Protein AF-A0A3C1LU86-F1 (afdb_monomer_lite)

Secondary structure (DSSP, 8-state):
-----GGG-HHHHHHHHHHHHHHHHHHHTT--SS--HHHHHHHHHTT-HHHH--TT-EEEEEEEETTTTEEEEEEEEEEEEEEEE-TTS-EEEEEEEEEESSBPSS---SSPPPPSEEETT-B-SEEEEEEE-S-BTTTB-TT-EEEEEESSPBPTTEEEEE-TTGGGS-GGG--EEEE-TTSS-EEEEE--BSS--SEEEEEEPSSS-BTTBPPHHHHHH----GGG-HHHHHHT----TTTS---SSTT----GGGGT---GGGGS-HHHHHHPPPEEEEEEPPTTTSTTPEEEEEESSB---TTTTTB--SSS-S-PPPHHHHHHHT-SSPBPTT-B-GGG-EEETTEEEEEE-EEEEEEPTT-TTEEEEE-TTSBEEEEETTS--EE--EEE-

Foldseek 3Di:
DDPDPPCPPPVNVLVVLLVVLVVVLVVPVPDDDADQLLNCLSCQVSLCNVVNDDQFDWHWDWFAQPLVRDIFIWTWGFFAFAWFAAPVRDIRHRWTKTWGQFWEQWFWFQAAQWFQFFAQQWAAFAKEKEFEQAQAADARHHRWMKMWGGRHIAHHLKGKAWCAQVNNDHLQPIKMFTGHNFLEHTPDITRIDGDDDTHYPYYAYQQEADVRGDHPQSRHFNFLANQQTPVQLLAADLAQQLPSDTHPDRTGHHIPCSNRGGRRNVGHDPSNVVSFFFTWFWEFAACRYRNRDIDIDTGQKFFAACQCLQADAPDDDRDHHTVNNVVLQVDPHGHYAQDADQSSWHHHSVGRVHTFWAFHSYADRVHRQWGWTQGSRRHTYIDGSNDRGIHMMMTID

Structure (mmCIF, N/CA/C/O backbone):
data_AF-A0A3C1LU86-F1
#
_entry.id   AF-A0A3C1LU86-F1
#
loop_
_atom_site.group_PDB
_atom_site.id
_atom_site.type_symbol
_atom_site.label_atom_id
_atom_site.label_alt_id
_atom_site.label_comp_id
_atom_site.label_asym_id
_atom_site.label_entity_id
_atom_site.label_seq_id
_atom_site.pdbx_PDB_ins_code
_atom_site.Cartn_x
_atom_site.Cartn_y
_atom_site.Cartn_z
_atom_site.occupancy
_atom_site.B_iso_or_equiv
_atom_site.auth_seq_id
_atom_site.auth_comp_id
_atom_site.auth_asym_id
_atom_site.auth_atom_id
_atom_site.pdbx_PDB_model_num
ATOM 1 N N . MET A 1 1 ? -6.889 -19.265 -52.050 1.00 44.34 1 MET A N 1
ATOM 2 C CA . MET A 1 1 ? -6.082 -18.481 -51.091 1.00 44.34 1 MET A CA 1
ATOM 3 C C . MET A 1 1 ? -5.283 -17.456 -51.872 1.00 44.34 1 MET A C 1
ATOM 5 O O . MET A 1 1 ? -4.316 -17.811 -52.533 1.00 44.34 1 MET A O 1
ATOM 9 N N . THR A 1 2 ? -5.743 -16.212 -51.889 1.00 46.19 2 THR A N 1
ATOM 10 C CA . THR A 1 2 ? -5.057 -15.093 -52.541 1.00 46.19 2 THR A CA 1
ATOM 11 C C . THR A 1 2 ? -3.869 -14.702 -51.660 1.00 46.19 2 THR A C 1
ATOM 13 O O . THR A 1 2 ? -4.065 -14.171 -50.572 1.00 46.19 2 THR A O 1
ATOM 16 N N . LYS A 1 3 ? -2.638 -15.022 -52.083 1.00 51.16 3 LYS A N 1
ATOM 17 C CA . LYS A 1 3 ? -1.424 -14.512 -51.427 1.00 51.16 3 LYS A CA 1
ATOM 18 C C . LYS A 1 3 ? -1.412 -12.992 -51.597 1.00 51.16 3 LYS A C 1
ATOM 20 O O . LYS A 1 3 ? -1.344 -12.522 -52.733 1.00 51.16 3 LYS A O 1
ATOM 25 N N . LYS A 1 4 ? -1.508 -12.237 -50.496 1.00 47.72 4 LYS A N 1
ATOM 26 C CA . LYS A 1 4 ? -1.234 -10.793 -50.516 1.00 47.72 4 LYS A CA 1
ATOM 27 C C . LYS A 1 4 ? 0.197 -10.591 -51.068 1.00 47.72 4 LYS A C 1
ATOM 29 O O . LYS A 1 4 ? 1.064 -11.425 -50.794 1.00 47.72 4 LYS A O 1
ATOM 34 N N . PRO A 1 5 ? 0.456 -9.556 -51.887 1.00 55.28 5 PRO A N 1
ATOM 35 C CA . PRO A 1 5 ? 1.809 -9.204 -52.323 1.00 55.28 5 PRO A CA 1
ATOM 36 C C . PRO A 1 5 ? 2.755 -9.091 -51.119 1.00 55.28 5 PRO A C 1
ATOM 38 O O . PRO A 1 5 ? 2.322 -8.606 -50.083 1.00 55.28 5 PRO A O 1
ATOM 41 N N . ILE A 1 6 ? 4.031 -9.484 -51.249 1.00 55.94 6 ILE A N 1
ATOM 42 C CA . ILE A 1 6 ? 5.035 -9.460 -50.153 1.00 55.94 6 ILE A CA 1
ATOM 43 C C . ILE A 1 6 ? 5.113 -8.093 -49.443 1.00 55.94 6 ILE A C 1
ATOM 45 O O . ILE A 1 6 ? 5.366 -8.038 -48.248 1.00 55.94 6 ILE A O 1
ATOM 49 N N . LEU A 1 7 ? 4.849 -7.000 -50.167 1.00 52.84 7 LEU A N 1
ATOM 50 C CA . LEU A 1 7 ? 4.832 -5.623 -49.652 1.00 52.84 7 LEU A CA 1
ATOM 51 C C . LEU A 1 7 ? 3.583 -5.271 -48.813 1.00 52.84 7 LEU A C 1
ATOM 53 O O . LEU A 1 7 ? 3.554 -4.224 -48.181 1.00 52.84 7 LEU A O 1
ATOM 57 N N . LEU A 1 8 ? 2.548 -6.114 -48.841 1.00 53.53 8 LEU A N 1
ATOM 58 C CA . LEU A 1 8 ? 1.268 -5.966 -48.132 1.00 53.53 8 LEU A CA 1
ATOM 59 C C . LEU A 1 8 ? 1.030 -7.121 -47.140 1.00 53.53 8 LEU A C 1
ATOM 61 O O . LEU A 1 8 ? -0.093 -7.319 -46.671 1.00 53.53 8 LEU A O 1
ATOM 65 N N . ASP A 1 9 ? 2.064 -7.922 -46.881 1.00 66.81 9 ASP A N 1
ATOM 66 C CA . ASP A 1 9 ? 2.080 -8.892 -45.791 1.00 66.81 9 ASP A CA 1
ATOM 67 C C . ASP A 1 9 ? 2.234 -8.124 -44.470 1.00 66.81 9 ASP A C 1
ATOM 69 O O . ASP A 1 9 ? 3.097 -7.251 -44.357 1.00 66.81 9 ASP A O 1
ATOM 73 N N . GLU A 1 10 ? 1.400 -8.439 -43.482 1.00 60.84 10 GLU A N 1
ATOM 74 C CA . GLU A 1 10 ? 1.412 -7.814 -42.150 1.00 60.84 10 GLU A CA 1
ATOM 75 C C . GLU A 1 10 ? 2.813 -7.913 -41.527 1.00 60.84 10 GLU A C 1
ATOM 77 O O . GLU A 1 10 ? 3.345 -6.929 -41.023 1.00 60.84 10 GLU A O 1
ATOM 82 N N . THR A 1 11 ? 3.511 -9.030 -41.763 1.00 69.25 11 THR A N 1
ATOM 83 C CA . THR A 1 11 ? 4.894 -9.227 -41.297 1.00 69.25 11 THR A CA 1
ATOM 84 C C . THR A 1 11 ? 5.897 -8.253 -41.936 1.00 69.25 11 THR A C 1
ATOM 86 O O . THR A 1 11 ? 6.905 -7.898 -41.322 1.00 69.25 11 THR A O 1
ATOM 89 N N . PHE A 1 12 ? 5.684 -7.844 -43.191 1.00 68.62 12 PHE A N 1
ATOM 90 C CA . PHE A 1 12 ? 6.558 -6.882 -43.869 1.00 68.62 12 PHE A CA 1
ATOM 91 C C . PHE A 1 12 ? 6.266 -5.450 -43.413 1.00 68.62 12 PHE A C 1
ATOM 93 O O . PHE A 1 12 ? 7.204 -4.684 -43.190 1.00 68.62 12 PHE A O 1
ATOM 100 N N . SER A 1 13 ? 4.984 -5.112 -43.235 1.00 66.06 13 SER A N 1
ATOM 101 C CA . SER A 1 13 ? 4.557 -3.818 -42.695 1.00 66.06 13 SER A CA 1
ATOM 102 C C . SER A 1 13 ? 5.132 -3.585 -41.296 1.00 66.06 13 SER A C 1
ATOM 104 O O . SER A 1 13 ? 5.756 -2.549 -41.073 1.00 66.06 13 SER A O 1
ATOM 106 N N . ASP A 1 14 ? 5.039 -4.579 -40.408 1.00 69.25 14 ASP A N 1
ATOM 107 C CA . ASP A 1 14 ? 5.590 -4.511 -39.047 1.00 69.25 14 ASP A CA 1
ATOM 108 C C . ASP A 1 14 ? 7.112 -4.325 -39.064 1.00 69.25 14 ASP A C 1
ATOM 110 O O . ASP A 1 14 ? 7.668 -3.480 -38.364 1.00 69.25 14 ASP A O 1
ATOM 114 N N . LYS A 1 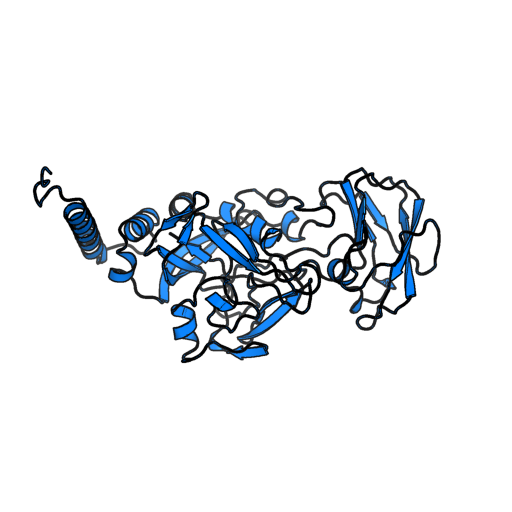15 ? 7.821 -5.067 -39.925 1.00 72.88 15 LYS A N 1
ATOM 115 C CA . LYS A 1 15 ? 9.279 -4.919 -40.073 1.00 72.88 15 LYS A CA 1
ATOM 116 C C . LYS A 1 15 ? 9.680 -3.545 -40.605 1.00 72.88 15 LYS A C 1
ATOM 118 O O . LYS A 1 15 ? 10.697 -3.006 -40.163 1.00 72.88 15 LYS A O 1
ATOM 123 N N . MET A 1 16 ? 8.921 -2.975 -41.542 1.00 73.00 16 MET A N 1
ATOM 124 C CA . MET A 1 16 ? 9.171 -1.611 -42.013 1.00 73.00 16 MET A CA 1
ATOM 125 C C . MET A 1 16 ? 8.868 -0.568 -40.935 1.00 73.00 16 MET A C 1
ATOM 127 O O . MET A 1 16 ? 9.649 0.372 -40.805 1.00 73.00 16 MET A O 1
ATOM 131 N N . GLY A 1 17 ? 7.798 -0.744 -40.151 1.00 72.38 17 GLY A N 1
ATOM 132 C CA . GLY A 1 17 ? 7.472 0.103 -38.996 1.00 72.38 17 GLY A CA 1
ATOM 133 C C . GLY A 1 17 ? 8.636 0.176 -38.010 1.00 72.38 17 GLY A C 1
ATOM 134 O O . GLY A 1 17 ? 9.205 1.252 -37.803 1.00 72.38 17 GLY A O 1
ATOM 135 N N . LYS A 1 18 ? 9.109 -0.990 -37.550 1.00 72.94 18 LYS A N 1
ATOM 136 C CA . LYS A 1 18 ? 10.292 -1.111 -36.680 1.00 72.94 18 LYS A CA 1
ATOM 137 C C . LYS A 1 18 ? 11.546 -0.469 -37.278 1.00 72.94 18 LYS A C 1
ATOM 139 O O . LYS A 1 18 ? 12.252 0.268 -36.596 1.00 72.94 18 LYS A O 1
ATOM 144 N N . THR A 1 19 ? 11.819 -0.716 -38.562 1.00 72.69 19 THR A N 1
ATOM 145 C CA . THR A 1 19 ? 13.003 -0.161 -39.245 1.00 72.69 19 THR A CA 1
ATOM 146 C C . THR A 1 19 ? 12.942 1.367 -39.333 1.00 72.69 19 THR A C 1
ATOM 148 O O . THR A 1 19 ? 13.943 2.038 -39.090 1.00 72.69 19 THR A O 1
ATOM 151 N N . ASN A 1 20 ? 11.774 1.936 -39.643 1.00 71.88 20 ASN A N 1
ATOM 152 C CA . ASN A 1 20 ? 11.582 3.385 -39.723 1.00 71.88 20 ASN A CA 1
ATOM 153 C C . ASN A 1 20 ? 11.708 4.055 -38.350 1.00 71.88 20 ASN A C 1
ATOM 155 O O . ASN A 1 20 ? 12.329 5.113 -38.247 1.00 71.88 20 ASN A O 1
ATOM 159 N N . ALA A 1 21 ? 11.168 3.434 -37.301 1.00 70.00 21 ALA A N 1
ATOM 160 C CA . ALA A 1 21 ? 11.292 3.930 -35.936 1.00 70.00 21 ALA A CA 1
ATOM 161 C C . ALA A 1 21 ? 12.751 3.887 -35.438 1.00 70.00 21 ALA A C 1
ATOM 163 O O . ALA A 1 21 ? 13.229 4.862 -34.860 1.00 70.00 21 ALA A O 1
ATOM 164 N N . LEU A 1 22 ? 13.502 2.826 -35.759 1.00 69.75 22 LEU A N 1
ATOM 165 C CA . LEU A 1 22 ? 14.938 2.736 -35.469 1.00 69.75 22 LEU A CA 1
ATOM 166 C C . LEU A 1 22 ? 15.747 3.823 -36.199 1.00 69.75 22 LEU A C 1
ATOM 168 O O . LEU A 1 22 ? 16.614 4.463 -35.607 1.00 69.75 22 LEU A O 1
ATOM 172 N N . LEU A 1 23 ? 15.443 4.073 -37.477 1.00 66.19 23 LEU A N 1
ATOM 173 C CA . LEU A 1 23 ? 16.070 5.153 -38.248 1.00 66.19 23 LEU A CA 1
ATOM 174 C C . LEU A 1 23 ? 15.770 6.532 -37.645 1.00 66.19 23 LEU A C 1
ATOM 176 O O . LEU A 1 23 ? 16.673 7.360 -37.543 1.00 66.19 23 LEU A O 1
ATOM 180 N N . ALA A 1 24 ? 14.529 6.777 -37.215 1.00 63.66 24 ALA A N 1
ATOM 181 C CA . ALA A 1 24 ? 14.150 8.023 -36.553 1.00 63.66 24 ALA A CA 1
ATOM 182 C C . ALA A 1 24 ? 14.890 8.217 -35.217 1.00 63.66 24 ALA A C 1
ATOM 184 O O . ALA A 1 24 ? 15.351 9.325 -34.932 1.00 63.66 24 ALA A O 1
ATOM 185 N N . ALA A 1 25 ? 15.065 7.145 -34.438 1.00 65.12 25 ALA A N 1
ATOM 186 C CA . ALA A 1 25 ? 15.817 7.172 -33.187 1.00 65.12 25 ALA A CA 1
ATOM 187 C C . ALA A 1 25 ? 17.302 7.518 -33.406 1.00 65.12 25 ALA A C 1
ATOM 189 O O . ALA A 1 25 ? 17.830 8.401 -32.734 1.00 65.12 25 ALA A O 1
ATOM 190 N N . LEU A 1 26 ? 17.951 6.895 -34.398 1.00 62.31 26 LEU A N 1
ATOM 191 C CA . LEU A 1 26 ? 19.360 7.141 -34.744 1.00 62.31 26 LEU A CA 1
ATOM 192 C C . LEU A 1 26 ? 19.629 8.589 -35.188 1.00 62.31 26 LEU A C 1
ATOM 194 O O . LEU A 1 26 ? 20.697 9.133 -34.929 1.00 62.31 26 LEU A O 1
ATOM 198 N N . VAL A 1 27 ? 18.661 9.244 -35.836 1.00 59.00 27 VAL A N 1
ATOM 199 C CA . VAL A 1 27 ? 18.776 10.661 -36.230 1.00 59.00 27 VAL A CA 1
ATOM 200 C C . VAL A 1 27 ? 18.682 11.599 -35.011 1.00 59.00 27 VAL A C 1
ATOM 202 O O . VAL A 1 27 ? 19.283 12.678 -35.011 1.00 59.00 27 VAL A O 1
ATOM 205 N N . ARG A 1 28 ? 17.975 11.189 -33.949 1.00 55.66 28 ARG A N 1
ATOM 206 C CA . ARG A 1 28 ? 17.703 11.990 -32.740 1.00 55.66 28 ARG A CA 1
ATOM 207 C C . ARG A 1 28 ? 18.829 11.993 -31.703 1.00 55.66 28 ARG A C 1
ATOM 209 O O . ARG A 1 28 ? 18.786 12.825 -30.801 1.00 55.66 28 ARG A O 1
ATOM 216 N N . GLU A 1 29 ? 19.883 11.188 -31.875 1.00 52.53 29 GLU A N 1
ATOM 217 C CA . GLU A 1 29 ? 21.108 11.219 -31.042 1.00 52.53 29 GLU A CA 1
ATOM 218 C C . GLU A 1 29 ? 21.805 12.610 -31.036 1.00 52.53 29 GLU A C 1
ATOM 220 O O . GLU A 1 29 ? 22.775 12.837 -30.319 1.00 52.53 29 GLU A O 1
ATOM 225 N N . SER A 1 30 ? 21.278 13.573 -31.807 1.00 38.03 30 SER A N 1
ATOM 226 C CA . SER A 1 30 ? 21.737 14.957 -31.921 1.00 38.03 30 SER A CA 1
ATOM 227 C C . SER A 1 30 ? 20.950 16.034 -31.125 1.00 38.03 30 SER A C 1
ATOM 229 O O . SER A 1 30 ? 21.390 17.181 -31.170 1.00 38.03 30 SER A O 1
ATOM 231 N N . ALA A 1 31 ? 19.865 15.717 -30.378 1.00 40.22 31 ALA A N 1
ATOM 232 C CA . ALA A 1 31 ? 19.221 16.514 -29.281 1.00 40.22 31 ALA A CA 1
ATOM 233 C C . ALA A 1 31 ? 17.834 15.915 -28.890 1.00 40.22 31 ALA A C 1
ATOM 235 O O . ALA A 1 31 ? 17.155 15.483 -29.826 1.00 40.22 31 ALA A O 1
ATOM 236 N N . PRO A 1 32 ? 17.310 15.949 -27.625 1.00 46.22 32 PRO A N 1
ATOM 237 C CA . PRO A 1 32 ? 17.609 16.822 -26.466 1.00 46.22 32 PRO A CA 1
ATOM 238 C C . PRO A 1 32 ? 17.754 16.100 -25.086 1.00 46.22 32 PRO A C 1
ATOM 240 O O . PRO A 1 32 ? 17.780 14.878 -25.001 1.00 46.22 32 PRO A O 1
ATOM 243 N N . SER A 1 33 ? 17.861 16.890 -24.004 1.00 50.00 33 SER A N 1
ATOM 244 C CA . SER A 1 33 ? 18.040 16.513 -22.585 1.00 50.00 33 SER A CA 1
ATOM 245 C C . SER A 1 33 ? 16.766 16.133 -21.807 1.00 50.00 33 SER A C 1
ATOM 247 O O . SER A 1 33 ? 16.884 15.743 -20.647 1.00 50.00 33 SER A O 1
ATOM 249 N N . ASP A 1 34 ? 15.584 16.245 -22.419 1.00 59.28 34 ASP A N 1
ATOM 250 C CA . ASP A 1 34 ? 14.281 16.007 -21.778 1.00 59.28 34 ASP A CA 1
ATOM 251 C C . ASP A 1 34 ? 13.602 14.759 -22.361 1.00 59.28 34 ASP A C 1
ATOM 253 O O . ASP A 1 34 ? 13.743 14.455 -23.550 1.00 59.28 34 ASP A O 1
ATOM 257 N N . ILE A 1 35 ? 12.864 14.031 -21.522 1.00 77.69 35 ILE A N 1
ATOM 258 C CA . ILE A 1 35 ? 12.138 12.825 -21.924 1.00 77.69 35 ILE A CA 1
ATOM 259 C C . ILE A 1 35 ? 10.940 13.153 -22.829 1.00 77.69 35 ILE A C 1
ATOM 261 O O . ILE A 1 35 ? 10.179 14.082 -22.574 1.00 77.69 35 ILE A O 1
ATOM 265 N N . ASP A 1 36 ? 10.742 12.348 -23.872 1.00 88.00 36 ASP A N 1
ATOM 266 C CA . ASP A 1 36 ? 9.568 12.396 -24.748 1.00 88.00 36 ASP A CA 1
ATOM 267 C C . ASP A 1 36 ? 8.753 11.111 -24.541 1.00 88.00 36 ASP A C 1
ATOM 269 O O . ASP A 1 36 ? 9.051 10.060 -25.116 1.00 88.00 36 ASP A O 1
ATOM 273 N N . TRP A 1 37 ? 7.750 11.178 -23.662 1.00 92.75 37 TRP A N 1
ATOM 274 C CA . TRP A 1 37 ? 6.922 10.023 -23.299 1.00 92.75 37 TRP A CA 1
ATOM 275 C C . TRP A 1 37 ? 6.130 9.457 -24.476 1.00 92.75 37 TRP A C 1
ATOM 277 O O . TRP A 1 37 ? 5.956 8.241 -24.557 1.00 92.75 37 TRP A O 1
ATOM 287 N N . ASN A 1 38 ? 5.704 10.307 -25.414 1.00 91.12 38 ASN A N 1
ATOM 288 C CA . ASN A 1 38 ? 5.010 9.860 -26.618 1.00 91.12 38 ASN A CA 1
ATOM 289 C C . ASN A 1 38 ? 5.950 9.026 -27.492 1.00 91.12 38 ASN A C 1
ATOM 291 O O . ASN A 1 38 ? 5.583 7.939 -27.926 1.00 91.12 38 ASN A O 1
ATOM 295 N N . MET A 1 39 ? 7.199 9.462 -27.664 1.00 89.19 39 MET A N 1
ATOM 296 C CA . MET A 1 39 ? 8.208 8.669 -28.368 1.00 89.19 39 MET A CA 1
ATOM 297 C C . MET A 1 39 ? 8.489 7.328 -27.667 1.00 89.19 39 MET A C 1
ATOM 299 O O . MET A 1 39 ? 8.515 6.290 -28.326 1.00 89.19 39 MET A O 1
ATOM 303 N N . LEU A 1 40 ? 8.688 7.324 -26.343 1.00 92.38 40 LEU A N 1
ATOM 304 C CA . LEU A 1 40 ? 8.951 6.081 -25.602 1.00 92.38 40 LEU A CA 1
ATOM 305 C C . LEU A 1 40 ? 7.782 5.093 -25.693 1.00 92.38 40 LEU A C 1
ATOM 307 O O . LEU A 1 40 ? 8.006 3.890 -25.842 1.00 92.38 40 LEU A O 1
ATOM 311 N N . LYS A 1 41 ? 6.549 5.603 -25.650 1.00 93.62 41 LYS A N 1
ATOM 312 C CA . LYS A 1 41 ? 5.329 4.828 -25.880 1.00 93.62 41 LYS A CA 1
ATOM 313 C C . LYS A 1 41 ? 5.318 4.195 -27.271 1.00 93.62 41 LYS A C 1
ATOM 315 O O . LYS A 1 41 ? 5.026 3.007 -27.375 1.00 93.62 41 LYS A O 1
ATOM 320 N N . GLU A 1 42 ? 5.654 4.945 -28.321 1.00 91.25 42 GLU A N 1
ATOM 321 C CA . GLU A 1 42 ? 5.724 4.390 -29.681 1.00 91.25 42 GLU A CA 1
ATOM 322 C C . GLU A 1 42 ? 6.815 3.316 -29.793 1.00 91.25 42 GLU A C 1
ATOM 324 O O . GLU A 1 42 ? 6.583 2.245 -30.344 1.00 91.25 42 GLU A O 1
ATOM 329 N N . TYR A 1 43 ? 7.985 3.516 -29.183 1.00 91.69 43 TYR A N 1
ATOM 330 C CA . TYR A 1 43 ? 9.039 2.493 -29.170 1.00 91.69 43 TYR A CA 1
ATOM 331 C C . TYR A 1 43 ? 8.640 1.216 -28.424 1.00 91.69 43 TYR A C 1
ATOM 333 O O . TYR A 1 43 ? 9.025 0.115 -28.833 1.00 91.69 43 TYR A O 1
ATOM 341 N N . ALA A 1 44 ? 7.868 1.350 -27.343 1.00 93.94 44 ALA A N 1
ATOM 342 C CA . ALA A 1 44 ? 7.273 0.218 -26.642 1.00 93.94 44 ALA A CA 1
ATOM 343 C C . ALA A 1 44 ? 6.192 -0.467 -27.494 1.00 93.94 44 ALA A C 1
ATOM 345 O O . ALA A 1 44 ? 6.142 -1.693 -27.546 1.00 93.94 44 ALA A O 1
ATOM 346 N N . HIS A 1 45 ? 5.355 0.306 -28.192 1.00 92.31 45 HIS A N 1
ATOM 347 C CA . HIS A 1 45 ? 4.329 -0.210 -29.100 1.00 92.31 45 HIS A CA 1
ATOM 348 C C . HIS A 1 45 ? 4.924 -1.023 -30.253 1.00 92.31 45 HIS A C 1
ATOM 350 O O . HIS A 1 45 ? 4.484 -2.143 -30.498 1.00 92.31 45 HIS A O 1
ATOM 356 N N . GLU A 1 46 ? 5.971 -0.504 -30.892 1.00 89.38 46 GLU A N 1
ATOM 357 C CA . GLU A 1 46 ? 6.680 -1.176 -31.985 1.00 89.38 46 GLU A CA 1
ATOM 358 C C . GLU A 1 46 ? 7.565 -2.343 -31.501 1.00 89.38 46 GLU A C 1
ATOM 360 O O . GLU A 1 46 ? 8.125 -3.094 -32.306 1.00 89.38 46 GLU A O 1
ATOM 365 N N . GLY A 1 47 ? 7.725 -2.520 -30.184 1.00 90.38 47 GLY A N 1
ATOM 366 C CA . GLY A 1 47 ? 8.564 -3.564 -29.598 1.00 90.38 47 GLY A CA 1
ATOM 367 C C . GLY A 1 47 ? 10.024 -3.453 -30.042 1.00 90.38 47 GLY A C 1
ATOM 368 O O . GLY A 1 47 ? 10.617 -4.460 -30.429 1.00 90.38 47 GLY A O 1
ATOM 369 N N . ILE A 1 48 ? 10.565 -2.229 -30.068 1.00 88.50 48 ILE A N 1
ATOM 370 C CA . ILE A 1 48 ? 11.978 -1.928 -30.387 1.00 88.50 48 ILE A CA 1
ATOM 371 C C . ILE A 1 48 ? 12.727 -1.327 -29.193 1.00 88.50 48 ILE A C 1
ATOM 373 O O . ILE A 1 48 ? 13.888 -0.942 -29.303 1.00 88.50 48 ILE A O 1
ATOM 377 N N . PHE A 1 49 ? 12.078 -1.230 -28.028 1.00 89.50 49 PHE A N 1
ATOM 378 C CA . PHE A 1 49 ? 12.659 -0.595 -26.843 1.00 89.50 49 PHE A CA 1
ATOM 379 C C . PHE A 1 49 ? 13.996 -1.233 -26.435 1.00 89.50 49 PHE A C 1
ATOM 381 O O . PHE A 1 49 ? 14.932 -0.520 -26.092 1.00 89.50 49 PHE A O 1
ATOM 388 N N . GLY A 1 50 ? 14.108 -2.565 -26.520 1.00 88.50 50 GLY A N 1
ATOM 389 C CA . GLY A 1 50 ? 15.338 -3.303 -26.201 1.00 88.50 50 GLY A CA 1
ATOM 390 C C . GLY A 1 50 ? 16.446 -3.198 -27.254 1.00 88.50 50 GLY A C 1
ATOM 391 O O . GLY A 1 50 ? 17.594 -3.506 -26.945 1.00 88.50 50 GLY A O 1
ATOM 392 N N . ASP A 1 51 ? 16.120 -2.747 -28.469 1.00 87.50 51 ASP A N 1
ATOM 393 C CA . ASP A 1 51 ? 17.109 -2.437 -29.508 1.00 87.50 51 ASP A CA 1
ATOM 394 C C . ASP A 1 51 ? 17.710 -1.037 -29.302 1.00 87.50 51 ASP A C 1
ATOM 396 O O . ASP A 1 51 ? 18.842 -0.775 -29.708 1.00 87.50 51 ASP A O 1
ATOM 400 N N . LEU A 1 52 ? 16.946 -0.140 -28.668 1.00 85.50 52 LEU A N 1
ATOM 401 C CA . LEU A 1 52 ? 17.312 1.257 -28.429 1.00 85.50 52 LEU A CA 1
ATOM 402 C C . LEU A 1 52 ? 17.938 1.491 -27.051 1.00 85.50 52 LEU A C 1
ATOM 404 O O . LEU A 1 52 ? 18.817 2.339 -26.918 1.00 85.50 52 LEU A O 1
ATOM 408 N N . PHE A 1 53 ? 17.485 0.757 -26.034 1.00 88.81 53 PHE A N 1
ATOM 409 C CA . PHE A 1 53 ? 17.853 0.981 -24.639 1.00 88.81 53 PHE A CA 1
ATOM 410 C C . PHE A 1 53 ? 18.302 -0.305 -23.957 1.00 88.81 53 PHE A C 1
ATOM 412 O O . PHE A 1 53 ? 17.772 -1.398 -24.168 1.00 88.81 53 PHE A O 1
ATOM 419 N N . SER A 1 54 ? 19.271 -0.157 -23.064 1.00 90.00 54 SER A N 1
ATOM 420 C CA . SER A 1 54 ? 19.785 -1.226 -22.222 1.00 90.00 54 SER A CA 1
ATOM 421 C C . SER A 1 54 ? 19.091 -1.249 -20.864 1.00 90.00 54 SER A C 1
ATOM 423 O O . SER A 1 54 ? 18.797 -0.221 -20.260 1.00 90.00 54 SER A O 1
ATOM 425 N N . ILE A 1 55 ? 18.886 -2.451 -20.314 1.00 94.81 55 ILE A N 1
ATOM 426 C CA . ILE A 1 55 ? 18.447 -2.608 -18.918 1.00 94.81 55 ILE A CA 1
ATOM 427 C C . ILE A 1 55 ? 19.390 -1.823 -17.991 1.00 94.81 55 ILE A C 1
ATOM 429 O O . ILE A 1 55 ? 20.588 -2.121 -17.923 1.00 94.81 55 ILE A O 1
ATOM 433 N N . GLY A 1 56 ? 18.825 -0.891 -17.223 1.00 90.06 56 GLY A N 1
ATOM 434 C CA . GLY A 1 56 ? 19.542 0.033 -16.348 1.00 90.06 56 GLY A CA 1
ATOM 435 C C . GLY A 1 56 ? 19.598 1.478 -16.840 1.00 90.06 56 GLY A C 1
ATOM 436 O O . GLY A 1 56 ? 19.878 2.342 -16.002 1.00 90.06 56 GLY A O 1
ATOM 437 N N . ASP A 1 57 ? 19.289 1.735 -18.115 1.00 92.69 57 ASP A N 1
ATOM 438 C CA . ASP A 1 57 ? 19.161 3.087 -18.664 1.00 92.69 57 ASP A CA 1
ATOM 439 C C . ASP A 1 57 ? 18.101 3.882 -17.898 1.00 92.69 57 ASP A C 1
ATOM 441 O O . ASP A 1 57 ? 17.138 3.319 -17.364 1.00 92.69 57 ASP A O 1
ATOM 445 N N . MET A 1 58 ? 18.324 5.192 -17.797 1.00 90.88 58 MET A N 1
ATOM 446 C CA . MET A 1 58 ? 17.507 6.101 -17.002 1.00 90.88 58 MET A CA 1
ATOM 447 C C . MET A 1 58 ? 16.894 7.184 -17.877 1.00 90.88 58 MET A C 1
ATOM 449 O O . MET A 1 58 ? 17.586 7.811 -18.675 1.00 90.88 58 MET A O 1
ATOM 453 N N . PHE A 1 59 ? 15.620 7.456 -17.634 1.00 90.94 59 PHE A N 1
ATOM 454 C CA . PHE A 1 59 ? 14.873 8.535 -18.253 1.00 90.94 59 PHE A CA 1
ATOM 455 C C . PHE A 1 59 ? 14.444 9.520 -17.169 1.00 90.94 59 PHE A C 1
ATOM 457 O O . PHE A 1 59 ? 13.878 9.117 -16.151 1.00 90.94 59 PHE A O 1
ATOM 464 N N . VAL A 1 60 ? 14.768 10.798 -17.351 1.00 90.69 60 VAL A N 1
ATOM 465 C CA . VAL A 1 60 ? 14.517 11.831 -16.342 1.00 90.69 60 VAL A CA 1
ATOM 466 C C . VAL A 1 60 ? 13.226 12.561 -16.680 1.00 90.69 60 VAL A C 1
ATOM 468 O O . VAL A 1 60 ? 13.093 13.116 -17.764 1.00 90.69 60 VAL A O 1
ATOM 471 N N . ASP A 1 61 ? 12.297 12.560 -15.732 1.00 92.06 61 ASP A N 1
ATOM 472 C CA . ASP A 1 61 ? 11.042 13.308 -15.773 1.00 92.06 61 ASP A CA 1
ATOM 473 C C . ASP A 1 61 ? 10.904 14.165 -14.506 1.00 92.06 61 ASP A C 1
ATOM 475 O O . ASP A 1 61 ? 11.686 14.038 -13.559 1.00 92.06 61 ASP A O 1
ATOM 479 N N . THR A 1 62 ? 9.895 15.027 -14.462 1.00 93.94 62 THR A N 1
ATOM 480 C CA . THR A 1 62 ? 9.531 15.795 -13.271 1.00 93.94 62 THR A CA 1
ATOM 481 C C . THR A 1 62 ? 8.238 15.258 -12.673 1.00 93.94 62 THR A C 1
ATOM 483 O O . THR A 1 62 ? 7.214 15.188 -13.346 1.00 93.94 62 THR A O 1
ATOM 486 N N . TRP A 1 63 ? 8.261 14.944 -11.378 1.00 97.00 63 TRP A N 1
ATOM 487 C CA . TRP A 1 63 ? 7.041 14.745 -10.600 1.00 97.00 63 TRP A CA 1
ATOM 488 C C . TRP A 1 63 ? 6.828 15.920 -9.653 1.00 97.00 63 TRP A C 1
ATOM 490 O O . TRP A 1 63 ? 7.734 16.308 -8.909 1.00 97.00 63 TRP A O 1
ATOM 500 N N . ARG A 1 64 ? 5.612 16.457 -9.643 1.00 97.62 64 ARG A N 1
ATOM 501 C CA . ARG A 1 64 ? 5.220 17.589 -8.809 1.00 97.62 64 ARG A CA 1
ATOM 502 C C . ARG A 1 64 ? 4.402 17.126 -7.607 1.00 97.62 64 ARG A C 1
ATOM 504 O O . ARG A 1 64 ? 3.287 16.638 -7.767 1.00 97.62 64 ARG A O 1
ATOM 511 N N . ASP A 1 65 ? 4.892 17.365 -6.390 1.00 97.69 65 ASP A N 1
ATOM 512 C CA . ASP A 1 65 ? 4.036 17.333 -5.198 1.00 97.69 65 ASP A CA 1
ATOM 513 C C . ASP A 1 65 ? 3.076 18.521 -5.298 1.00 97.69 65 ASP A C 1
ATOM 515 O O . ASP A 1 65 ? 3.433 19.658 -4.983 1.00 97.69 65 ASP A O 1
ATOM 519 N N . THR A 1 66 ? 1.858 18.274 -5.776 1.00 97.12 66 THR A N 1
ATOM 520 C CA . THR A 1 66 ? 0.844 19.317 -5.973 1.00 97.12 66 THR A CA 1
ATOM 521 C C . THR A 1 66 ? 0.338 19.905 -4.660 1.00 97.12 66 THR A C 1
ATOM 523 O O . THR A 1 66 ? -0.079 21.063 -4.643 1.00 97.12 66 THR A O 1
ATOM 526 N N . ALA A 1 67 ? 0.437 19.166 -3.549 1.00 95.69 67 ALA A N 1
ATOM 527 C CA . ALA A 1 67 ? 0.067 19.665 -2.229 1.00 95.69 67 ALA A CA 1
ATOM 528 C C . ALA A 1 67 ? 1.103 20.667 -1.691 1.00 95.69 67 ALA A C 1
ATOM 530 O O . ALA A 1 67 ? 0.729 21.656 -1.062 1.00 95.69 67 ALA A O 1
ATOM 531 N N . LEU A 1 68 ? 2.394 20.446 -1.969 1.00 95.31 68 LEU A N 1
ATOM 532 C CA . LEU A 1 68 ? 3.489 21.348 -1.574 1.00 95.31 68 LEU A CA 1
ATOM 533 C C . LEU A 1 68 ? 3.954 22.296 -2.686 1.00 95.31 68 LEU A C 1
ATOM 535 O O . LEU A 1 68 ? 4.826 23.130 -2.452 1.00 95.31 68 LEU A O 1
ATOM 539 N N . SER A 1 69 ? 3.405 22.174 -3.895 1.00 95.00 69 SER A N 1
ATOM 540 C CA . SER A 1 69 ? 3.857 22.918 -5.075 1.00 95.00 69 SER A CA 1
ATOM 541 C C . SER A 1 69 ? 5.364 22.781 -5.353 1.00 95.00 69 SER A C 1
ATOM 543 O O . SER A 1 69 ? 6.003 23.737 -5.795 1.00 95.00 69 SER A O 1
ATOM 545 N N . THR A 1 70 ? 5.925 21.595 -5.096 1.00 97.06 70 THR A N 1
ATOM 546 C CA . THR A 1 70 ? 7.366 21.304 -5.196 1.00 97.06 70 THR A CA 1
ATOM 547 C C . THR A 1 70 ? 7.638 20.255 -6.268 1.00 97.06 70 THR A C 1
ATOM 549 O O . THR A 1 70 ? 6.975 19.222 -6.292 1.00 97.06 70 THR A O 1
ATOM 552 N N . ASP A 1 71 ? 8.638 20.503 -7.110 1.00 96.69 71 ASP A N 1
ATOM 553 C CA . ASP A 1 71 ? 9.044 19.597 -8.185 1.00 96.69 71 ASP A CA 1
ATOM 554 C C . ASP A 1 71 ? 10.229 18.725 -7.753 1.00 96.69 71 ASP A C 1
ATOM 556 O O . ASP A 1 71 ? 11.140 19.180 -7.057 1.00 96.69 71 ASP A O 1
ATOM 560 N N . TYR A 1 72 ? 10.215 17.464 -8.180 1.00 95.81 72 TYR A N 1
ATOM 561 C CA . TYR A 1 72 ? 11.254 16.476 -7.917 1.00 95.81 72 TYR A CA 1
ATOM 562 C C . TYR A 1 72 ? 11.675 15.799 -9.220 1.00 95.81 72 TYR A C 1
ATOM 564 O O . TYR A 1 72 ? 10.828 15.371 -10.005 1.00 95.81 72 TYR A O 1
ATOM 572 N N . ASN A 1 73 ? 12.983 15.625 -9.408 1.00 92.12 73 ASN A N 1
ATOM 573 C CA . ASN A 1 73 ? 13.519 14.886 -10.549 1.00 92.12 73 ASN A CA 1
ATOM 574 C C . ASN A 1 73 ? 13.296 13.387 -10.349 1.00 92.12 73 ASN A C 1
ATOM 576 O O . ASN A 1 73 ? 13.812 12.778 -9.408 1.00 92.12 73 ASN A O 1
ATOM 580 N N . TYR A 1 74 ? 12.518 12.785 -11.238 1.00 93.44 74 TYR A N 1
ATOM 581 C CA . TYR A 1 74 ? 12.182 11.372 -11.221 1.00 93.44 74 TYR A CA 1
ATOM 582 C C . TYR A 1 74 ? 12.990 10.645 -12.280 1.00 93.44 74 TYR A C 1
ATOM 584 O O . TYR A 1 74 ? 12.818 10.849 -13.475 1.00 93.44 74 TYR A O 1
ATOM 592 N N . HIS A 1 75 ? 13.896 9.789 -11.818 1.00 93.62 75 HIS A N 1
ATOM 593 C CA . HIS A 1 75 ? 14.734 8.975 -12.685 1.00 93.62 75 HIS A CA 1
ATOM 594 C C . HIS A 1 75 ? 14.064 7.613 -12.863 1.00 93.62 75 HIS A C 1
ATOM 596 O O . HIS A 1 75 ? 14.158 6.753 -11.985 1.00 93.62 75 HIS A O 1
ATOM 602 N N . TRP A 1 76 ? 13.372 7.419 -13.979 1.00 96.31 76 TRP A N 1
ATOM 603 C CA . TRP A 1 76 ? 12.758 6.151 -14.352 1.00 96.31 76 TRP A CA 1
ATOM 604 C C . TRP A 1 76 ? 13.810 5.227 -14.951 1.00 96.31 76 TRP A C 1
ATOM 606 O O . TRP A 1 76 ? 14.377 5.521 -15.996 1.00 96.31 76 TRP A O 1
ATOM 616 N N . GLN A 1 77 ? 14.094 4.117 -14.281 1.00 96.31 77 GLN A N 1
ATOM 617 C CA . GLN A 1 77 ? 15.085 3.141 -14.714 1.00 96.31 77 GLN A CA 1
ATOM 618 C C . GLN A 1 77 ? 14.415 1.954 -15.403 1.00 96.31 77 GLN A C 1
ATOM 620 O O . GLN A 1 77 ? 13.469 1.382 -14.858 1.00 96.31 77 GLN A O 1
ATOM 625 N N . LEU A 1 78 ? 14.940 1.547 -16.561 1.00 97.75 78 LEU A N 1
ATOM 626 C CA . LEU A 1 78 ? 14.499 0.332 -17.242 1.00 97.75 78 LEU A CA 1
ATOM 627 C C . LEU A 1 78 ? 14.916 -0.913 -16.449 1.00 97.75 78 LEU A C 1
ATOM 629 O O . LEU A 1 78 ? 16.106 -1.229 -16.355 1.00 97.75 78 LEU A O 1
ATOM 633 N N . GLN A 1 79 ? 13.932 -1.636 -15.911 1.00 98.38 79 GLN A N 1
ATOM 634 C CA . GLN A 1 79 ? 14.165 -2.807 -15.064 1.00 98.38 79 GLN A CA 1
ATOM 635 C C . GLN A 1 79 ? 14.124 -4.126 -15.817 1.00 98.38 79 GLN A C 1
ATOM 637 O O . GLN A 1 79 ? 14.909 -5.027 -15.503 1.00 98.38 79 GLN A O 1
ATOM 642 N N . HIS A 1 80 ? 13.183 -4.230 -16.751 1.00 98.25 80 HIS A N 1
ATOM 643 C CA . HIS A 1 80 ? 12.827 -5.455 -17.454 1.00 98.25 80 HIS A CA 1
ATOM 644 C C . HIS A 1 80 ? 12.069 -5.117 -18.740 1.00 98.25 80 HIS A C 1
ATOM 646 O O . HIS A 1 80 ? 11.443 -4.060 -18.825 1.00 98.25 80 HIS A O 1
ATOM 652 N N . ILE A 1 81 ? 12.118 -6.010 -19.725 1.00 97.69 81 ILE A N 1
ATOM 653 C CA . ILE A 1 81 ? 11.245 -5.988 -20.902 1.00 97.69 81 ILE A CA 1
ATOM 654 C C . ILE A 1 81 ? 10.568 -7.352 -20.960 1.00 97.69 81 ILE A C 1
ATOM 656 O O . ILE A 1 81 ? 11.258 -8.370 -20.992 1.00 97.69 81 ILE A O 1
ATOM 660 N N . GLY A 1 82 ? 9.239 -7.373 -20.963 1.00 96.62 82 GLY A N 1
ATOM 661 C CA . GLY A 1 82 ? 8.488 -8.619 -20.859 1.00 96.62 82 GLY A CA 1
ATOM 662 C C . GLY A 1 82 ? 7.045 -8.501 -21.315 1.00 96.62 82 GLY A C 1
ATOM 663 O O . GLY A 1 82 ? 6.625 -7.485 -21.864 1.00 96.62 82 GLY A O 1
ATOM 664 N N . SER A 1 83 ? 6.285 -9.572 -21.100 1.00 96.69 83 SER A N 1
ATOM 665 C CA . SER A 1 83 ? 4.862 -9.602 -21.445 1.00 96.69 83 SER A CA 1
ATOM 666 C C . SER A 1 83 ? 3.990 -9.166 -20.275 1.00 96.69 83 SER A C 1
ATOM 668 O O . SER A 1 83 ? 4.310 -9.422 -19.112 1.00 96.69 83 SER A O 1
ATOM 670 N N . VAL A 1 84 ? 2.859 -8.543 -20.586 1.00 96.44 84 VAL A N 1
ATOM 671 C CA . VAL A 1 84 ? 1.878 -8.107 -19.597 1.00 96.44 84 VAL A CA 1
ATOM 672 C C . VAL A 1 84 ? 0.457 -8.334 -20.093 1.00 96.44 84 VAL A C 1
ATOM 674 O O . VAL A 1 84 ? 0.192 -8.237 -21.285 1.00 96.44 84 VAL A O 1
ATOM 677 N N . GLU A 1 85 ? -0.455 -8.645 -19.177 1.00 97.94 85 GLU A N 1
ATOM 678 C CA . GLU A 1 85 ? -1.875 -8.842 -19.477 1.00 97.94 85 GLU A CA 1
ATOM 679 C C . GLU A 1 85 ? -2.682 -7.603 -19.070 1.00 97.94 85 GLU A C 1
ATOM 681 O O . GLU A 1 85 ? -2.428 -7.019 -18.010 1.00 97.94 85 GLU A O 1
ATOM 686 N N . LEU A 1 86 ? -3.645 -7.213 -19.901 1.00 97.88 86 LEU A N 1
ATOM 687 C CA . LEU A 1 86 ? -4.603 -6.136 -19.659 1.00 97.88 86 LEU A CA 1
ATOM 688 C C . LEU A 1 86 ? -5.925 -6.686 -19.095 1.00 97.88 86 LEU A C 1
ATOM 690 O O . LEU A 1 86 ? -6.121 -7.897 -18.984 1.00 97.88 86 LEU A O 1
ATOM 694 N N . GLU A 1 87 ? -6.834 -5.799 -18.688 1.00 97.25 87 GLU A N 1
ATOM 695 C CA . GLU A 1 87 ? -8.105 -6.191 -18.053 1.00 97.25 87 GLU A CA 1
ATOM 696 C C . GLU A 1 87 ? -9.048 -6.961 -18.981 1.00 97.25 87 GLU A C 1
ATOM 698 O O . GLU A 1 87 ? -9.765 -7.858 -18.540 1.00 97.25 87 GLU A O 1
ATOM 703 N N . ASP A 1 88 ? -9.000 -6.676 -20.277 1.00 97.00 88 ASP A N 1
ATOM 704 C CA . ASP A 1 88 ? -9.765 -7.388 -21.302 1.00 97.00 88 ASP A CA 1
ATOM 705 C C . ASP A 1 88 ? -9.156 -8.749 -21.697 1.00 97.00 88 ASP A C 1
ATOM 707 O O . ASP A 1 88 ? -9.724 -9.467 -22.523 1.00 97.00 88 ASP A O 1
ATOM 711 N N . GLY A 1 89 ? -8.028 -9.128 -21.086 1.00 96.25 89 GLY A N 1
ATOM 712 C CA . GLY A 1 89 ? -7.290 -10.355 -21.376 1.00 96.25 89 GLY A CA 1
ATOM 713 C C . GLY A 1 89 ? -6.295 -10.237 -22.533 1.00 96.25 89 GLY A C 1
ATOM 714 O O . GLY A 1 89 ? -5.631 -11.229 -22.848 1.00 96.25 89 GLY A O 1
ATOM 715 N N . GLU A 1 90 ? -6.149 -9.062 -23.159 1.00 97.12 90 GLU A N 1
ATOM 716 C CA . GLU A 1 90 ? -5.089 -8.819 -24.139 1.00 97.12 90 GLU A CA 1
ATOM 717 C C . GLU A 1 90 ? -3.714 -9.007 -23.482 1.00 97.12 90 GLU A C 1
ATOM 719 O O . GLU A 1 90 ? -3.458 -8.524 -22.380 1.00 97.12 90 GLU A O 1
ATOM 724 N N . THR A 1 91 ? -2.809 -9.714 -24.162 1.00 97.44 91 THR A N 1
ATOM 725 C CA . THR A 1 91 ? -1.408 -9.823 -23.743 1.00 97.44 91 THR A CA 1
ATOM 726 C C . THR A 1 91 ? -0.537 -8.987 -24.663 1.00 97.44 91 THR A C 1
ATOM 728 O O . THR A 1 91 ? -0.406 -9.285 -25.848 1.00 97.44 91 THR A O 1
ATOM 731 N N . LEU A 1 92 ? 0.103 -7.974 -24.093 1.00 96.00 92 LEU A N 1
ATOM 732 C CA . LEU A 1 92 ? 1.100 -7.161 -24.764 1.00 96.00 92 LEU A CA 1
ATOM 733 C C . LEU A 1 92 ? 2.491 -7.756 -24.512 1.00 96.00 92 LEU A C 1
ATOM 735 O O . LEU A 1 92 ? 2.904 -7.862 -23.357 1.00 96.00 92 LEU A O 1
ATOM 739 N N . SER A 1 93 ? 3.222 -8.129 -25.563 1.00 95.19 93 SER A N 1
ATOM 740 C CA . SER A 1 93 ? 4.625 -8.557 -25.459 1.00 95.19 93 SER A CA 1
ATOM 741 C C . SER A 1 93 ? 5.594 -7.376 -25.561 1.00 95.19 93 SER A C 1
ATOM 743 O O . SER A 1 93 ? 5.204 -6.275 -25.955 1.00 95.19 93 SER A O 1
ATOM 745 N N . ASP A 1 94 ? 6.857 -7.622 -25.203 1.00 94.94 94 ASP A N 1
ATOM 746 C CA . ASP A 1 94 ? 7.985 -6.697 -25.388 1.00 94.94 94 ASP A CA 1
ATOM 747 C C . ASP A 1 94 ? 7.794 -5.316 -24.734 1.00 94.94 94 ASP A C 1
ATOM 749 O O . ASP A 1 94 ? 8.267 -4.294 -25.233 1.00 94.94 94 ASP A O 1
ATOM 753 N N . ARG A 1 95 ? 7.110 -5.281 -23.582 1.00 97.31 95 ARG A N 1
ATOM 754 C CA . ARG A 1 95 ? 6.804 -4.048 -22.854 1.00 97.31 95 ARG A CA 1
ATOM 755 C C . ARG A 1 95 ? 7.870 -3.700 -21.825 1.00 97.31 95 ARG A C 1
ATOM 757 O O . ARG A 1 95 ? 8.244 -4.566 -21.028 1.00 97.31 95 ARG A O 1
ATOM 764 N N . PRO A 1 96 ? 8.365 -2.449 -21.811 1.00 97.94 96 PRO A N 1
ATOM 765 C CA . PRO A 1 96 ? 9.350 -2.009 -20.841 1.00 97.94 96 PRO A CA 1
ATOM 766 C C . PRO A 1 96 ? 8.692 -1.744 -19.484 1.00 97.94 96 PRO A C 1
ATOM 768 O O . PRO A 1 96 ? 7.707 -1.017 -19.365 1.00 97.94 96 PRO A O 1
ATOM 771 N N . PHE A 1 97 ? 9.292 -2.310 -18.444 1.00 98.62 97 PHE A N 1
ATOM 772 C CA . PHE A 1 97 ? 8.964 -2.063 -17.048 1.00 98.62 97 PHE A CA 1
ATOM 773 C C . PHE A 1 97 ? 9.939 -1.021 -16.514 1.00 98.62 97 PHE A C 1
ATOM 775 O O . PHE A 1 97 ? 11.141 -1.286 -16.389 1.00 98.62 97 PHE A O 1
ATOM 782 N N . LEU A 1 98 ? 9.424 0.159 -16.187 1.00 98.56 98 LEU A N 1
ATOM 783 C CA . LEU A 1 98 ? 10.206 1.241 -15.603 1.00 98.56 98 LEU A CA 1
ATOM 784 C C . LEU A 1 98 ? 9.952 1.305 -14.098 1.00 98.56 98 LEU A C 1
ATOM 786 O O . LEU A 1 98 ? 8.814 1.197 -13.654 1.00 98.56 98 LEU A O 1
ATOM 790 N N . GLN A 1 99 ? 11.000 1.518 -13.306 1.00 98.56 99 GLN A N 1
ATOM 791 C CA . GLN A 1 99 ? 10.900 1.746 -11.863 1.00 98.56 99 GLN A CA 1
ATOM 792 C C . GLN A 1 99 ? 11.664 3.011 -11.487 1.00 98.56 99 GLN A C 1
ATOM 794 O O . GLN A 1 99 ? 12.768 3.243 -11.974 1.00 98.56 99 GLN A O 1
ATOM 799 N N . MET A 1 100 ? 11.120 3.808 -10.573 1.00 97.44 100 MET A N 1
ATOM 800 C CA . MET A 1 100 ? 11.822 4.967 -10.039 1.00 97.44 100 MET A CA 1
ATOM 801 C C . MET A 1 100 ? 13.114 4.540 -9.327 1.00 97.44 100 MET A C 1
ATOM 803 O O . MET A 1 100 ? 13.086 3.776 -8.363 1.00 97.44 100 MET A O 1
ATOM 807 N N . HIS A 1 101 ? 14.257 5.043 -9.781 1.00 96.38 101 HIS A N 1
ATOM 808 C CA . HIS A 1 101 ? 15.563 4.670 -9.240 1.00 96.38 101 HIS A CA 1
ATOM 809 C C . HIS A 1 101 ? 15.733 5.087 -7.768 1.00 96.38 101 HIS A C 1
ATOM 811 O O . HIS A 1 101 ? 16.336 4.369 -6.970 1.00 96.38 101 HIS A O 1
ATOM 817 N N . TYR A 1 102 ? 15.174 6.241 -7.408 1.00 97.94 102 TYR A N 1
ATOM 818 C CA . TYR A 1 102 ? 15.127 6.743 -6.038 1.00 97.94 102 TYR A CA 1
ATOM 819 C C . TYR A 1 102 ? 13.802 6.378 -5.354 1.00 97.94 102 TYR A C 1
ATOM 821 O O . TYR A 1 102 ? 12.867 5.902 -5.986 1.00 97.94 102 TYR A O 1
ATOM 829 N N . ALA A 1 103 ? 13.721 6.561 -4.039 1.00 98.38 103 ALA A N 1
ATOM 830 C CA . ALA A 1 103 ? 12.525 6.364 -3.232 1.00 98.38 103 ALA A CA 1
ATOM 831 C C . ALA A 1 103 ? 11.709 7.658 -3.172 1.00 98.38 103 ALA A C 1
ATOM 833 O O . ALA A 1 103 ? 12.275 8.750 -3.107 1.00 98.38 103 ALA A O 1
ATOM 834 N N . HIS A 1 104 ? 10.383 7.524 -3.155 1.00 98.25 104 HIS A N 1
ATOM 835 C CA . HIS A 1 104 ? 9.434 8.635 -3.188 1.00 98.25 104 HIS A CA 1
ATOM 836 C C . HIS A 1 104 ? 9.736 9.646 -2.066 1.00 98.25 104 HIS A C 1
ATOM 838 O O . HIS A 1 104 ? 10.188 9.218 -0.995 1.00 98.25 104 HIS A O 1
ATOM 844 N N . PRO A 1 105 ? 9.523 10.966 -2.260 1.00 97.50 105 PRO A N 1
ATOM 845 C CA . PRO A 1 105 ? 9.962 11.986 -1.300 1.00 97.50 105 PRO A CA 1
ATOM 846 C C . PRO A 1 105 ? 9.396 11.849 0.118 1.00 97.50 105 PRO A C 1
ATOM 848 O O . PRO A 1 105 ? 9.939 12.392 1.077 1.00 97.50 105 PRO A O 1
ATOM 851 N N . PHE A 1 106 ? 8.314 11.096 0.281 1.00 97.69 106 PHE A N 1
ATOM 852 C CA . PHE A 1 106 ? 7.719 10.776 1.571 1.00 97.69 106 PHE A CA 1
ATOM 853 C C . PHE A 1 106 ? 7.141 9.361 1.565 1.00 97.69 106 PHE A C 1
ATOM 855 O O . PHE A 1 106 ? 7.000 8.720 0.524 1.00 97.69 106 PHE A O 1
ATOM 862 N N . GLY A 1 107 ? 6.841 8.850 2.756 1.00 98.00 107 GLY A N 1
ATOM 863 C CA . GLY A 1 107 ? 6.151 7.578 2.912 1.00 98.00 107 GLY A CA 1
ATOM 864 C C . GLY A 1 107 ? 4.639 7.745 2.959 1.00 98.00 107 GLY A C 1
ATOM 865 O O . GLY A 1 107 ? 4.135 8.786 3.376 1.00 98.00 107 GLY A O 1
ATOM 866 N N . VAL A 1 108 ? 3.929 6.693 2.565 1.00 98.56 108 VAL A N 1
ATOM 867 C CA . VAL A 1 108 ? 2.473 6.570 2.697 1.00 98.56 108 VAL A CA 1
ATOM 868 C C . VAL A 1 108 ? 2.194 5.240 3.384 1.00 98.56 108 VAL A C 1
ATOM 870 O O . VAL A 1 108 ? 2.852 4.236 3.094 1.00 98.56 108 VAL A O 1
ATOM 873 N N . GLN A 1 109 ? 1.266 5.234 4.339 1.00 98.38 109 GLN A N 1
ATOM 874 C CA . GLN A 1 109 ? 0.851 4.002 5.003 1.00 98.38 109 GLN A CA 1
ATOM 875 C C . GLN A 1 109 ? 0.314 3.004 3.977 1.00 98.38 109 GLN A C 1
ATOM 877 O O . GLN A 1 109 ? -0.458 3.353 3.083 1.00 98.38 109 GLN A O 1
ATOM 882 N N . PHE A 1 110 ? 0.708 1.741 4.119 1.00 98.19 110 PHE A N 1
ATOM 883 C CA . PHE A 1 110 ? 0.154 0.680 3.286 1.00 98.19 110 PHE A CA 1
ATOM 884 C C . PHE A 1 110 ? -1.320 0.455 3.642 1.00 98.19 110 PHE A C 1
ATOM 886 O O . PHE A 1 110 ? -2.177 0.341 2.773 1.00 98.19 110 PHE A O 1
ATOM 893 N N . SER A 1 111 ? -1.614 0.467 4.936 1.00 97.75 111 SER A N 1
ATOM 894 C CA . SER A 1 111 ? -2.949 0.463 5.526 1.00 97.75 111 SER A CA 1
ATOM 895 C C . SER A 1 111 ? -2.809 1.120 6.894 1.00 97.75 111 SER A C 1
ATOM 897 O O . SER A 1 111 ? -1.835 0.834 7.588 1.00 97.75 111 SER A O 1
ATOM 899 N N . HIS A 1 112 ? -3.726 2.005 7.281 1.00 97.88 112 HIS A N 1
ATOM 900 C CA . HIS A 1 112 ? -3.764 2.491 8.660 1.00 97.88 112 HIS A CA 1
ATOM 901 C C . HIS A 1 112 ? -4.067 1.314 9.610 1.00 97.88 112 HIS A C 1
ATOM 903 O O . HIS A 1 112 ? -4.563 0.268 9.186 1.00 97.88 112 HIS A O 1
ATOM 909 N N . GLN A 1 113 ? -3.799 1.462 10.907 1.00 97.94 113 GLN A N 1
ATOM 910 C CA . GLN A 1 113 ? -4.433 0.601 11.906 1.00 97.94 113 GLN A CA 1
ATOM 911 C C . GLN A 1 113 ? -5.945 0.531 11.676 1.00 97.94 113 GLN A C 1
ATOM 913 O O . GLN A 1 113 ? -6.592 1.557 11.454 1.00 97.94 113 GLN A O 1
ATOM 918 N N . ARG A 1 114 ? -6.506 -0.674 11.716 1.00 97.56 114 ARG A N 1
ATOM 919 C CA . ARG A 1 114 ? -7.899 -0.901 11.325 1.00 97.56 114 ARG A CA 1
ATOM 920 C C . ARG A 1 114 ? -8.834 -0.831 12.521 1.00 97.56 114 ARG A C 1
ATOM 922 O O . ARG A 1 114 ? -8.418 -0.965 13.671 1.00 97.56 114 ARG A O 1
ATOM 929 N N . ALA A 1 115 ? -10.115 -0.622 12.250 1.00 98.62 115 ALA A N 1
ATOM 930 C CA . ALA A 1 115 ? -11.142 -0.711 13.270 1.00 98.62 115 ALA A CA 1
ATOM 931 C C . ALA A 1 115 ? -11.137 -2.100 13.916 1.00 98.62 115 ALA A C 1
ATOM 933 O O . ALA A 1 115 ? -10.997 -3.112 13.225 1.00 98.62 115 ALA A O 1
ATOM 934 N N . PHE A 1 116 ? -11.310 -2.147 15.237 1.00 98.50 116 PHE A N 1
ATOM 935 C CA . PHE A 1 116 ? -11.499 -3.407 15.951 1.00 98.50 116 PHE A CA 1
ATOM 936 C C . PHE A 1 116 ? -12.956 -3.866 15.917 1.00 98.50 116 PHE A C 1
ATOM 938 O O . PHE A 1 116 ? -13.201 -5.052 16.098 1.00 98.50 116 PHE A O 1
ATOM 945 N N . LEU A 1 117 ? -13.910 -2.962 15.663 1.00 98.75 117 LEU A N 1
ATOM 946 C CA . LEU A 1 117 ? -15.333 -3.273 15.547 1.00 98.75 117 LEU A CA 1
ATOM 947 C C . LEU A 1 117 ? -15.932 -2.601 14.307 1.00 98.75 117 LEU A C 1
ATOM 949 O O . LEU A 1 117 ? -15.888 -1.375 14.182 1.00 98.75 117 LEU A O 1
ATOM 953 N N . ALA A 1 118 ? -16.531 -3.399 13.427 1.00 98.69 118 ALA A N 1
ATOM 954 C CA . ALA A 1 118 ? -17.416 -2.918 12.370 1.00 98.69 118 ALA A CA 1
ATOM 955 C C . ALA A 1 118 ? -18.848 -2.745 12.905 1.00 98.69 118 ALA A C 1
ATOM 957 O O . ALA A 1 118 ? -19.337 -3.580 13.668 1.00 98.69 118 ALA A O 1
ATOM 958 N N . CYS A 1 119 ? -19.546 -1.690 12.485 1.00 98.56 119 CYS A N 1
ATOM 959 C CA . CYS A 1 119 ? -20.920 -1.406 12.907 1.00 98.56 119 CYS A CA 1
ATOM 960 C C . CYS A 1 119 ? -21.861 -1.357 11.686 1.00 98.56 119 CYS A C 1
ATOM 962 O O . CYS A 1 119 ? -22.363 -0.279 11.357 1.00 98.56 119 CYS A O 1
ATOM 964 N N . PRO A 1 120 ? -22.118 -2.486 10.991 1.00 98.19 120 PRO A N 1
ATOM 965 C CA . PRO A 1 120 ? -22.964 -2.501 9.792 1.00 98.19 120 PRO A CA 1
ATOM 966 C C . PRO A 1 120 ? -24.360 -1.921 10.058 1.00 98.19 120 PRO A C 1
ATOM 968 O O . PRO A 1 120 ? -24.825 -1.091 9.284 1.00 98.19 120 PRO A O 1
ATOM 971 N N . ASP A 1 121 ? -24.951 -2.241 11.211 1.00 98.12 121 ASP A N 1
ATOM 972 C CA . ASP A 1 121 ? -26.265 -1.741 11.643 1.00 98.12 121 ASP A CA 1
ATOM 973 C C . ASP A 1 121 ? -26.181 -0.503 12.562 1.00 98.12 121 ASP A C 1
ATOM 975 O O . ASP A 1 121 ? -27.186 -0.030 13.091 1.00 98.12 121 ASP A O 1
ATOM 979 N N . GLY A 1 122 ? -24.976 0.039 12.757 1.00 98.31 122 GLY A N 1
ATOM 980 C CA . GLY A 1 122 ? -24.684 1.109 13.707 1.00 98.31 122 GLY A CA 1
ATOM 981 C C . GLY A 1 122 ? -24.430 0.603 15.130 1.00 98.31 122 GLY A C 1
ATOM 982 O O . GLY A 1 122 ? -24.477 -0.592 15.414 1.00 98.31 122 GLY A O 1
ATOM 983 N N . LEU A 1 123 ? -24.107 1.529 16.032 1.00 98.62 123 LEU A N 1
ATOM 984 C CA . LEU A 1 123 ? -23.894 1.266 17.458 1.00 98.62 123 LEU A CA 1
ATOM 985 C C . LEU A 1 123 ? -24.545 2.393 18.259 1.00 98.62 123 LEU A C 1
ATOM 987 O O . LEU A 1 123 ? -24.209 3.559 18.070 1.00 98.62 123 LEU A O 1
ATOM 991 N N . ALA A 1 124 ? -25.479 2.072 19.150 1.00 98.56 124 ALA A N 1
ATOM 992 C CA . ALA A 1 124 ? -26.118 3.087 19.983 1.00 98.56 124 ALA A CA 1
ATOM 993 C C . ALA A 1 124 ? -25.120 3.708 20.977 1.00 98.56 124 ALA A C 1
ATOM 995 O O . ALA A 1 124 ? -24.153 3.058 21.381 1.00 98.56 124 ALA A O 1
ATOM 996 N N . ALA A 1 125 ? -25.389 4.937 21.427 1.00 98.50 125 ALA A N 1
ATOM 997 C CA . ALA A 1 125 ? -24.678 5.506 22.569 1.00 98.50 125 ALA A CA 1
ATOM 998 C C . ALA A 1 125 ? -24.802 4.570 23.786 1.00 98.50 125 ALA A C 1
ATOM 1000 O O . ALA A 1 125 ? -25.884 4.050 24.070 1.00 98.50 125 ALA A O 1
ATOM 1001 N N . GLY A 1 126 ? -23.700 4.330 24.491 1.00 98.50 126 GLY A N 1
ATOM 1002 C CA . GLY A 1 126 ? -23.653 3.360 25.579 1.00 98.50 126 GLY A CA 1
ATOM 1003 C C . GLY A 1 126 ? -22.240 2.921 25.938 1.00 98.50 126 GLY A C 1
ATOM 1004 O O . GLY A 1 126 ? -21.257 3.355 25.336 1.00 98.50 126 GLY A O 1
ATOM 1005 N N . THR A 1 127 ? -22.152 2.053 26.943 1.00 98.75 127 THR A N 1
ATOM 1006 C CA . THR A 1 127 ? -20.899 1.436 27.387 1.00 98.75 127 THR A CA 1
ATOM 1007 C C . THR A 1 127 ? -20.798 0.018 26.841 1.00 98.75 127 THR A C 1
ATOM 1009 O O . THR A 1 127 ? -21.748 -0.762 26.946 1.00 98.75 127 THR A O 1
ATOM 1012 N N . TYR A 1 128 ? -19.636 -0.310 26.290 1.00 98.75 128 TYR A N 1
ATOM 1013 C CA . TYR A 1 128 ? -19.326 -1.586 25.659 1.00 98.75 128 TYR A CA 1
ATOM 1014 C C . TYR A 1 128 ? -17.952 -2.070 26.105 1.00 98.75 128 TYR A C 1
ATOM 1016 O O . TYR A 1 128 ? -17.110 -1.262 26.504 1.00 98.75 128 TYR A O 1
ATOM 1024 N N . TYR A 1 129 ? -17.701 -3.369 25.986 1.00 98.69 129 TYR A N 1
ATOM 1025 C CA . TYR A 1 129 ? -16.381 -3.933 26.225 1.00 98.69 129 TYR A CA 1
ATOM 1026 C C . TYR A 1 129 ? -16.094 -5.136 25.336 1.00 98.69 129 TYR A C 1
ATOM 1028 O O . TYR A 1 129 ? -17.010 -5.793 24.853 1.00 98.69 129 TYR A O 1
ATOM 1036 N N . PHE A 1 130 ? -14.814 -5.429 25.139 1.00 98.50 130 PHE A N 1
ATOM 1037 C CA . PHE A 1 130 ? -14.347 -6.681 24.548 1.00 98.50 130 PHE A CA 1
ATOM 1038 C C . PHE A 1 130 ? -13.186 -7.249 25.367 1.00 98.50 130 PHE A C 1
ATOM 1040 O O . PHE A 1 130 ? -12.507 -6.523 26.102 1.00 98.50 130 PHE A O 1
ATOM 1047 N N . THR A 1 131 ? -12.961 -8.554 25.231 1.00 98.50 131 THR A N 1
ATOM 1048 C CA . THR A 1 131 ? -11.850 -9.263 25.885 1.00 98.50 131 THR A CA 1
ATOM 1049 C C . THR A 1 131 ? -10.790 -9.642 24.857 1.00 98.50 131 THR A C 1
ATOM 1051 O O . THR A 1 131 ? -11.129 -10.135 23.787 1.00 98.50 131 THR A O 1
ATOM 1054 N N . ILE A 1 132 ? -9.508 -9.455 25.158 1.00 98.06 132 ILE A N 1
ATOM 1055 C CA . ILE A 1 132 ? -8.405 -9.873 24.286 1.00 98.06 132 ILE A CA 1
ATOM 1056 C C . ILE A 1 132 ? -8.055 -11.337 24.569 1.00 98.06 132 ILE A C 1
ATOM 1058 O O . ILE A 1 132 ? -7.806 -11.724 25.710 1.00 98.06 132 ILE A O 1
ATOM 1062 N N . GLU A 1 133 ? -8.014 -12.159 23.522 1.00 97.75 133 GLU A N 1
ATOM 1063 C CA . GLU A 1 133 ? -7.805 -13.607 23.635 1.00 97.75 133 GLU A CA 1
ATOM 1064 C C . GLU A 1 133 ? -6.411 -13.989 24.152 1.00 97.75 133 GLU A C 1
ATOM 1066 O O . GLU A 1 133 ? -6.283 -14.847 25.023 1.00 97.75 133 GLU A O 1
ATOM 1071 N N . SER A 1 134 ? -5.358 -13.387 23.595 1.00 96.50 134 SER A N 1
ATOM 1072 C CA . SER A 1 134 ? -3.974 -13.841 23.776 1.00 96.50 134 SER A CA 1
ATOM 1073 C C . SER A 1 134 ? -3.039 -12.696 24.148 1.00 96.50 134 SER A C 1
ATOM 1075 O O . SER A 1 134 ? -3.213 -11.570 23.688 1.00 96.50 134 SER A O 1
ATOM 1077 N N . SER A 1 135 ? -2.001 -13.004 24.929 1.00 97.19 135 SER A N 1
ATOM 1078 C CA . SER A 1 135 ? -0.922 -12.056 25.212 1.00 97.19 135 SER A CA 1
ATOM 1079 C C . SER A 1 135 ? -0.131 -11.730 23.945 1.00 97.19 135 SER A C 1
ATOM 1081 O O . SER A 1 135 ? 0.130 -12.616 23.126 1.00 97.19 135 SER A O 1
ATOM 1083 N N . TRP A 1 136 ? 0.306 -10.479 23.806 1.00 95.50 136 TRP A N 1
ATOM 1084 C CA . TRP A 1 136 ? 1.132 -10.042 22.683 1.00 95.50 136 TRP A CA 1
ATOM 1085 C C . TRP A 1 136 ? 1.984 -8.818 23.039 1.00 95.50 136 TRP A C 1
ATOM 1087 O O . TRP A 1 136 ? 1.508 -7.838 23.611 1.00 95.50 136 TRP A O 1
ATOM 1097 N N . GLY A 1 137 ? 3.270 -8.867 22.687 1.00 95.06 137 GLY A N 1
ATOM 1098 C CA . GLY A 1 137 ? 4.234 -7.849 23.102 1.00 95.06 137 GLY A CA 1
ATOM 1099 C C . GLY A 1 137 ? 4.345 -7.754 24.622 1.00 95.06 137 GLY A C 1
ATOM 1100 O O . GLY A 1 137 ? 4.206 -8.752 25.328 1.00 95.06 137 GLY A O 1
ATOM 1101 N N . SER A 1 138 ? 4.600 -6.544 25.115 1.00 96.12 138 SER A N 1
ATOM 1102 C CA . SER A 1 138 ? 4.838 -6.286 26.543 1.00 96.12 138 SER A CA 1
ATOM 1103 C C . SER A 1 138 ? 3.639 -5.659 27.258 1.00 96.12 138 SER A C 1
ATOM 1105 O O . SER A 1 138 ? 3.673 -5.507 28.477 1.00 96.12 138 SER A O 1
ATOM 1107 N N . ASN A 1 139 ? 2.601 -5.259 26.516 1.00 96.69 139 ASN A N 1
ATOM 1108 C CA . ASN A 1 139 ? 1.503 -4.436 27.038 1.00 96.69 139 ASN A CA 1
ATOM 1109 C C . ASN A 1 139 ? 0.107 -5.054 26.865 1.00 96.69 139 ASN A C 1
ATOM 1111 O O . ASN A 1 139 ? -0.866 -4.485 27.365 1.00 96.69 139 ASN A O 1
ATOM 1115 N N . VAL A 1 140 ? 0.004 -6.204 26.190 1.00 96.31 140 VAL A N 1
ATOM 1116 C CA . VAL A 1 140 ? -1.246 -6.954 26.013 1.00 96.31 140 VAL A CA 1
ATOM 1117 C C . VAL A 1 140 ? -1.119 -8.311 26.695 1.00 96.31 140 VAL A C 1
ATOM 1119 O O . VAL A 1 140 ? -0.227 -9.096 26.366 1.00 96.31 140 VAL A O 1
ATOM 1122 N N . SER A 1 141 ? -2.042 -8.601 27.606 1.00 97.00 141 SER A N 1
ATOM 1123 C CA . SER A 1 141 ? -2.164 -9.874 28.314 1.00 97.00 141 SER A CA 1
ATOM 1124 C C . SER A 1 141 ? -3.431 -10.615 27.891 1.00 97.00 141 SER A C 1
ATOM 1126 O O . SER A 1 141 ? -4.474 -10.007 27.651 1.00 97.00 141 SER A O 1
ATOM 1128 N N . ALA A 1 142 ? -3.363 -11.945 27.846 1.00 97.81 142 ALA A N 1
ATOM 1129 C CA . ALA A 1 142 ? -4.539 -12.787 27.653 1.00 97.81 142 ALA A CA 1
ATOM 1130 C C . ALA A 1 142 ? -5.597 -12.505 28.734 1.00 97.81 142 ALA A C 1
ATOM 1132 O O . ALA A 1 142 ? -5.280 -12.463 29.925 1.00 97.81 142 ALA A O 1
ATOM 1133 N N . GLY A 1 143 ? -6.849 -12.324 28.314 1.00 97.62 143 GLY A N 1
ATOM 1134 C CA . GLY A 1 143 ? -7.963 -11.980 29.198 1.00 97.62 143 GLY A CA 1
ATOM 1135 C C . GLY A 1 143 ? -8.059 -10.495 29.551 1.00 97.62 143 GLY A C 1
ATOM 1136 O O . GLY A 1 143 ? -8.923 -10.126 30.345 1.00 97.62 143 GLY A O 1
ATOM 1137 N N . ASP A 1 144 ? -7.208 -9.635 28.981 1.00 97.56 144 ASP A N 1
ATOM 1138 C CA . ASP A 1 144 ? -7.354 -8.191 29.135 1.00 97.56 144 ASP A CA 1
ATOM 1139 C C . ASP A 1 144 ? -8.726 -7.727 28.652 1.00 97.56 144 ASP A C 1
ATOM 1141 O O . ASP A 1 144 ? -9.173 -8.092 27.567 1.00 97.56 144 ASP A O 1
ATOM 1145 N N . VAL A 1 145 ? -9.366 -6.868 29.441 1.00 98.12 145 VAL A N 1
ATOM 1146 C CA . VAL A 1 145 ? -10.648 -6.263 29.085 1.00 98.12 145 VAL A CA 1
ATOM 1147 C C . VAL A 1 145 ? -10.436 -4.810 28.695 1.00 98.12 145 VAL A C 1
ATOM 1149 O O . VAL A 1 145 ? -9.765 -4.064 29.411 1.00 98.12 145 VAL A O 1
ATOM 1152 N N . VAL A 1 146 ? -11.039 -4.407 27.579 1.00 98.38 146 VAL A N 1
ATOM 1153 C CA . VAL A 1 146 ? -11.058 -3.023 27.102 1.00 98.38 146 VAL A CA 1
ATOM 1154 C C . VAL A 1 146 ? -12.507 -2.569 27.007 1.00 98.38 146 VAL A C 1
ATOM 1156 O O . VAL A 1 146 ? -13.273 -3.080 26.193 1.00 98.38 146 VAL A O 1
ATOM 1159 N N . SER A 1 147 ? -12.867 -1.595 27.834 1.00 98.56 147 SER A N 1
ATOM 1160 C CA . SER A 1 147 ? -14.198 -0.996 27.884 1.00 98.56 147 SER A CA 1
ATOM 1161 C C . SER A 1 147 ? -14.161 0.441 27.394 1.00 98.56 147 SER A C 1
ATOM 1163 O O . SER A 1 147 ? -13.201 1.174 27.640 1.00 98.56 147 SER A O 1
ATOM 1165 N N . PHE A 1 148 ? -15.228 0.866 26.732 1.00 98.62 148 PHE A N 1
ATOM 1166 C CA . PHE A 1 148 ? -15.390 2.225 26.236 1.00 98.62 148 PHE A CA 1
ATOM 1167 C C . PHE A 1 148 ? -16.847 2.661 26.336 1.00 98.62 148 PHE A C 1
ATOM 1169 O O . PHE A 1 148 ? -17.765 1.859 26.183 1.00 98.62 148 PHE A O 1
ATOM 1176 N N . THR A 1 149 ? -17.052 3.950 26.588 1.00 98.56 149 THR A N 1
ATOM 1177 C CA . THR A 1 149 ? -18.378 4.568 26.588 1.00 98.56 149 THR A CA 1
ATOM 1178 C C . THR A 1 149 ? -18.427 5.575 25.462 1.00 98.56 149 THR A C 1
ATOM 1180 O O . THR A 1 149 ? -17.643 6.521 25.470 1.00 98.56 149 THR A O 1
ATOM 1183 N N . THR A 1 150 ? -19.339 5.371 24.516 1.00 98.19 150 THR A N 1
ATOM 1184 C CA . THR A 1 150 ? -19.608 6.340 23.455 1.00 98.19 150 THR A CA 1
ATOM 1185 C C . THR A 1 150 ? -20.875 7.124 23.770 1.00 98.19 150 THR A C 1
ATOM 1187 O O . THR A 1 150 ? -21.896 6.549 24.154 1.00 98.19 150 THR A O 1
ATOM 1190 N N . THR A 1 151 ? -20.797 8.450 23.666 1.00 98.19 151 THR A N 1
ATOM 1191 C CA . THR A 1 151 ? -21.927 9.354 23.947 1.00 98.19 151 THR A CA 1
ATOM 1192 C C . THR A 1 151 ? -22.770 9.647 22.709 1.00 98.19 151 THR A C 1
ATOM 1194 O O . THR A 1 151 ? -23.904 10.111 22.827 1.00 98.19 151 THR A O 1
ATOM 1197 N N . GLN A 1 152 ? -22.240 9.339 21.526 1.00 97.44 152 GLN A N 1
ATOM 1198 C CA . GLN A 1 152 ? -22.902 9.510 20.241 1.00 97.44 152 GLN A CA 1
ATOM 1199 C C . GLN A 1 152 ? -23.168 8.146 19.609 1.00 97.44 152 GLN A C 1
ATOM 1201 O O . GLN A 1 152 ? -22.386 7.212 19.760 1.00 97.44 152 GLN A O 1
ATOM 1206 N N . ALA A 1 153 ? -24.278 8.020 18.885 1.00 97.88 153 ALA A N 1
ATOM 1207 C CA . ALA A 1 153 ? -24.506 6.818 18.099 1.00 97.88 153 ALA A CA 1
ATOM 1208 C C . ALA A 1 153 ? -23.505 6.760 16.934 1.00 97.88 153 ALA A C 1
ATOM 1210 O O . ALA A 1 153 ? -23.323 7.741 16.210 1.00 97.88 153 ALA A O 1
ATOM 1211 N N . VAL A 1 154 ? -22.895 5.597 16.725 1.00 98.56 154 VAL A N 1
ATOM 1212 C CA . VAL A 1 154 ? -22.153 5.288 15.503 1.00 98.56 154 VAL A CA 1
ATOM 1213 C C . VAL A 1 154 ? -23.179 4.936 14.423 1.00 98.56 154 VAL A C 1
ATOM 1215 O O . VAL A 1 154 ? -24.009 4.052 14.653 1.00 98.56 154 VAL A O 1
ATOM 1218 N N . PRO A 1 155 ? -23.173 5.608 13.261 1.00 98.50 155 PRO A N 1
ATOM 1219 C CA . PRO A 1 155 ? -24.137 5.333 12.202 1.00 98.50 155 PRO A CA 1
ATOM 1220 C C . PRO A 1 155 ? -23.920 3.943 11.589 1.00 98.50 155 PRO A C 1
ATOM 1222 O O . PRO A 1 155 ? -22.844 3.357 11.718 1.00 98.50 155 PRO A O 1
ATOM 1225 N N . ALA A 1 156 ? -24.930 3.440 10.877 1.00 98.50 156 ALA A N 1
ATOM 1226 C CA . ALA A 1 156 ? -24.812 2.236 10.055 1.00 98.50 156 ALA A CA 1
ATOM 1227 C C . ALA A 1 156 ? -23.638 2.344 9.065 1.00 98.50 156 ALA A C 1
ATOM 1229 O O . ALA A 1 156 ? -23.430 3.392 8.451 1.00 98.50 156 ALA A O 1
ATOM 1230 N N . GLY A 1 157 ? -22.845 1.277 8.955 1.00 98.38 157 GLY A N 1
ATOM 1231 C CA . GLY A 1 157 ? -21.579 1.241 8.209 1.00 98.38 157 GLY A CA 1
ATOM 1232 C C . GLY A 1 157 ? -20.397 1.939 8.900 1.00 98.38 157 GLY A C 1
ATOM 1233 O O . GLY A 1 157 ? -19.273 1.900 8.390 1.00 98.38 157 GLY A O 1
ATOM 1234 N N . GLY A 1 158 ? -20.630 2.584 10.049 1.00 98.62 158 GLY A N 1
ATOM 1235 C CA . GLY A 1 158 ? -19.585 3.159 10.888 1.00 98.62 158 GLY A CA 1
ATOM 1236 C C . GLY A 1 158 ? -18.735 2.089 11.570 1.00 98.62 158 GLY A C 1
ATOM 1237 O O . GLY A 1 158 ? -18.932 0.886 11.386 1.00 98.62 158 GLY A O 1
ATOM 1238 N N . ARG A 1 159 ? -17.739 2.527 12.339 1.00 98.50 159 ARG A N 1
ATOM 1239 C CA . ARG A 1 159 ? -16.728 1.624 12.908 1.00 98.50 159 ARG A CA 1
ATOM 1240 C C . ARG A 1 159 ? -16.072 2.205 14.155 1.00 98.50 159 ARG A C 1
ATOM 1242 O O . ARG A 1 159 ? -16.057 3.422 14.344 1.00 98.50 159 ARG A O 1
ATOM 1249 N N . VAL A 1 160 ? -15.521 1.339 15.001 1.00 98.81 160 VAL A N 1
ATOM 1250 C CA . VAL A 1 160 ? -14.781 1.722 16.212 1.00 98.81 160 VAL A CA 1
ATOM 1251 C C . VAL A 1 160 ? -13.345 1.222 16.102 1.00 98.81 160 VAL A C 1
ATOM 1253 O O . VAL A 1 160 ? -13.097 0.029 15.918 1.00 98.81 160 VAL A O 1
ATOM 1256 N N . ALA A 1 161 ? -12.393 2.144 16.194 1.00 98.62 161 ALA A N 1
ATOM 1257 C CA . ALA A 1 161 ? -10.964 1.878 16.066 1.00 98.62 161 ALA A CA 1
ATOM 1258 C C . ALA A 1 161 ? -10.201 2.427 17.268 1.00 98.62 161 ALA A C 1
ATOM 1260 O O . ALA A 1 161 ? -10.740 3.191 18.063 1.00 98.62 161 ALA A O 1
ATOM 1261 N N . GLY A 1 162 ? -8.943 2.042 17.426 1.00 97.94 162 GLY A N 1
ATOM 1262 C CA . GLY A 1 162 ? -8.129 2.499 18.541 1.00 97.94 162 GLY A CA 1
ATOM 1263 C C . GLY A 1 162 ? -7.121 1.460 18.977 1.00 97.94 162 GLY A C 1
ATOM 1264 O O . GLY A 1 162 ? -6.871 0.492 18.265 1.00 97.94 162 GLY A O 1
ATOM 1265 N N . CYS A 1 163 ? -6.543 1.677 20.158 1.00 97.38 163 CYS A N 1
ATOM 1266 C CA . CYS A 1 163 ? -5.523 0.790 20.729 1.00 97.38 163 CYS A CA 1
ATOM 1267 C C . CYS A 1 163 ? -4.355 0.554 19.748 1.00 97.38 163 CYS A C 1
ATOM 1269 O O . CYS A 1 163 ? -3.776 -0.528 19.673 1.00 97.38 163 CYS A O 1
ATOM 1271 N N . TYR A 1 164 ? -4.023 1.585 18.969 1.00 97.06 164 TYR A N 1
ATOM 1272 C CA . TYR A 1 164 ? -2.986 1.525 17.948 1.00 97.06 164 TYR A CA 1
ATOM 1273 C C . TYR A 1 164 ? -1.628 1.233 18.586 1.00 97.06 164 TYR A C 1
ATOM 1275 O O . TYR A 1 164 ? -1.251 1.853 19.582 1.00 97.06 164 TYR A O 1
ATOM 1283 N N . GLY A 1 165 ? -0.898 0.268 18.026 1.00 96.62 165 GLY A N 1
ATOM 1284 C CA . GLY A 1 165 ? 0.353 -0.204 18.614 1.00 96.62 165 GLY A CA 1
ATOM 1285 C C . GLY A 1 165 ? 0.198 -0.864 19.987 1.00 96.62 165 GLY A C 1
ATOM 1286 O O . GLY A 1 165 ? 1.149 -0.850 20.764 1.00 96.62 165 GLY A O 1
ATOM 1287 N N . ALA A 1 166 ? -0.974 -1.439 20.292 1.00 96.69 166 ALA A N 1
ATOM 1288 C CA . ALA A 1 166 ? -1.278 -2.113 21.557 1.00 96.69 166 ALA A CA 1
ATOM 1289 C C . ALA A 1 166 ? -0.124 -2.936 22.171 1.00 96.69 166 ALA A C 1
ATOM 1291 O O . ALA A 1 166 ? 0.167 -2.709 23.343 1.00 96.69 166 ALA A O 1
ATOM 1292 N N . PRO A 1 167 ? 0.571 -3.848 21.457 1.00 96.38 167 PRO A N 1
ATOM 1293 C CA . PRO A 1 167 ? 1.627 -4.666 22.071 1.00 96.38 167 PRO A CA 1
ATOM 1294 C C . PRO A 1 167 ? 2.845 -3.855 22.547 1.00 96.38 167 PRO A C 1
ATOM 1296 O O . PRO A 1 167 ? 3.515 -4.259 23.503 1.00 96.38 167 PRO A O 1
ATOM 1299 N N . ASP A 1 168 ? 3.097 -2.689 21.947 1.00 96.31 168 ASP A N 1
ATOM 1300 C CA . ASP A 1 168 ? 4.293 -1.867 22.172 1.00 96.31 168 ASP A CA 1
ATOM 1301 C C . ASP A 1 168 ? 4.003 -0.561 22.936 1.00 96.31 168 ASP A C 1
ATOM 1303 O O . ASP A 1 168 ? 4.923 0.191 23.259 1.00 96.31 168 ASP A O 1
ATOM 1307 N N . GLN A 1 169 ? 2.736 -0.285 23.259 1.00 95.81 169 GLN A N 1
ATOM 1308 C CA . GLN A 1 169 ? 2.306 0.935 23.941 1.00 95.81 169 GLN A CA 1
ATOM 1309 C C . GLN A 1 169 ? 1.636 0.626 25.274 1.00 95.81 169 GLN A C 1
ATOM 1311 O O . GLN A 1 169 ? 0.709 -0.180 25.344 1.00 95.81 169 GLN A O 1
ATOM 1316 N N . ALA A 1 170 ? 2.045 1.339 26.325 1.00 96.31 170 ALA A N 1
ATOM 1317 C CA . ALA A 1 170 ? 1.394 1.250 27.626 1.00 96.31 170 ALA A CA 1
ATOM 1318 C C . ALA A 1 170 ? -0.102 1.581 27.512 1.00 96.31 170 ALA A C 1
ATOM 1320 O O . ALA A 1 170 ? -0.483 2.567 26.879 1.00 96.31 170 ALA A O 1
ATOM 1321 N N . LYS A 1 171 ? -0.944 0.800 28.196 1.00 95.81 171 LYS A N 1
ATOM 1322 C CA . LYS A 1 171 ? -2.411 0.943 28.202 1.00 95.81 171 LYS A CA 1
ATOM 1323 C C . LYS A 1 171 ? -2.911 2.365 28.489 1.00 95.81 171 LYS A C 1
ATOM 1325 O O . LYS A 1 171 ? -3.906 2.792 27.918 1.00 95.81 171 LYS A O 1
ATOM 1330 N N . ALA A 1 172 ? -2.197 3.134 29.314 1.00 95.94 172 ALA A N 1
ATOM 1331 C CA . ALA A 1 172 ? -2.527 4.535 29.608 1.00 95.94 172 ALA A CA 1
ATOM 1332 C C . ALA A 1 172 ? -2.520 5.454 28.361 1.00 95.94 172 ALA A C 1
ATOM 1334 O O . ALA A 1 172 ? -3.206 6.482 28.332 1.00 95.94 172 ALA A O 1
ATOM 1335 N N . ASN A 1 173 ? -1.779 5.072 27.317 1.00 96.69 173 ASN A N 1
ATOM 1336 C CA . ASN A 1 173 ? -1.687 5.801 26.053 1.00 96.69 173 ASN A CA 1
ATOM 1337 C C . ASN A 1 173 ? -2.745 5.361 25.036 1.00 96.69 173 ASN A C 1
ATOM 1339 O O . ASN A 1 173 ? -2.885 5.998 23.994 1.00 96.69 173 ASN A O 1
ATOM 1343 N N . TRP A 1 174 ? -3.497 4.293 25.310 1.00 97.62 174 TRP A N 1
ATOM 1344 C CA . TRP A 1 174 ? -4.498 3.806 24.370 1.00 97.62 174 TRP A CA 1
ATOM 1345 C C . TRP A 1 174 ? -5.659 4.790 24.277 1.00 97.62 174 TRP A C 1
ATOM 1347 O O . TRP A 1 174 ? -6.105 5.365 25.272 1.00 97.62 174 TRP A O 1
ATOM 1357 N N . ARG A 1 175 ? -6.149 4.983 23.058 1.00 98.19 175 ARG A N 1
ATOM 1358 C CA . ARG A 1 175 ? -7.326 5.789 22.741 1.00 98.19 175 ARG A CA 1
ATOM 1359 C C . ARG A 1 175 ? -8.229 4.989 21.822 1.00 98.19 175 ARG A C 1
ATOM 1361 O O . ARG A 1 175 ? -7.739 4.147 21.071 1.00 98.19 175 ARG A O 1
ATOM 1368 N N . ILE A 1 176 ? -9.525 5.248 21.921 1.00 98.75 176 ILE A N 1
ATOM 1369 C CA . ILE A 1 176 ? -10.564 4.680 21.068 1.00 98.75 176 ILE A CA 1
ATOM 1370 C C . ILE A 1 176 ? -11.250 5.823 20.332 1.00 98.75 176 ILE A C 1
ATOM 1372 O O . ILE A 1 176 ? -11.408 6.915 20.867 1.00 98.75 176 ILE A O 1
ATOM 1376 N N . TYR A 1 177 ? -11.642 5.566 19.099 1.00 98.75 177 TYR A N 1
ATOM 1377 C CA . TYR A 1 177 ? -12.239 6.517 18.188 1.00 98.75 177 TYR A CA 1
ATOM 1378 C C . TYR A 1 177 ? -13.452 5.864 17.543 1.00 98.75 177 TYR A C 1
ATOM 1380 O O . TYR A 1 177 ? -13.369 4.734 17.054 1.00 98.75 177 TYR A O 1
ATOM 1388 N N . THR A 1 178 ? -14.570 6.575 17.516 1.00 98.81 178 THR A N 1
ATOM 1389 C CA . THR A 1 178 ? -15.722 6.180 16.705 1.00 98.81 178 THR A CA 1
ATOM 1390 C C . THR A 1 178 ? -15.686 6.945 15.391 1.00 98.81 178 THR A C 1
ATOM 1392 O O . THR A 1 178 ? -15.383 8.138 15.363 1.00 98.81 178 THR A O 1
ATOM 1395 N N . TYR A 1 179 ? -15.968 6.253 14.293 1.00 98.69 179 TYR A N 1
ATOM 1396 C CA . TYR A 1 179 ? -15.927 6.801 12.943 1.00 98.69 179 TYR A CA 1
ATOM 1397 C C . TYR A 1 179 ? -17.284 6.683 12.263 1.00 98.69 179 TYR A C 1
ATOM 1399 O O . TYR A 1 179 ? -18.032 5.722 12.473 1.00 98.69 179 TYR A O 1
ATOM 1407 N N . SER A 1 180 ? -17.561 7.646 11.388 1.00 98.31 180 SER A N 1
ATOM 1408 C CA . SER A 1 180 ? -18.664 7.564 10.437 1.00 98.31 180 SER A CA 1
ATOM 1409 C C . SER A 1 180 ? -18.440 6.442 9.407 1.00 98.31 180 SER A C 1
ATOM 1411 O O . SER A 1 180 ? -17.383 5.804 9.367 1.00 98.31 180 SER A O 1
ATOM 1413 N N . ALA A 1 181 ? -19.436 6.199 8.553 1.00 97.81 181 ALA A N 1
ATOM 1414 C CA . ALA A 1 181 ? -19.372 5.153 7.534 1.00 97.81 181 ALA A CA 1
ATOM 1415 C C . ALA A 1 181 ? -18.251 5.345 6.498 1.00 97.81 181 ALA A C 1
ATOM 1417 O O . ALA A 1 181 ? -17.841 4.383 5.855 1.00 97.81 181 ALA A O 1
ATOM 1418 N N . ASP A 1 182 ? -17.729 6.564 6.350 1.00 97.31 182 ASP A N 1
ATOM 1419 C CA . ASP A 1 182 ? -16.643 6.875 5.416 1.00 97.31 182 ASP A CA 1
ATOM 1420 C C . ASP A 1 182 ? -15.252 6.392 5.873 1.00 97.31 182 ASP A C 1
ATOM 1422 O O . ASP A 1 182 ? -14.307 6.452 5.085 1.00 97.31 182 ASP A O 1
ATOM 1426 N N . GLY A 1 183 ? -15.101 5.952 7.131 1.00 97.50 183 GLY A N 1
ATOM 1427 C CA . GLY A 1 183 ? -13.809 5.563 7.712 1.00 97.50 183 GLY A CA 1
ATOM 1428 C C . GLY A 1 183 ? -12.803 6.717 7.864 1.00 97.50 183 GLY A C 1
ATOM 1429 O O . GLY A 1 183 ? -11.619 6.466 8.085 1.00 97.50 183 GLY A O 1
ATOM 1430 N N . LYS A 1 184 ? -13.254 7.974 7.732 1.00 97.12 184 LYS A N 1
ATOM 1431 C CA . LYS A 1 184 ? -12.441 9.206 7.802 1.00 97.12 184 LYS A CA 1
ATOM 1432 C C . LYS A 1 184 ? -12.902 10.116 8.932 1.00 97.12 184 LYS A C 1
ATOM 1434 O O . LYS A 1 184 ? -12.092 10.633 9.696 1.00 97.12 184 LYS A O 1
ATOM 1439 N N . THR A 1 185 ? -14.210 10.331 9.019 1.00 97.88 185 THR A N 1
ATOM 1440 C CA . THR A 1 185 ? -14.804 11.308 9.924 1.00 97.88 185 THR A CA 1
ATOM 1441 C C . THR A 1 185 ? -14.872 10.731 11.331 1.00 97.88 185 THR A C 1
ATOM 1443 O O . THR A 1 185 ? -15.664 9.825 11.596 1.00 97.88 185 THR A O 1
ATOM 1446 N N . ILE A 1 186 ? -14.047 11.268 12.232 1.00 98.25 186 ILE A N 1
ATOM 1447 C CA . ILE A 1 186 ? -14.075 10.945 13.663 1.00 98.25 186 ILE A CA 1
ATOM 1448 C C . ILE A 1 186 ? -15.299 11.611 14.295 1.00 98.25 186 ILE A C 1
ATOM 1450 O O . ILE A 1 186 ? -15.493 12.819 14.164 1.00 98.25 186 ILE A O 1
ATOM 1454 N N . LEU A 1 187 ? -16.104 10.822 15.001 1.00 98.44 187 LEU A N 1
ATOM 1455 C CA . LEU A 1 187 ? -17.285 11.278 15.736 1.00 98.44 187 LEU A CA 1
ATOM 1456 C C . LEU A 1 187 ? -16.944 11.574 17.201 1.00 98.44 187 LEU A C 1
ATOM 1458 O O . LEU A 1 187 ? -17.408 12.561 17.769 1.00 98.44 187 LEU A O 1
ATOM 1462 N N . GLU A 1 188 ? -16.115 10.726 17.812 1.00 98.06 188 GLU A N 1
ATOM 1463 C CA . GLU A 1 188 ? -15.721 10.833 19.216 1.00 98.06 188 GLU A CA 1
ATOM 1464 C C . GLU A 1 188 ? -14.308 10.278 19.437 1.00 98.06 188 GLU A C 1
ATOM 1466 O O . GLU A 1 188 ? -13.863 9.368 18.737 1.00 98.06 188 GLU A O 1
ATOM 1471 N N . THR A 1 189 ? -13.607 10.813 20.441 1.00 98.38 189 THR A N 1
ATOM 1472 C CA . THR A 1 189 ? -12.366 10.243 20.987 1.00 98.38 189 THR A CA 1
ATOM 1473 C C . THR A 1 189 ? -12.596 9.875 22.449 1.00 98.38 189 THR A C 1
ATOM 1475 O O . THR A 1 189 ? -13.037 10.706 23.239 1.00 98.38 189 THR A O 1
ATOM 1478 N N . ILE A 1 190 ? -12.278 8.637 22.810 1.00 98.62 190 ILE A N 1
ATOM 1479 C CA . ILE A 1 190 ? -12.620 8.003 24.081 1.00 98.62 190 ILE A CA 1
ATOM 1480 C C . ILE A 1 190 ? -11.343 7.476 24.742 1.00 98.62 190 ILE A C 1
ATOM 1482 O O . ILE A 1 190 ? -10.493 6.847 24.103 1.00 98.62 190 ILE A O 1
ATOM 1486 N N . THR A 1 191 ? -11.219 7.701 26.049 1.00 98.31 191 THR A N 1
ATOM 1487 C CA . THR A 1 191 ? -10.207 7.033 26.876 1.00 98.31 191 THR A CA 1
ATOM 1488 C C . THR A 1 191 ? -10.784 5.705 27.376 1.00 98.31 191 THR A C 1
ATOM 1490 O O . THR A 1 191 ? -11.805 5.733 28.068 1.00 98.31 191 THR A O 1
ATOM 1493 N N . PRO A 1 192 ? -10.178 4.552 27.041 1.00 97.94 192 PRO A N 1
ATOM 1494 C CA . PRO A 1 192 ? -10.668 3.256 27.489 1.00 97.94 192 PRO A CA 1
ATOM 1495 C C . PRO A 1 192 ? -10.498 3.060 28.999 1.00 97.94 192 PRO A C 1
ATOM 1497 O O . PRO A 1 192 ? -9.611 3.640 29.631 1.00 97.94 192 PRO A O 1
ATOM 1500 N N . VAL A 1 193 ? -11.320 2.174 29.556 1.00 97.56 193 VAL A N 1
ATOM 1501 C CA . VAL A 1 193 ? -11.225 1.673 30.933 1.00 97.56 193 VAL A CA 1
ATOM 1502 C C . VAL A 1 193 ? -10.986 0.167 30.892 1.00 97.56 193 VAL A C 1
ATOM 1504 O O . VAL A 1 193 ? -11.541 -0.534 30.053 1.00 97.56 193 VAL A O 1
ATOM 1507 N N . PHE A 1 194 ? -10.172 -0.353 31.807 1.00 97.25 194 PHE A N 1
ATOM 1508 C CA . PHE A 1 194 ? -9.719 -1.747 31.782 1.00 97.25 194 PHE A CA 1
ATOM 1509 C C . PHE A 1 194 ? -10.476 -2.624 32.788 1.00 97.25 194 PHE A C 1
ATOM 1511 O O . PHE A 1 194 ? -9.883 -3.250 33.664 1.00 97.25 194 PHE A O 1
ATOM 1518 N N . SER A 1 195 ? -11.806 -2.616 32.697 1.00 96.12 195 SER A N 1
ATOM 1519 C CA . SER A 1 195 ? -12.706 -3.411 33.544 1.00 96.12 195 SER A CA 1
ATOM 1520 C C . SER A 1 195 ? -14.014 -3.703 32.820 1.00 96.12 195 SER A C 1
ATOM 1522 O O . SER A 1 195 ? -14.610 -2.777 32.271 1.00 96.12 195 SER A O 1
ATOM 1524 N N . ALA A 1 196 ? -14.503 -4.945 32.862 1.00 97.12 196 ALA A N 1
ATOM 1525 C CA . ALA A 1 196 ? -15.732 -5.357 32.174 1.00 97.12 196 ALA A CA 1
ATOM 1526 C C . ALA A 1 196 ? -16.942 -4.530 32.631 1.00 97.12 196 ALA A C 1
ATOM 1528 O O . ALA A 1 196 ? -17.399 -4.649 33.767 1.00 97.12 196 ALA A O 1
ATOM 1529 N N . THR A 1 197 ? -17.422 -3.649 31.751 1.00 95.38 197 THR A N 1
ATOM 1530 C CA . THR A 1 197 ? -18.517 -2.714 32.037 1.00 95.38 197 THR A CA 1
ATOM 1531 C C . THR A 1 197 ? -19.367 -2.551 30.785 1.00 95.38 197 THR A C 1
ATOM 1533 O O . THR A 1 197 ? -18.823 -2.331 29.707 1.00 95.38 197 THR A O 1
ATOM 1536 N N . GLY A 1 198 ? -20.693 -2.608 30.923 1.00 97.50 198 GLY A N 1
ATOM 1537 C CA . GLY A 1 198 ? -21.618 -2.420 29.803 1.00 97.50 198 GLY A CA 1
ATOM 1538 C C . GLY A 1 198 ? -21.867 -3.691 28.989 1.00 97.50 198 GLY A C 1
ATOM 1539 O O . GLY A 1 198 ? -21.869 -4.792 29.535 1.00 97.50 198 GLY A O 1
ATOM 1540 N N . THR A 1 199 ? -22.129 -3.525 27.694 1.00 98.50 199 THR A N 1
ATOM 1541 C CA . THR A 1 199 ? -22.481 -4.618 26.775 1.00 98.50 199 THR A CA 1
ATOM 1542 C C . THR A 1 199 ? -21.234 -5.362 26.300 1.00 98.50 199 THR A C 1
ATOM 1544 O O . THR A 1 199 ? -20.286 -4.737 25.827 1.00 98.50 199 THR A O 1
ATOM 1547 N N . ASP A 1 200 ? -21.255 -6.692 26.390 1.00 98.31 200 ASP A N 1
ATOM 1548 C CA . ASP A 1 200 ? -20.178 -7.555 25.896 1.00 98.31 200 ASP A CA 1
ATOM 1549 C C . ASP A 1 200 ? -20.213 -7.652 24.365 1.00 98.31 200 ASP A C 1
ATOM 1551 O O . ASP A 1 200 ? -21.218 -8.066 23.782 1.00 98.31 200 ASP A O 1
ATOM 1555 N N . LEU A 1 201 ? -19.115 -7.270 23.715 1.00 98.19 201 LEU A N 1
ATOM 1556 C CA . LEU A 1 201 ? -18.906 -7.409 22.272 1.00 98.19 201 LEU A CA 1
ATOM 1557 C C . LEU A 1 201 ? -18.265 -8.757 21.907 1.00 98.19 201 LEU A C 1
ATOM 1559 O O . LEU A 1 201 ? -18.205 -9.112 20.730 1.00 98.19 201 LEU A O 1
ATOM 1563 N N . GLY A 1 202 ? -17.789 -9.504 22.905 1.00 97.94 202 GLY A N 1
ATOM 1564 C CA . GLY A 1 202 ? -17.140 -10.797 22.775 1.00 97.94 202 GLY A CA 1
ATOM 1565 C C . GLY A 1 202 ? -15.619 -10.744 22.914 1.00 97.94 202 GLY A C 1
ATOM 1566 O O . GLY A 1 202 ? -15.011 -9.767 23.362 1.00 97.94 202 GLY A O 1
ATOM 1567 N N . THR A 1 203 ? -14.988 -11.847 22.517 1.00 98.19 203 THR A N 1
ATOM 1568 C CA . THR A 1 203 ? -13.535 -12.021 22.592 1.00 98.19 203 THR A CA 1
ATOM 1569 C C . THR A 1 203 ? -12.888 -11.675 21.258 1.00 98.19 203 THR A C 1
ATOM 1571 O O . THR A 1 203 ? -13.158 -12.328 20.251 1.00 98.19 203 THR A O 1
ATOM 1574 N N . GLN A 1 204 ? -12.004 -10.683 21.247 1.00 97.75 204 GLN A N 1
ATOM 1575 C CA . GLN A 1 204 ? -11.177 -10.341 20.101 1.00 97.75 204 GLN A CA 1
ATOM 1576 C C . GLN A 1 204 ? -10.033 -11.348 19.963 1.00 97.75 204 GLN A C 1
ATOM 1578 O O . GLN A 1 204 ? -9.197 -11.485 20.863 1.00 97.75 204 GLN A O 1
ATOM 1583 N N . LYS A 1 205 ? -9.987 -12.051 18.829 1.00 96.81 205 LYS A N 1
ATOM 1584 C CA . LYS A 1 205 ? -8.923 -13.023 18.554 1.00 96.81 205 LYS A CA 1
ATOM 1585 C C . LYS A 1 205 ? -7.644 -12.333 18.104 1.00 96.81 205 LYS A C 1
ATOM 1587 O O . LYS A 1 205 ? -7.675 -11.284 17.460 1.00 96.81 205 LYS A O 1
ATOM 1592 N N . ASN A 1 206 ? -6.504 -12.965 18.373 1.00 93.12 206 ASN A N 1
ATOM 1593 C CA . ASN A 1 206 ? -5.209 -12.368 18.040 1.00 93.12 206 ASN A CA 1
ATOM 1594 C C . ASN A 1 206 ? -5.033 -12.155 16.527 1.00 93.12 206 ASN A C 1
ATOM 1596 O O . ASN A 1 206 ? -4.605 -11.095 16.078 1.00 93.12 206 ASN A O 1
ATOM 1600 N N . ASN A 1 207 ? -5.360 -13.177 15.738 1.00 91.50 207 ASN A N 1
ATOM 1601 C CA . ASN A 1 207 ? -4.966 -13.277 14.337 1.00 91.50 207 ASN A CA 1
ATOM 1602 C C . ASN A 1 207 ? -6.088 -13.817 13.440 1.00 91.50 207 ASN A C 1
ATOM 1604 O O . ASN A 1 207 ? -5.815 -14.472 12.441 1.00 91.50 207 ASN A O 1
ATOM 1608 N N . THR A 1 208 ? -7.348 -13.618 13.814 1.00 93.06 208 THR A N 1
ATOM 1609 C CA . THR A 1 208 ? -8.514 -14.049 13.032 1.00 93.06 208 THR A CA 1
ATOM 1610 C C . THR A 1 208 ? -9.670 -13.094 13.306 1.00 93.06 208 THR A C 1
ATOM 1612 O O . THR A 1 208 ? -9.853 -12.674 14.443 1.00 93.06 208 THR A O 1
ATOM 1615 N N . ARG A 1 209 ? -10.466 -12.756 12.290 1.00 94.81 209 ARG A N 1
ATOM 1616 C CA . ARG A 1 209 ? -11.696 -11.965 12.464 1.00 94.81 209 ARG A CA 1
ATOM 1617 C C . ARG A 1 209 ? -12.819 -12.846 13.017 1.00 94.81 209 ARG A C 1
ATOM 1619 O O . ARG A 1 209 ? -12.897 -14.030 12.682 1.00 94.81 209 ARG A O 1
ATOM 1626 N N . ASN A 1 210 ? -13.699 -12.302 13.852 1.00 94.56 210 ASN A N 1
ATOM 1627 C CA . ASN A 1 210 ? -14.800 -13.063 14.443 1.00 94.56 210 ASN A CA 1
ATOM 1628 C C . ASN A 1 210 ? -16.092 -12.245 14.524 1.00 94.56 210 ASN A C 1
ATOM 1630 O O . ASN A 1 210 ? -16.344 -11.518 15.482 1.00 94.56 210 ASN A O 1
ATOM 1634 N N . GLY A 1 211 ? -16.939 -12.414 13.505 1.00 94.94 211 GLY A N 1
ATOM 1635 C CA . GLY A 1 211 ? -18.110 -11.565 13.312 1.00 94.94 211 GLY A CA 1
ATOM 1636 C C . GLY A 1 211 ? -17.665 -10.145 12.978 1.00 94.94 211 GLY A C 1
ATOM 1637 O O . GLY A 1 211 ? -16.784 -9.957 12.144 1.00 94.94 211 GLY A O 1
ATOM 1638 N N . ASN A 1 212 ? -18.232 -9.162 13.671 1.00 97.62 212 ASN A N 1
ATOM 1639 C CA . ASN A 1 212 ? -17.887 -7.754 13.477 1.00 97.62 212 ASN A CA 1
ATOM 1640 C C . ASN A 1 212 ? -16.570 -7.345 14.160 1.00 97.62 212 ASN A C 1
ATOM 1642 O O . ASN A 1 212 ? -16.056 -6.256 13.887 1.00 97.62 212 ASN A O 1
ATOM 1646 N N . LEU A 1 213 ? -16.022 -8.190 15.043 1.00 98.12 213 LEU A N 1
ATOM 1647 C CA . LEU A 1 213 ? -14.723 -7.952 15.662 1.00 98.12 213 LEU A CA 1
ATOM 1648 C C . LEU A 1 213 ? -13.592 -8.308 14.692 1.00 98.12 213 LEU A C 1
ATOM 1650 O O . LEU A 1 213 ? -13.504 -9.435 14.194 1.00 98.12 213 LEU A O 1
ATOM 1654 N N . ASN A 1 214 ? -12.705 -7.345 14.459 1.00 97.50 214 ASN A N 1
ATOM 1655 C CA . ASN A 1 214 ? -11.448 -7.571 13.755 1.00 97.50 214 ASN A CA 1
ATOM 1656 C C . ASN A 1 214 ? -10.403 -8.185 14.696 1.00 97.50 214 ASN A C 1
ATOM 1658 O O . ASN A 1 214 ? -10.577 -8.177 15.912 1.00 97.50 214 ASN A O 1
ATOM 1662 N N . SER A 1 215 ? -9.286 -8.669 14.160 1.00 96.06 215 SER A N 1
ATOM 1663 C CA . SER A 1 215 ? -8.210 -9.237 14.969 1.00 96.06 215 SER A CA 1
ATOM 1664 C C . SER A 1 215 ? -7.396 -8.175 15.720 1.00 96.06 215 SER A C 1
ATOM 1666 O O . SER A 1 215 ? -7.255 -7.031 15.276 1.00 96.06 215 SER A O 1
ATOM 1668 N N . THR A 1 216 ? -6.801 -8.566 16.852 1.00 95.94 216 THR A N 1
ATOM 1669 C CA . THR A 1 216 ? -5.902 -7.697 17.632 1.00 95.94 216 THR A CA 1
ATOM 1670 C C . THR A 1 216 ? -4.695 -7.248 16.802 1.00 95.94 216 THR A C 1
ATOM 1672 O O . THR A 1 216 ? -4.246 -6.110 16.936 1.00 95.94 216 THR A O 1
ATOM 1675 N N . GLN A 1 217 ? -4.197 -8.104 15.901 1.00 95.31 217 GLN A N 1
ATOM 1676 C CA . GLN A 1 217 ? -3.132 -7.749 14.965 1.00 95.31 217 GLN A CA 1
ATOM 1677 C C . GLN A 1 217 ? -3.518 -6.551 14.089 1.00 95.31 217 GLN A C 1
ATOM 1679 O O . GLN A 1 217 ? -2.812 -5.540 14.087 1.00 95.31 217 GLN A O 1
ATOM 1684 N N . GLU A 1 218 ? -4.639 -6.633 13.373 1.00 96.81 218 GLU A N 1
ATOM 1685 C CA . GLU A 1 218 ? -5.044 -5.571 12.444 1.00 96.81 218 GLU A CA 1
ATOM 1686 C C . GLU A 1 218 ? -5.418 -4.267 13.148 1.00 96.81 218 GLU A C 1
ATOM 1688 O O . GLU A 1 218 ? -5.093 -3.183 12.652 1.00 96.81 218 GLU A O 1
ATOM 1693 N N . MET A 1 219 ? -6.025 -4.375 14.333 1.00 97.19 219 MET A N 1
ATOM 1694 C CA . MET A 1 219 ? -6.258 -3.236 15.220 1.00 97.19 219 MET A CA 1
ATOM 1695 C C . MET A 1 219 ? -4.949 -2.514 15.562 1.00 97.19 219 MET A C 1
ATOM 1697 O O . MET A 1 219 ? -4.892 -1.288 15.557 1.00 97.19 219 MET A O 1
ATOM 1701 N N . ALA A 1 220 ? -3.878 -3.254 15.858 1.00 96.94 220 ALA A N 1
ATOM 1702 C CA . ALA A 1 220 ? -2.628 -2.649 16.297 1.00 96.94 220 ALA A CA 1
ATOM 1703 C C . ALA A 1 220 ? -1.776 -2.092 15.147 1.00 96.94 220 ALA A C 1
ATOM 1705 O O . ALA A 1 220 ? -1.139 -1.053 15.343 1.00 96.94 220 ALA A O 1
ATOM 1706 N N . TYR A 1 221 ? -1.742 -2.766 13.985 1.00 97.44 221 TYR A N 1
ATOM 1707 C CA . TYR A 1 221 ? -0.735 -2.515 12.936 1.00 97.44 221 TYR A CA 1
ATOM 1708 C C . TYR A 1 221 ? -1.239 -2.514 11.484 1.00 97.44 221 TYR A C 1
ATOM 1710 O O . TYR A 1 221 ? -0.430 -2.421 10.555 1.00 97.44 221 TYR A O 1
ATOM 1718 N N . GLY A 1 222 ? -2.553 -2.553 11.269 1.00 96.88 222 GLY A N 1
ATOM 1719 C CA . GLY A 1 222 ? -3.157 -2.446 9.940 1.00 96.88 222 GLY A CA 1
ATOM 1720 C C . GLY A 1 222 ? -3.167 -3.763 9.168 1.00 96.88 222 GLY A C 1
ATOM 1721 O O . GLY A 1 222 ? -3.130 -4.839 9.758 1.00 96.88 222 GLY A O 1
ATOM 1722 N N . TRP A 1 223 ? -3.235 -3.706 7.837 1.00 97.00 223 TRP A N 1
ATOM 1723 C CA . TRP A 1 223 ? -3.375 -4.908 7.007 1.00 97.00 223 TRP A CA 1
ATOM 1724 C C . TRP A 1 223 ? -2.508 -4.877 5.747 1.00 97.00 223 TRP A C 1
ATOM 1726 O O . TRP A 1 223 ? -2.497 -3.915 4.984 1.00 97.00 223 TRP A O 1
ATOM 1736 N N . GLY A 1 224 ? -1.759 -5.955 5.521 1.00 96.56 224 GLY A N 1
ATOM 1737 C CA . GLY A 1 224 ? -0.748 -6.071 4.471 1.00 96.56 224 GLY A CA 1
ATOM 1738 C C . GLY A 1 224 ? -1.267 -6.507 3.098 1.00 96.56 224 GLY A C 1
ATOM 1739 O O . GLY A 1 224 ? -0.494 -7.066 2.325 1.00 96.56 224 GLY A O 1
ATOM 1740 N N . ARG A 1 225 ? -2.553 -6.309 2.775 1.00 97.25 225 ARG A N 1
ATOM 1741 C CA . ARG A 1 225 ? -3.144 -6.740 1.494 1.00 97.25 225 ARG A CA 1
ATOM 1742 C C . ARG A 1 225 ? -3.079 -5.644 0.426 1.00 97.25 225 ARG A C 1
ATOM 1744 O O . ARG A 1 225 ? -3.712 -4.606 0.570 1.00 97.25 225 ARG A O 1
ATOM 1751 N N . TRP A 1 226 ? -2.343 -5.880 -0.663 1.00 98.25 226 TRP A N 1
ATOM 1752 C CA . TRP A 1 226 ? -2.144 -4.890 -1.737 1.00 98.25 226 TRP A CA 1
ATOM 1753 C C . TRP A 1 226 ? -3.447 -4.412 -2.380 1.00 98.25 226 TRP A C 1
ATOM 1755 O O . TRP A 1 226 ? -3.641 -3.205 -2.530 1.00 98.25 226 TRP A O 1
ATOM 1765 N N . LYS A 1 227 ? -4.347 -5.349 -2.707 1.00 98.19 227 LYS A N 1
ATOM 1766 C CA . LYS A 1 227 ? -5.590 -5.089 -3.448 1.00 98.19 227 LYS A CA 1
ATOM 1767 C C . LYS A 1 227 ? -6.432 -3.952 -2.867 1.00 98.19 227 LYS A C 1
ATOM 1769 O O . LYS A 1 227 ? -6.957 -3.134 -3.618 1.00 98.19 227 LYS A O 1
ATOM 1774 N N . THR A 1 228 ? -6.523 -3.897 -1.544 1.00 97.06 228 THR A N 1
ATOM 1775 C CA . THR A 1 228 ? -7.322 -2.925 -0.787 1.00 97.06 228 THR A CA 1
ATOM 1776 C C . THR A 1 228 ? -6.467 -1.837 -0.128 1.00 97.06 228 THR A C 1
ATOM 1778 O O . THR A 1 228 ? -6.986 -0.976 0.574 1.00 97.06 228 THR A O 1
ATOM 1781 N N . SER A 1 229 ? -5.148 -1.850 -0.346 1.00 98.44 229 SER A N 1
ATOM 1782 C CA . SER A 1 229 ? -4.215 -0.971 0.360 1.00 98.44 229 SER A CA 1
ATOM 1783 C C . SER A 1 229 ? -4.439 0.513 0.057 1.00 98.44 229 SER A C 1
ATOM 1785 O O . SER A 1 229 ? -4.750 0.920 -1.066 1.00 98.44 229 SER A O 1
ATOM 1787 N N . ALA A 1 230 ? -4.194 1.347 1.066 1.00 98.62 230 ALA A N 1
ATOM 1788 C CA . ALA A 1 230 ? -4.160 2.796 0.925 1.00 98.62 230 ALA A CA 1
ATOM 1789 C C . ALA A 1 230 ? -3.063 3.245 -0.050 1.00 98.62 230 ALA A C 1
ATOM 1791 O O . ALA A 1 230 ? -3.288 4.141 -0.861 1.00 98.62 230 ALA A O 1
ATOM 1792 N N . LEU A 1 231 ? -1.897 2.593 -0.018 1.00 98.81 231 LEU A N 1
ATOM 1793 C CA . LEU A 1 231 ? -0.790 2.915 -0.917 1.00 98.81 231 LEU A CA 1
ATOM 1794 C C . LEU A 1 231 ? -1.149 2.672 -2.393 1.00 98.81 231 LEU A C 1
ATOM 1796 O O . LEU A 1 231 ? -0.796 3.489 -3.241 1.00 98.81 231 LEU A O 1
ATOM 1800 N N . ARG A 1 232 ? -1.893 1.604 -2.711 1.00 98.81 232 ARG A N 1
ATOM 1801 C CA . ARG A 1 232 ? -2.392 1.365 -4.075 1.00 98.81 232 ARG A CA 1
ATOM 1802 C C . ARG A 1 232 ? -3.337 2.477 -4.534 1.00 98.81 232 ARG A C 1
ATOM 1804 O O . ARG A 1 232 ? -3.185 2.965 -5.654 1.00 98.81 232 ARG A O 1
ATOM 1811 N N . GLN A 1 233 ? -4.271 2.892 -3.673 1.00 98.88 233 GLN A N 1
ATOM 1812 C CA . GLN A 1 233 ? -5.196 3.994 -3.969 1.00 98.88 233 GLN A CA 1
ATOM 1813 C C . GLN A 1 233 ? -4.444 5.314 -4.190 1.00 98.88 233 GLN A C 1
ATOM 1815 O O . GLN A 1 233 ? -4.702 6.006 -5.169 1.00 98.88 233 GLN A O 1
ATOM 1820 N N . TYR A 1 234 ? -3.457 5.621 -3.343 1.00 98.88 234 TYR A N 1
ATOM 1821 C CA . TYR A 1 234 ? -2.584 6.784 -3.512 1.00 98.88 234 TYR A CA 1
ATOM 1822 C C . TYR A 1 234 ? -1.874 6.776 -4.874 1.00 98.88 234 TYR A C 1
ATOM 1824 O O . TYR A 1 234 ? -1.913 7.775 -5.592 1.00 98.88 234 TYR A O 1
ATOM 1832 N N . LEU A 1 235 ? -1.251 5.650 -5.242 1.00 98.88 235 LEU A N 1
ATOM 1833 C CA . LEU A 1 235 ? -0.463 5.517 -6.473 1.00 98.88 235 LEU A CA 1
ATOM 1834 C C . LEU A 1 235 ? -1.300 5.642 -7.751 1.00 98.88 235 LEU A C 1
ATOM 1836 O O . LEU A 1 235 ? -0.784 6.104 -8.763 1.00 98.88 235 LEU A O 1
ATOM 1840 N N . ASN A 1 236 ? -2.577 5.258 -7.700 1.00 98.81 236 ASN A N 1
ATOM 1841 C CA . ASN A 1 236 ? -3.468 5.222 -8.862 1.00 98.81 236 ASN A CA 1
ATOM 1842 C C . ASN A 1 236 ? -4.536 6.330 -8.840 1.00 98.81 236 ASN A C 1
ATOM 1844 O O . ASN A 1 236 ? -5.561 6.212 -9.506 1.00 98.81 236 ASN A O 1
ATOM 1848 N N . SER A 1 237 ? -4.318 7.415 -8.091 1.00 98.69 237 SER A N 1
ATOM 1849 C CA . SER A 1 237 ? -5.270 8.524 -8.000 1.00 98.69 237 SER A CA 1
ATOM 1850 C C . SER A 1 237 ? -4.678 9.843 -8.481 1.00 98.69 237 SER A C 1
ATOM 1852 O O . SER A 1 237 ? -3.569 10.212 -8.100 1.00 98.69 237 SER A O 1
ATOM 1854 N N . ALA A 1 238 ? -5.456 10.578 -9.278 1.00 98.25 238 ALA A N 1
ATOM 1855 C CA . ALA A 1 238 ? -5.190 11.970 -9.645 1.00 98.25 238 ALA A CA 1
ATOM 1856 C C . ALA A 1 238 ? -5.943 12.976 -8.751 1.00 98.25 238 ALA A C 1
ATOM 1858 O O . ALA A 1 238 ? -5.940 14.176 -9.019 1.00 98.25 238 ALA A O 1
ATOM 1859 N N . ALA A 1 239 ? -6.619 12.504 -7.699 1.00 98.38 239 ALA A N 1
ATOM 1860 C CA . ALA A 1 239 ? -7.413 13.357 -6.825 1.00 98.38 239 ALA A CA 1
ATOM 1861 C C . ALA A 1 239 ? -6.536 14.186 -5.873 1.00 98.38 239 ALA A C 1
ATOM 1863 O O . ALA A 1 239 ? -5.453 13.768 -5.460 1.00 98.38 239 ALA A O 1
ATOM 1864 N N . GLY A 1 240 ? -7.042 15.354 -5.479 1.00 98.06 240 GLY A N 1
ATOM 1865 C CA . GLY A 1 240 ? -6.381 16.234 -4.516 1.00 98.06 240 GLY A CA 1
ATOM 1866 C C . GLY A 1 240 ? -6.347 15.687 -3.083 1.00 98.06 240 GLY A C 1
ATOM 1867 O O . GLY A 1 240 ? -6.845 14.597 -2.777 1.00 98.06 240 GLY A O 1
ATOM 1868 N N . VAL A 1 241 ? -5.772 16.492 -2.184 1.00 98.38 241 VAL A N 1
ATOM 1869 C CA . VAL A 1 241 ? -5.735 16.231 -0.736 1.00 98.38 241 VAL A CA 1
ATOM 1870 C C . VAL A 1 241 ? -7.141 15.903 -0.214 1.00 98.38 241 VAL A C 1
ATOM 1872 O O . VAL A 1 241 ? -8.129 16.523 -0.610 1.00 98.38 241 VAL A O 1
ATOM 1875 N N . GLY A 1 242 ? -7.249 14.889 0.647 1.00 98.12 242 GLY A N 1
ATOM 1876 C CA . GLY A 1 242 ? -8.513 14.447 1.244 1.00 98.12 242 GLY A CA 1
ATOM 1877 C C . GLY A 1 242 ? -9.368 13.510 0.379 1.00 98.12 242 GLY A C 1
ATOM 1878 O O . GLY A 1 242 ? -10.308 12.901 0.895 1.00 98.12 242 GLY A O 1
ATOM 1879 N N . SER A 1 243 ? -9.048 13.355 -0.913 1.00 98.12 243 SER A N 1
ATOM 1880 C CA . SER A 1 243 ? -9.988 12.778 -1.892 1.00 98.12 243 SER A CA 1
ATOM 1881 C C . SER A 1 243 ? -9.505 11.513 -2.607 1.00 98.12 243 SER A C 1
ATOM 1883 O O . SER A 1 243 ? -10.296 10.873 -3.291 1.00 98.12 243 SER A O 1
ATOM 1885 N N . TRP A 1 244 ? -8.239 11.117 -2.456 1.00 98.44 244 TRP A N 1
ATOM 1886 C CA . TRP A 1 244 ? -7.665 9.976 -3.188 1.00 98.44 244 TRP A CA 1
ATOM 1887 C C . TRP A 1 244 ? -7.935 8.600 -2.567 1.00 98.44 244 TRP A C 1
ATOM 1889 O O . TRP A 1 244 ? -7.604 7.588 -3.178 1.00 98.44 244 TRP A O 1
ATOM 1899 N N . TRP A 1 245 ? -8.518 8.546 -1.370 1.00 98.75 245 TRP A N 1
ATOM 1900 C CA . TRP A 1 245 ? -8.805 7.301 -0.657 1.00 98.75 245 TRP A CA 1
ATOM 1901 C C . TRP A 1 245 ? -10.296 7.151 -0.372 1.00 98.75 245 TRP A C 1
ATOM 1903 O O . TRP A 1 245 ? -10.967 8.112 0.021 1.00 98.75 245 TRP A O 1
ATOM 1913 N N . THR A 1 246 ? -10.790 5.925 -0.476 1.00 98.12 246 THR A N 1
ATOM 1914 C CA . THR A 1 246 ? -12.076 5.482 0.057 1.00 98.12 246 THR A CA 1
ATOM 1915 C C . THR A 1 246 ? -11.902 4.147 0.773 1.00 98.12 246 THR A C 1
ATOM 1917 O O . THR A 1 246 ? -11.074 3.323 0.367 1.00 98.12 246 THR A O 1
ATOM 1920 N N . ALA A 1 247 ? -12.693 3.924 1.823 1.00 98.19 247 ALA A N 1
ATOM 1921 C CA . ALA A 1 247 ? -12.721 2.646 2.520 1.00 98.19 247 ALA A CA 1
ATOM 1922 C C . ALA A 1 247 ? -13.035 1.516 1.529 1.00 98.19 247 ALA A C 1
ATOM 1924 O O . ALA A 1 247 ? -13.957 1.643 0.720 1.00 98.19 247 ALA A O 1
ATOM 1925 N N . GLN A 1 248 ? -12.250 0.440 1.575 1.00 97.56 248 GLN A N 1
ATOM 1926 C CA . GLN A 1 248 ? -12.438 -0.746 0.735 1.00 97.56 248 GLN A CA 1
ATOM 1927 C C . GLN A 1 248 ? -13.237 -1.838 1.453 1.00 97.56 248 GLN A C 1
ATOM 1929 O O . GLN A 1 248 ? -13.722 -2.765 0.807 1.00 97.56 248 GLN A O 1
ATOM 1934 N N . ASP A 1 249 ? -13.380 -1.722 2.774 1.00 95.75 249 ASP A N 1
ATOM 1935 C CA . ASP A 1 249 ? -14.162 -2.622 3.615 1.00 95.75 249 ASP A CA 1
ATOM 1936 C C . ASP A 1 249 ? -14.606 -1.952 4.936 1.00 95.75 249 ASP A C 1
ATOM 1938 O O . ASP A 1 249 ? -14.382 -0.757 5.186 1.00 95.75 249 ASP A O 1
ATOM 1942 N N . GLU A 1 250 ? -15.276 -2.732 5.784 1.00 97.06 250 GLU A N 1
ATOM 1943 C CA . GLU A 1 250 ? -15.912 -2.285 7.022 1.00 97.06 250 GLU A CA 1
ATOM 1944 C C . GLU A 1 250 ? -14.944 -1.952 8.171 1.00 97.06 250 GLU A C 1
ATOM 1946 O O . GLU A 1 250 ? -15.350 -1.276 9.119 1.00 97.06 250 GLU A O 1
ATOM 1951 N N . TRP A 1 251 ? -13.669 -2.357 8.093 1.00 97.94 251 TRP A N 1
ATOM 1952 C CA . TRP A 1 251 ? -12.671 -2.042 9.130 1.00 97.94 251 TRP A CA 1
ATOM 1953 C C . TRP A 1 251 ? -11.626 -1.017 8.699 1.00 97.94 251 TRP A C 1
ATOM 1955 O O . TRP A 1 251 ? -10.780 -0.623 9.502 1.00 97.94 251 TRP A O 1
ATOM 1965 N N . ASP A 1 252 ? -11.650 -0.587 7.445 1.00 98.06 252 ASP A N 1
ATOM 1966 C CA . ASP A 1 252 ? -10.700 0.381 6.917 1.00 98.06 252 ASP A CA 1
ATOM 1967 C C . ASP A 1 252 ? -10.763 1.733 7.640 1.00 98.06 252 ASP A C 1
ATOM 1969 O O . ASP A 1 252 ? -11.837 2.257 7.935 1.00 98.06 252 ASP A O 1
ATOM 1973 N N . ILE A 1 253 ? -9.596 2.315 7.898 1.00 98.44 253 ILE A N 1
ATOM 1974 C CA . ILE A 1 253 ? -9.441 3.668 8.433 1.00 98.44 253 ILE A CA 1
ATOM 1975 C C . ILE A 1 253 ? -8.554 4.441 7.470 1.00 98.44 253 ILE A C 1
ATOM 1977 O O . ILE A 1 253 ? -7.595 3.894 6.915 1.00 98.44 253 ILE A O 1
ATOM 1981 N N . ALA A 1 254 ? -8.901 5.705 7.252 1.00 98.38 254 ALA A N 1
ATOM 1982 C CA . ALA A 1 254 ? -8.161 6.572 6.359 1.00 9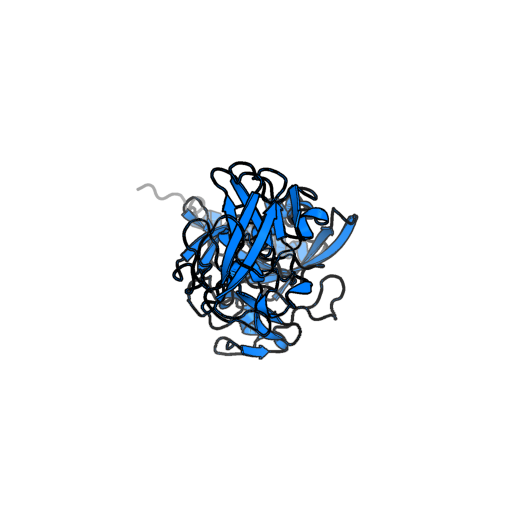8.38 254 ALA A CA 1
ATOM 1983 C C . ALA A 1 254 ? -6.680 6.671 6.773 1.00 98.38 254 ALA A C 1
ATOM 1985 O O . ALA A 1 254 ? -6.387 6.841 7.956 1.00 98.38 254 ALA A O 1
ATOM 1986 N N . PRO A 1 255 ? -5.738 6.591 5.818 1.00 98.44 255 PRO A N 1
ATOM 1987 C CA . PRO A 1 255 ? -4.320 6.770 6.106 1.00 98.44 255 PRO A CA 1
ATOM 1988 C C . PRO A 1 255 ? -4.023 8.220 6.506 1.00 98.44 255 PRO A C 1
ATOM 1990 O O . PRO A 1 255 ? -4.600 9.154 5.944 1.00 98.44 255 PRO A O 1
ATOM 1993 N N . ASP A 1 256 ? -3.043 8.426 7.386 1.00 98.25 256 ASP A N 1
ATOM 1994 C CA . ASP A 1 256 ? -2.666 9.754 7.902 1.00 98.25 256 ASP A CA 1
ATOM 1995 C C . ASP A 1 256 ? -2.306 10.737 6.776 1.00 98.25 256 ASP A C 1
ATOM 1997 O O . ASP A 1 256 ? -2.589 11.937 6.831 1.00 98.25 256 ASP A O 1
ATOM 2001 N N . GLN A 1 257 ? -1.688 10.224 5.708 1.00 98.56 257 GLN A N 1
ATOM 2002 C CA . GLN A 1 257 ? -1.264 11.033 4.567 1.00 98.56 257 GLN A CA 1
ATOM 2003 C C . GLN A 1 257 ? -2.442 11.579 3.750 1.00 98.56 257 GLN A C 1
ATOM 2005 O O . GLN A 1 257 ? -2.242 12.528 2.994 1.00 98.56 257 GLN A O 1
ATOM 2010 N N . LEU A 1 258 ? -3.664 11.054 3.908 1.00 98.56 258 LEU A N 1
ATOM 2011 C CA . LEU A 1 258 ? -4.839 11.553 3.187 1.00 98.56 258 LEU A CA 1
ATOM 2012 C C . LEU A 1 258 ? -5.076 13.043 3.451 1.00 98.56 258 LEU A C 1
ATOM 2014 O O . LEU A 1 258 ? -5.442 13.775 2.535 1.00 98.56 258 LEU A O 1
ATOM 2018 N N . ALA A 1 259 ? -4.816 13.500 4.678 1.00 97.88 259 ALA A N 1
ATOM 2019 C CA . ALA A 1 259 ? -5.046 14.881 5.094 1.00 97.88 259 ALA A CA 1
ATOM 2020 C C . ALA A 1 259 ? -4.023 15.886 4.539 1.00 97.88 259 ALA A C 1
ATOM 2022 O O . ALA A 1 259 ? -4.252 17.090 4.620 1.00 97.88 259 ALA A O 1
ATOM 2023 N N . THR A 1 260 ? -2.886 15.423 4.008 1.00 98.06 260 THR A N 1
ATOM 2024 C CA . THR A 1 260 ? -1.766 16.311 3.639 1.00 98.06 260 THR A CA 1
ATOM 2025 C C . THR A 1 260 ? -1.184 16.059 2.255 1.00 98.06 260 THR A C 1
ATOM 2027 O O . THR A 1 260 ? -0.448 16.907 1.755 1.00 98.06 260 THR A O 1
ATOM 2030 N N . LYS A 1 261 ? -1.490 14.922 1.625 1.00 98.44 261 LYS A N 1
ATOM 2031 C CA . LYS A 1 261 ? -0.942 14.516 0.327 1.00 98.44 261 LYS A CA 1
ATOM 2032 C C . LYS A 1 261 ? -2.049 14.403 -0.709 1.00 98.44 261 LYS A C 1
ATOM 2034 O O . LYS A 1 261 ? -3.139 13.941 -0.387 1.00 98.44 261 LYS A O 1
ATOM 2039 N N . ALA A 1 262 ? -1.770 14.836 -1.934 1.00 98.56 262 ALA A N 1
ATOM 2040 C CA . ALA A 1 262 ? -2.604 14.561 -3.101 1.00 98.56 262 ALA A CA 1
ATOM 2041 C C . ALA A 1 262 ? -2.189 13.222 -3.728 1.00 98.56 262 ALA A C 1
ATOM 2043 O O . ALA A 1 262 ? -1.067 12.773 -3.507 1.00 98.56 262 ALA A O 1
ATOM 2044 N N . GLY A 1 263 ? -3.079 12.583 -4.487 1.00 98.69 263 GLY A N 1
ATOM 2045 C CA . GLY A 1 263 ? -2.790 11.313 -5.151 1.00 98.69 263 GLY A CA 1
ATOM 2046 C C . GLY A 1 263 ? -1.604 11.424 -6.112 1.00 98.69 263 GLY A C 1
ATOM 2047 O O . GLY A 1 263 ? -1.367 12.479 -6.705 1.00 98.69 263 GLY A O 1
ATOM 2048 N N . PHE A 1 264 ? -0.855 10.335 -6.275 1.00 98.75 264 PHE A N 1
ATOM 2049 C CA . PHE A 1 264 ? 0.393 10.310 -7.034 1.00 98.75 264 PHE A CA 1
ATOM 2050 C C . PHE A 1 264 ? 0.236 10.810 -8.476 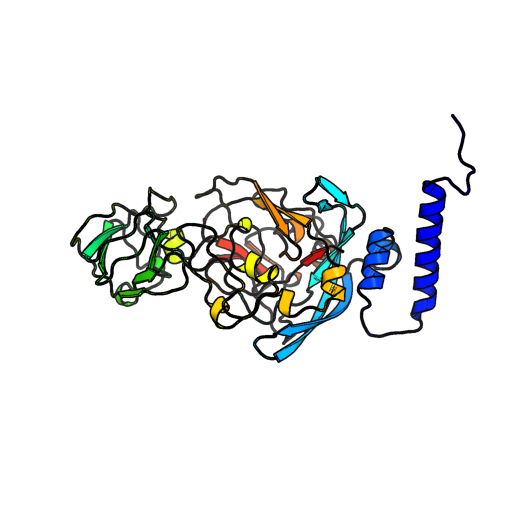1.00 98.75 264 PHE A C 1
ATOM 2052 O O . PHE A 1 264 ? 1.070 11.586 -8.948 1.00 98.75 264 PHE A O 1
ATOM 2059 N N . LEU A 1 265 ? -0.850 10.414 -9.153 1.00 98.50 265 LEU A N 1
ATOM 2060 C CA . LEU A 1 265 ? -1.105 10.765 -10.553 1.00 98.50 265 LEU A CA 1
ATOM 2061 C C . LEU A 1 265 ? -1.482 12.237 -10.745 1.00 98.50 265 LEU A C 1
ATOM 2063 O O . LEU A 1 265 ? -1.521 12.711 -11.872 1.00 98.50 265 LEU A O 1
ATOM 2067 N N . SER A 1 266 ? -1.751 12.977 -9.666 1.00 98.12 266 SER A N 1
ATOM 2068 C CA . SER A 1 266 ? -1.962 14.428 -9.762 1.00 98.12 266 SER A CA 1
ATOM 2069 C C . SER A 1 266 ? -0.666 15.187 -10.062 1.00 98.12 266 SER A C 1
ATOM 2071 O O . SER A 1 266 ? -0.715 16.339 -10.483 1.00 98.12 266 SER A O 1
ATOM 2073 N N . GLY A 1 267 ? 0.484 14.551 -9.816 1.00 97.19 267 GLY A N 1
ATOM 2074 C CA . GLY A 1 267 ? 1.806 15.149 -9.954 1.00 97.19 267 GLY A CA 1
ATOM 2075 C C . GLY A 1 267 ? 2.571 14.755 -11.214 1.00 97.19 267 GLY A C 1
ATOM 2076 O O . GLY A 1 267 ? 3.735 15.126 -11.328 1.00 97.19 267 GLY A O 1
ATOM 2077 N N . VAL A 1 268 ? 1.973 13.984 -12.125 1.00 96.12 268 VAL A N 1
ATOM 2078 C CA . VAL A 1 268 ? 2.611 13.554 -13.385 1.00 96.12 268 VAL A CA 1
ATOM 2079 C C . VAL A 1 268 ? 2.047 14.327 -14.580 1.00 96.12 268 VAL A C 1
ATOM 2081 O O . VAL A 1 268 ? 0.953 14.886 -14.505 1.00 96.12 268 VAL A O 1
ATOM 2084 N N . SER A 1 269 ? 2.787 14.358 -15.689 1.00 94.62 269 SER A N 1
ATOM 2085 C CA . SER A 1 269 ? 2.333 14.985 -16.934 1.00 94.62 269 SER A CA 1
ATOM 2086 C C . SER A 1 269 ? 1.240 14.168 -17.639 1.00 94.62 269 SER A C 1
ATOM 2088 O O . SER A 1 269 ? 1.100 12.960 -17.437 1.00 94.62 269 SER A O 1
ATOM 2090 N N . GLU A 1 270 ? 0.464 14.819 -18.506 1.00 94.88 270 GLU A N 1
ATOM 2091 C CA . GLU A 1 270 ? -0.532 14.135 -19.341 1.00 94.88 270 GLU A CA 1
ATOM 2092 C C . GLU A 1 270 ? 0.130 13.160 -20.330 1.00 94.88 270 GLU A C 1
ATOM 2094 O O . GLU A 1 270 ? -0.353 12.043 -20.512 1.00 94.88 270 GLU A O 1
ATOM 2099 N N . ASP A 1 271 ? 1.283 13.533 -20.894 1.00 95.12 271 ASP A N 1
ATOM 2100 C CA . ASP A 1 271 ? 2.065 12.655 -21.770 1.00 95.12 271 ASP A CA 1
ATOM 2101 C C . ASP A 1 271 ? 2.525 11.383 -21.038 1.00 95.12 271 ASP A C 1
ATOM 2103 O O . ASP A 1 271 ? 2.411 10.286 -21.586 1.00 95.12 271 ASP A O 1
ATOM 2107 N N . PHE A 1 272 ? 2.957 11.495 -19.773 1.00 95.69 272 PHE A N 1
ATOM 2108 C CA . PHE A 1 272 ? 3.267 10.336 -18.927 1.00 95.69 272 PHE A CA 1
ATOM 2109 C C . PHE A 1 272 ? 2.046 9.422 -18.757 1.00 95.69 272 PHE A C 1
ATOM 2111 O O . PHE A 1 272 ? 2.129 8.212 -18.973 1.00 95.69 272 PHE A O 1
ATOM 2118 N N . LEU A 1 273 ? 0.890 9.993 -18.398 1.00 96.31 273 LEU A N 1
ATOM 2119 C CA . LEU A 1 273 ? -0.348 9.232 -18.185 1.00 96.31 273 LEU A CA 1
ATOM 2120 C C . LEU A 1 273 ? -0.817 8.501 -19.446 1.00 96.31 273 LEU A C 1
ATOM 2122 O O . LEU A 1 273 ? -1.351 7.394 -19.348 1.00 96.31 273 LEU A O 1
ATOM 2126 N N . ASN A 1 274 ? -0.611 9.118 -20.609 1.00 96.38 274 ASN A N 1
ATOM 2127 C CA . ASN A 1 274 ? -0.952 8.557 -21.912 1.00 96.38 274 ASN A CA 1
ATOM 2128 C C . ASN A 1 274 ? 0.038 7.486 -22.387 1.00 96.38 274 ASN A C 1
ATOM 2130 O O . ASN A 1 274 ? -0.319 6.683 -23.262 1.00 96.38 274 ASN A O 1
ATOM 2134 N N . ALA A 1 275 ? 1.262 7.491 -21.857 1.00 96.94 275 ALA A N 1
ATOM 2135 C CA . ALA A 1 275 ? 2.295 6.510 -22.158 1.00 96.94 275 ALA A CA 1
ATOM 2136 C C . ALA A 1 275 ? 2.148 5.229 -21.333 1.00 96.94 275 ALA A C 1
ATOM 2138 O O . ALA A 1 275 ? 2.337 4.150 -21.881 1.00 96.94 275 ALA A O 1
ATOM 2139 N N . ILE A 1 276 ? 1.768 5.320 -20.056 1.00 97.56 276 ILE A N 1
ATOM 2140 C CA . ILE A 1 276 ? 1.688 4.143 -19.181 1.00 97.56 276 ILE A CA 1
ATOM 2141 C C . ILE A 1 276 ? 0.412 3.310 -19.383 1.00 97.56 276 ILE A C 1
ATOM 2143 O O . ILE A 1 276 ? -0.689 3.824 -19.619 1.00 97.56 276 ILE A O 1
ATOM 2147 N N . LYS A 1 277 ? 0.543 1.996 -19.201 1.00 97.69 277 LYS A N 1
ATOM 2148 C CA . LYS A 1 277 ? -0.544 1.018 -19.280 1.00 97.69 277 LYS A CA 1
ATOM 2149 C C . LYS A 1 277 ? -1.044 0.615 -17.904 1.00 97.69 277 LYS A C 1
ATOM 2151 O O . LYS A 1 277 ? -0.282 0.447 -16.958 1.00 97.69 277 LYS A O 1
ATOM 2156 N N . GLU A 1 278 ? -2.353 0.426 -17.824 1.00 98.06 278 GLU A N 1
ATOM 2157 C CA . GLU A 1 278 ? -2.982 -0.240 -16.694 1.00 98.06 278 GLU A CA 1
ATOM 2158 C C . GLU A 1 278 ? -2.875 -1.749 -16.901 1.00 98.06 278 GLU A C 1
ATOM 2160 O O . GLU A 1 278 ? -3.326 -2.273 -17.916 1.00 98.06 278 GLU A O 1
ATOM 2165 N N . THR A 1 279 ? -2.198 -2.433 -15.983 1.00 98.00 279 THR A N 1
ATOM 2166 C CA . THR A 1 279 ? -1.720 -3.799 -16.218 1.00 98.00 279 THR A CA 1
ATOM 2167 C C . THR A 1 279 ? -2.036 -4.730 -15.068 1.00 98.00 279 THR A C 1
ATOM 2169 O O . THR A 1 279 ? -2.133 -4.302 -13.916 1.00 98.00 279 THR A O 1
ATOM 2172 N N . LYS A 1 280 ? -2.171 -6.024 -15.375 1.00 98.50 280 LYS A N 1
ATOM 2173 C CA . LYS A 1 280 ? -2.417 -7.057 -14.376 1.00 98.50 280 LYS A CA 1
ATOM 2174 C C . LYS A 1 280 ? -1.276 -7.122 -13.365 1.00 98.50 280 LYS A C 1
ATOM 2176 O O . LYS A 1 280 ? -0.142 -7.472 -13.693 1.00 98.50 280 LYS A O 1
ATOM 2181 N N . VAL A 1 281 ? -1.614 -6.917 -12.100 1.00 98.50 281 VAL A N 1
ATOM 2182 C CA . VAL A 1 281 ? -0.731 -7.112 -10.955 1.00 98.50 281 VAL A CA 1
ATOM 2183 C C . VAL A 1 281 ? -1.268 -8.263 -10.115 1.00 98.50 281 VAL A C 1
ATOM 2185 O O . VAL A 1 281 ? -2.399 -8.251 -9.637 1.00 98.50 281 VAL A O 1
ATOM 2188 N N . THR A 1 282 ? -0.431 -9.285 -9.935 1.00 98.44 282 THR A N 1
ATOM 2189 C CA . THR A 1 282 ? -0.722 -10.416 -9.048 1.00 98.44 282 THR A CA 1
ATOM 2190 C C . THR A 1 282 ? -0.005 -10.233 -7.717 1.00 98.44 282 THR A C 1
ATOM 2192 O O . THR A 1 282 ? 1.202 -9.963 -7.670 1.00 98.44 282 THR A O 1
ATOM 2195 N N . THR A 1 283 ? -0.747 -10.416 -6.629 1.00 98.19 283 THR A N 1
ATOM 2196 C CA . THR A 1 283 ? -0.217 -10.496 -5.263 1.00 98.19 283 THR A CA 1
ATOM 2197 C C . THR A 1 283 ? -0.862 -11.657 -4.538 1.00 98.19 283 THR A C 1
ATOM 2199 O O . THR A 1 283 ? -2.037 -11.918 -4.749 1.00 98.19 283 THR A O 1
ATOM 2202 N N . TYR A 1 284 ? -0.136 -12.335 -3.659 1.00 98.00 284 TYR A N 1
ATOM 2203 C CA . TYR A 1 284 ? -0.753 -13.311 -2.765 1.00 98.00 284 TYR A CA 1
ATOM 2204 C C . TYR A 1 284 ? -1.017 -12.681 -1.405 1.00 98.00 284 TYR A C 1
ATOM 2206 O O . TYR A 1 284 ? -0.259 -11.821 -0.937 1.00 98.00 284 TYR A O 1
ATOM 2214 N N . THR A 1 285 ? -2.077 -13.125 -0.744 1.00 97.19 285 THR A N 1
ATOM 2215 C CA . THR A 1 285 ? -2.438 -12.669 0.598 1.00 97.19 285 THR A CA 1
ATOM 2216 C C . THR A 1 285 ? -1.575 -13.341 1.674 1.00 97.19 285 THR A C 1
ATOM 2218 O O . THR A 1 285 ? -0.747 -14.217 1.402 1.00 97.19 285 THR A O 1
ATOM 2221 N N . ASN A 1 286 ? -1.679 -12.898 2.927 1.00 95.62 286 ASN A N 1
ATOM 2222 C CA . ASN A 1 286 ? -1.043 -13.614 4.036 1.00 95.62 286 ASN A CA 1
ATOM 2223 C C . ASN A 1 286 ? -1.776 -14.943 4.299 1.00 95.62 286 ASN A C 1
ATOM 2225 O O . ASN A 1 286 ? -2.951 -15.091 3.968 1.00 95.62 286 ASN A O 1
ATOM 2229 N N . THR A 1 287 ? -1.101 -15.908 4.925 1.00 94.88 287 THR A N 1
ATOM 2230 C CA . THR A 1 287 ? -1.709 -17.212 5.244 1.00 94.88 287 THR A CA 1
ATOM 2231 C C . THR A 1 287 ? -2.373 -17.237 6.617 1.00 94.88 287 THR A C 1
ATOM 2233 O O . THR A 1 287 ? -3.013 -18.224 6.958 1.00 94.88 287 THR A O 1
ATOM 2236 N N . VAL A 1 288 ? -2.208 -16.179 7.415 1.00 92.44 288 VAL A N 1
ATOM 2237 C CA . VAL A 1 288 ? -2.724 -16.110 8.788 1.00 92.44 288 VAL A CA 1
ATOM 2238 C C . VAL A 1 288 ? -4.222 -15.806 8.814 1.00 92.44 288 VAL A C 1
ATOM 2240 O O . VAL A 1 288 ? -4.951 -16.456 9.551 1.00 92.44 288 VAL A O 1
ATOM 2243 N N . GLN A 1 289 ? -4.680 -14.851 8.002 1.00 90.38 289 GLN A N 1
ATOM 2244 C CA . GLN A 1 289 ? -6.084 -14.427 7.947 1.00 90.38 289 GLN A CA 1
ATOM 2245 C C . GLN A 1 289 ? -6.735 -14.614 6.580 1.00 90.38 289 GLN A C 1
ATOM 2247 O O . GLN A 1 289 ? -7.943 -14.809 6.510 1.00 90.38 289 GLN A O 1
ATOM 2252 N N . ASP A 1 290 ? -5.952 -14.587 5.502 1.00 93.25 290 ASP A N 1
ATOM 2253 C CA . ASP A 1 290 ? -6.492 -14.473 4.142 1.00 93.25 290 ASP A CA 1
ATOM 2254 C C . ASP A 1 290 ? -6.152 -15.683 3.248 1.00 93.25 290 ASP A C 1
ATOM 2256 O O . ASP A 1 290 ? -6.325 -15.635 2.029 1.00 93.25 290 ASP A O 1
ATOM 2260 N N . GLY A 1 291 ? -5.645 -16.769 3.843 1.00 92.12 291 GLY A N 1
ATOM 2261 C CA . GLY A 1 291 ? -5.480 -18.076 3.197 1.00 92.12 291 GLY A CA 1
ATOM 2262 C C . GLY A 1 291 ? -4.370 -18.196 2.145 1.00 92.12 291 GLY A C 1
ATOM 2263 O O . GLY A 1 291 ? -4.219 -19.266 1.565 1.00 92.12 291 GLY A O 1
ATOM 2264 N N . GLY A 1 292 ? -3.578 -17.149 1.892 1.00 94.94 292 GLY A N 1
ATOM 2265 C CA . GLY A 1 292 ? -2.543 -17.173 0.849 1.00 94.94 292 GLY A CA 1
ATOM 2266 C C . GLY A 1 292 ? -3.097 -17.198 -0.579 1.00 94.94 292 GLY A C 1
ATOM 2267 O O . GLY A 1 292 ? -2.414 -17.667 -1.486 1.00 94.94 292 GLY A O 1
ATOM 2268 N N . ALA A 1 293 ? -4.329 -16.728 -0.778 1.00 95.50 293 ALA A N 1
ATOM 2269 C CA . ALA A 1 293 ? -4.984 -16.668 -2.078 1.00 95.50 293 ALA A CA 1
ATOM 2270 C C . ALA A 1 293 ? -4.336 -15.626 -3.004 1.00 95.50 293 ALA A C 1
ATOM 2272 O O . ALA A 1 293 ? -3.764 -14.637 -2.540 1.00 95.50 293 ALA A O 1
ATOM 2273 N N . ALA A 1 294 ? -4.452 -15.839 -4.315 1.00 97.25 294 ALA A N 1
ATOM 2274 C CA . ALA A 1 294 ? -4.059 -14.853 -5.312 1.00 97.25 294 ALA A CA 1
ATOM 2275 C C . ALA A 1 294 ? -5.116 -13.743 -5.407 1.00 97.25 294 ALA A C 1
ATOM 2277 O O . ALA A 1 294 ? -6.296 -14.006 -5.633 1.00 97.25 294 ALA A O 1
ATOM 2278 N N . ASP A 1 295 ? -4.667 -12.503 -5.279 1.00 97.88 295 ASP A N 1
ATOM 2279 C CA . ASP A 1 295 ? -5.390 -11.305 -5.667 1.00 97.88 295 ASP A CA 1
ATOM 2280 C C . ASP A 1 295 ? -4.874 -10.800 -7.005 1.00 97.88 295 ASP A C 1
ATOM 2282 O O . ASP A 1 295 ? -3.663 -10.683 -7.219 1.00 97.88 295 ASP A O 1
ATOM 2286 N N . ILE A 1 296 ? -5.823 -10.430 -7.858 1.00 98.31 296 ILE A N 1
ATOM 2287 C CA . ILE A 1 296 ? -5.577 -9.734 -9.112 1.00 98.31 296 ILE A CA 1
ATOM 2288 C C . ILE A 1 296 ? -6.085 -8.299 -8.988 1.00 98.31 296 ILE A C 1
ATOM 2290 O O . ILE A 1 296 ? -7.214 -8.068 -8.536 1.00 98.31 296 ILE A O 1
ATOM 2294 N N . THR A 1 297 ? -5.236 -7.356 -9.384 1.00 98.56 297 THR A N 1
ATOM 2295 C CA . THR A 1 297 ? -5.571 -5.951 -9.622 1.00 98.56 297 THR A CA 1
ATOM 2296 C C . THR A 1 297 ? -5.112 -5.537 -11.010 1.00 98.56 297 THR A C 1
ATOM 2298 O O . THR A 1 297 ? -4.265 -6.198 -11.608 1.00 98.56 297 THR A O 1
ATOM 2301 N N . TYR A 1 298 ? -5.660 -4.432 -11.499 1.00 98.50 298 TYR A N 1
ATOM 2302 C CA . TYR A 1 298 ? -5.165 -3.730 -12.671 1.00 98.50 298 TYR A CA 1
ATOM 2303 C C . TYR A 1 298 ? -4.700 -2.355 -12.204 1.00 98.50 298 TYR A C 1
ATOM 2305 O O . TYR A 1 298 ? -5.444 -1.647 -11.525 1.00 98.50 298 TYR A O 1
ATOM 2313 N N . ASP A 1 299 ? -3.416 -2.068 -12.420 1.00 98.69 299 ASP A N 1
ATOM 2314 C CA . ASP A 1 299 ? -2.735 -0.907 -11.848 1.00 98.69 299 ASP A CA 1
ATOM 2315 C C . ASP A 1 299 ? -1.966 -0.167 -12.948 1.00 98.69 299 ASP A C 1
ATOM 2317 O O . ASP A 1 299 ? -1.205 -0.779 -13.701 1.00 98.69 299 ASP A O 1
ATOM 2321 N N . LYS A 1 300 ? -2.132 1.160 -13.023 1.00 98.38 300 LYS A N 1
ATOM 2322 C CA . LYS A 1 300 ? -1.257 2.037 -13.825 1.00 98.38 300 LYS A CA 1
ATOM 2323 C C . LYS A 1 300 ? 0.111 2.178 -13.172 1.00 98.38 300 LYS A C 1
ATOM 2325 O O . LYS A 1 300 ? 1.135 2.211 -13.848 1.00 98.38 300 LYS A O 1
ATOM 2330 N N . VAL A 1 301 ? 0.112 2.274 -11.844 1.00 98.81 301 VAL A N 1
ATOM 2331 C CA . VAL A 1 301 ? 1.314 2.412 -11.028 1.00 98.81 301 VAL A CA 1
ATOM 2332 C C . VAL A 1 301 ? 1.260 1.407 -9.888 1.00 98.81 301 VAL A C 1
ATOM 2334 O O . VAL A 1 301 ? 0.293 1.349 -9.124 1.00 98.81 301 VAL A O 1
ATOM 2337 N N . PHE A 1 302 ? 2.327 0.634 -9.734 1.00 98.75 302 PHE A N 1
ATOM 2338 C CA . PHE A 1 302 ? 2.479 -0.339 -8.655 1.00 98.75 302 PHE A CA 1
ATOM 2339 C C . PHE A 1 302 ? 3.857 -0.214 -8.002 1.00 98.75 302 PHE A C 1
ATOM 2341 O O . PHE A 1 302 ? 4.682 0.602 -8.397 1.00 98.75 302 PHE A O 1
ATOM 2348 N N . ILE A 1 303 ? 4.120 -1.011 -6.970 1.00 98.62 303 ILE A N 1
ATOM 2349 C CA . ILE A 1 303 ? 5.459 -1.155 -6.375 1.00 98.62 303 ILE A CA 1
ATOM 2350 C C . ILE A 1 303 ? 5.930 -2.597 -6.564 1.00 98.62 303 ILE A C 1
ATOM 2352 O O . ILE A 1 303 ? 5.076 -3.491 -6.547 1.00 98.62 303 ILE A O 1
ATOM 2356 N N . PRO A 1 304 ? 7.233 -2.871 -6.738 1.00 98.31 304 PRO A N 1
ATOM 2357 C CA . PRO A 1 304 ? 7.719 -4.219 -7.030 1.00 98.31 304 PRO A CA 1
ATOM 2358 C C . PRO A 1 304 ? 7.323 -5.258 -5.971 1.00 98.31 304 PRO A C 1
ATOM 2360 O O . PRO A 1 304 ? 7.147 -4.945 -4.788 1.00 98.31 304 PRO A O 1
ATOM 2363 N N . SER A 1 305 ? 7.197 -6.515 -6.394 1.00 98.56 305 SER A N 1
ATOM 2364 C CA . SER A 1 305 ? 7.125 -7.663 -5.482 1.00 98.56 305 SER A CA 1
ATOM 2365 C C . SER A 1 305 ? 8.527 -8.099 -5.043 1.00 98.56 305 SER A C 1
ATOM 2367 O O . SER A 1 305 ? 9.529 -7.723 -5.655 1.00 98.56 305 SER A O 1
ATOM 2369 N N . LEU A 1 306 ? 8.616 -8.944 -4.011 1.00 97.44 306 LEU A N 1
ATOM 2370 C CA . LEU A 1 306 ? 9.859 -9.650 -3.673 1.00 97.44 306 LEU A CA 1
ATOM 2371 C C . LEU A 1 306 ? 10.448 -10.359 -4.891 1.00 97.44 306 LEU A C 1
ATOM 2373 O O . LEU A 1 306 ? 11.646 -10.263 -5.150 1.00 97.44 306 LEU A O 1
ATOM 2377 N N . GLN A 1 307 ? 9.586 -11.055 -5.635 1.00 98.06 307 GLN A N 1
ATOM 2378 C CA . GLN A 1 307 ? 10.006 -11.805 -6.803 1.00 98.06 307 GLN A CA 1
ATOM 2379 C C . GLN A 1 307 ? 10.579 -10.854 -7.855 1.00 98.06 307 GLN A C 1
ATOM 2381 O O . GLN A 1 307 ? 11.711 -11.042 -8.261 1.00 98.06 307 GLN A O 1
ATOM 2386 N N . GLN A 1 308 ? 9.908 -9.756 -8.197 1.00 98.31 308 GLN A N 1
ATOM 2387 C CA . GLN A 1 308 ? 10.455 -8.782 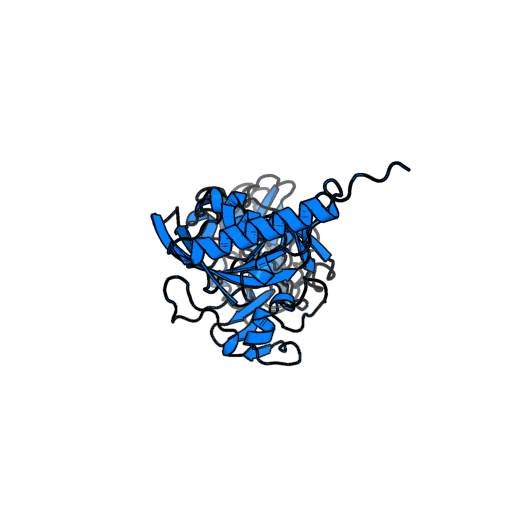-9.154 1.00 98.31 308 GLN A CA 1
ATOM 2388 C C . GLN A 1 308 ? 11.787 -8.160 -8.714 1.00 98.31 308 GLN A C 1
ATOM 2390 O O . GLN A 1 308 ? 12.659 -7.923 -9.546 1.00 98.31 308 GLN A O 1
ATOM 2395 N N . MET A 1 309 ? 12.002 -7.994 -7.408 1.00 97.94 309 MET A N 1
ATOM 2396 C CA . MET A 1 309 ? 13.265 -7.525 -6.822 1.00 97.94 309 MET A CA 1
ATOM 2397 C C . MET A 1 309 ? 14.401 -8.567 -6.835 1.00 97.94 309 MET A C 1
ATOM 2399 O O . MET A 1 309 ? 15.439 -8.340 -6.217 1.00 97.94 309 MET A O 1
ATOM 2403 N N . TYR A 1 310 ? 14.240 -9.719 -7.492 1.00 98.31 310 TYR A N 1
ATOM 2404 C CA . TYR A 1 310 ? 15.220 -10.813 -7.457 1.00 98.31 310 TYR A CA 1
ATOM 2405 C C . TYR A 1 310 ? 15.471 -11.376 -6.052 1.00 98.31 310 TYR A C 1
ATOM 2407 O O . TYR A 1 310 ? 16.580 -11.786 -5.705 1.00 98.31 310 TYR A O 1
ATOM 2415 N N . ILE A 1 311 ? 14.417 -11.426 -5.237 1.00 98.38 311 ILE A N 1
ATOM 2416 C CA . ILE A 1 311 ? 14.424 -12.014 -3.898 1.00 98.38 311 ILE A CA 1
ATOM 2417 C C . ILE A 1 311 ? 13.523 -13.255 -3.901 1.00 98.38 311 ILE A C 1
ATOM 2419 O O . ILE A 1 311 ? 12.479 -13.278 -4.553 1.00 98.38 311 ILE A O 1
ATOM 2423 N N . ASN A 1 312 ? 13.914 -14.301 -3.170 1.00 97.62 312 ASN A N 1
ATOM 2424 C CA . ASN A 1 312 ? 13.092 -15.498 -2.995 1.00 97.62 312 ASN A CA 1
ATOM 2425 C C . ASN A 1 312 ? 11.736 -15.131 -2.364 1.00 97.62 312 ASN A C 1
ATOM 2427 O O . ASN A 1 312 ? 11.718 -14.627 -1.235 1.00 97.62 312 ASN A O 1
ATOM 2431 N N . PRO A 1 313 ? 10.600 -15.377 -3.041 1.00 96.50 313 PRO A N 1
ATOM 2432 C CA . PRO A 1 313 ? 9.290 -15.110 -2.469 1.00 96.50 313 PRO A CA 1
ATOM 2433 C C . PRO A 1 313 ? 8.858 -16.236 -1.518 1.00 96.50 313 PRO A C 1
ATOM 2435 O O . PRO A 1 313 ? 9.348 -17.360 -1.593 1.00 96.50 313 PRO A O 1
ATOM 2438 N N . GLN A 1 314 ? 7.908 -15.950 -0.624 1.00 96.31 314 GLN A N 1
ATOM 2439 C CA . GLN A 1 314 ? 7.262 -16.998 0.187 1.00 96.31 314 GLN A CA 1
ATOM 2440 C C . GLN A 1 314 ? 6.220 -17.795 -0.615 1.00 96.31 314 GLN A C 1
ATOM 2442 O O . GLN A 1 314 ? 5.959 -18.951 -0.304 1.00 96.31 314 GLN A O 1
ATOM 2447 N N . ILE A 1 315 ? 5.615 -17.162 -1.625 1.00 95.94 315 ILE A N 1
ATOM 2448 C CA . ILE A 1 315 ? 4.727 -17.778 -2.617 1.00 95.94 315 ILE A CA 1
ATOM 2449 C C . ILE A 1 315 ? 5.111 -17.185 -3.972 1.00 95.94 315 ILE A C 1
ATOM 2451 O O . ILE A 1 315 ? 5.151 -15.962 -4.106 1.00 95.94 315 ILE A O 1
ATOM 2455 N N . SER A 1 316 ? 5.417 -18.039 -4.944 1.00 96.50 316 SER A N 1
ATOM 2456 C CA . SER A 1 316 ? 5.785 -17.624 -6.300 1.00 96.50 316 SER A CA 1
ATOM 2457 C C . SER A 1 316 ? 4.565 -17.217 -7.127 1.00 96.50 316 SER A C 1
ATOM 2459 O O . SER A 1 316 ? 3.468 -17.731 -6.924 1.00 96.50 316 SER A O 1
ATOM 2461 N N . GLY A 1 317 ? 4.772 -16.341 -8.109 1.00 96.44 317 GLY A N 1
ATOM 2462 C CA . GLY A 1 317 ? 3.745 -15.910 -9.064 1.00 96.44 317 GLY A CA 1
ATOM 2463 C C . GLY A 1 317 ? 3.363 -14.433 -8.955 1.00 96.44 317 GLY A C 1
ATOM 2464 O O . GLY A 1 317 ? 2.390 -14.018 -9.567 1.00 96.44 317 GLY A O 1
ATOM 2465 N N . GLU A 1 318 ? 4.117 -13.621 -8.208 1.00 97.56 318 GLU A N 1
ATOM 2466 C CA . GLU A 1 318 ? 3.901 -12.164 -8.123 1.00 97.56 318 GLU A CA 1
ATOM 2467 C C . GLU A 1 318 ? 4.676 -11.398 -9.215 1.00 97.56 318 GLU A C 1
ATOM 2469 O O . GLU A 1 318 ? 5.107 -10.262 -8.995 1.00 97.56 318 GLU A O 1
ATOM 2474 N N . GLY A 1 319 ? 4.879 -12.025 -10.378 1.00 95.94 319 GLY A N 1
ATOM 2475 C CA . GLY A 1 319 ? 5.633 -11.501 -11.522 1.00 95.94 319 GLY A CA 1
ATOM 2476 C C . GLY A 1 319 ? 6.996 -12.165 -11.733 1.00 95.94 319 GLY A C 1
ATOM 2477 O O . GLY A 1 319 ? 7.461 -12.957 -10.913 1.00 95.94 319 GLY A O 1
ATOM 2478 N N . GLU A 1 320 ? 7.635 -11.843 -12.853 1.00 96.12 320 GLU A N 1
ATOM 2479 C CA . GLU A 1 320 ? 8.961 -12.355 -13.206 1.00 96.12 320 GLU A CA 1
ATOM 2480 C C . GLU A 1 320 ? 10.088 -11.621 -12.475 1.00 96.12 320 GLU A C 1
ATOM 2482 O O . GLU A 1 320 ? 9.910 -10.531 -11.936 1.00 96.12 320 GLU A O 1
ATOM 2487 N N . TYR A 1 321 ? 11.269 -12.234 -12.459 1.00 98.06 321 TYR A N 1
ATOM 2488 C CA . TYR A 1 321 ? 12.483 -11.609 -11.951 1.00 98.06 321 TYR A CA 1
ATOM 2489 C C . TYR A 1 321 ? 12.941 -10.483 -12.881 1.00 98.06 321 TYR A C 1
ATOM 2491 O O . TYR A 1 321 ? 13.270 -10.758 -14.029 1.00 98.06 321 TYR A O 1
ATOM 2499 N N . TRP A 1 322 ? 13.062 -9.248 -12.384 1.00 98.38 322 TRP A N 1
ATOM 2500 C CA . TRP A 1 322 ? 13.592 -8.159 -13.207 1.00 98.38 322 TRP A CA 1
ATOM 2501 C C . TRP A 1 322 ? 15.113 -8.240 -13.347 1.00 98.38 322 TRP A C 1
ATOM 2503 O O . TRP A 1 322 ? 15.856 -8.363 -12.361 1.00 98.38 322 TRP A O 1
ATOM 2513 N N . GLU A 1 323 ? 15.602 -8.134 -14.583 1.00 98.12 323 GLU A N 1
ATOM 2514 C CA . GLU A 1 323 ? 17.014 -8.306 -14.923 1.00 98.12 323 GLU A CA 1
ATOM 2515 C C . GLU A 1 323 ? 17.879 -7.261 -14.236 1.00 98.12 323 GLU A C 1
ATOM 2517 O O . GLU A 1 323 ? 19.000 -7.576 -13.828 1.00 98.12 323 GLU A O 1
ATOM 2522 N N . ARG A 1 324 ? 17.383 -6.030 -14.068 1.00 97.44 324 ARG A N 1
ATOM 2523 C CA . ARG A 1 324 ? 18.160 -4.975 -13.414 1.00 97.44 324 ARG A CA 1
ATOM 2524 C C . ARG A 1 324 ? 18.482 -5.304 -11.960 1.00 97.44 324 ARG A C 1
ATOM 2526 O O . ARG A 1 324 ? 19.613 -5.046 -11.541 1.00 97.44 324 ARG A O 1
ATOM 2533 N N . TRP A 1 325 ? 17.553 -5.900 -11.210 1.00 97.81 325 TRP A N 1
ATOM 2534 C CA . TRP A 1 325 ? 17.792 -6.327 -9.825 1.00 97.81 325 TRP A CA 1
ATOM 2535 C C . TRP A 1 325 ? 18.698 -7.552 -9.750 1.00 97.81 325 TRP A C 1
ATOM 2537 O O . TRP A 1 325 ? 19.603 -7.599 -8.915 1.00 97.81 325 TRP A O 1
ATOM 2547 N N . LYS A 1 326 ? 18.553 -8.493 -10.690 1.00 97.69 326 LYS A N 1
ATOM 2548 C CA . LYS A 1 326 ? 19.504 -9.599 -10.847 1.00 97.69 326 LYS A CA 1
ATOM 2549 C C . LYS A 1 326 ? 20.928 -9.086 -11.076 1.00 97.69 326 LYS A C 1
ATOM 2551 O O . LYS A 1 326 ? 21.837 -9.484 -10.348 1.00 97.69 326 LYS A O 1
ATOM 2556 N N . ARG A 1 327 ? 21.119 -8.156 -12.020 1.00 96.50 327 ARG A N 1
ATOM 2557 C CA . ARG A 1 327 ? 22.417 -7.512 -12.295 1.00 96.50 327 ARG A CA 1
ATOM 2558 C C . ARG A 1 327 ? 22.939 -6.748 -11.078 1.00 96.50 327 ARG A C 1
ATOM 2560 O O . ARG A 1 327 ? 24.101 -6.927 -10.733 1.00 96.50 327 ARG A O 1
ATOM 2567 N N . GLN A 1 328 ? 22.084 -5.972 -10.399 1.00 94.38 328 GLN A N 1
ATOM 2568 C CA . GLN A 1 328 ? 22.449 -5.229 -9.181 1.00 94.38 328 GLN A CA 1
ATOM 2569 C C . GLN A 1 328 ? 23.013 -6.150 -8.106 1.00 94.38 328 GLN A C 1
ATOM 2571 O O . GLN A 1 328 ? 24.014 -5.831 -7.477 1.00 94.38 328 GLN A O 1
ATOM 2576 N N . SER A 1 329 ? 22.345 -7.285 -7.896 1.00 95.69 329 SER A N 1
ATOM 2577 C CA . SER A 1 329 ? 22.719 -8.240 -6.861 1.00 95.69 329 SER A CA 1
ATOM 2578 C C . SER A 1 329 ? 24.074 -8.900 -7.136 1.00 95.69 329 SER A C 1
ATOM 2580 O O . SER A 1 329 ? 24.733 -9.351 -6.205 1.00 95.69 329 SER A O 1
ATOM 2582 N N . GLY A 1 330 ? 24.473 -9.007 -8.412 1.00 94.75 330 GLY A N 1
ATOM 2583 C CA . GLY A 1 330 ? 25.644 -9.774 -8.840 1.00 94.75 330 GLY A CA 1
ATOM 2584 C C . GLY A 1 330 ? 25.520 -11.286 -8.600 1.00 94.75 330 GLY A C 1
ATOM 2585 O O . GLY A 1 330 ? 26.524 -11.994 -8.659 1.00 94.75 330 GLY A O 1
ATOM 2586 N N . ARG A 1 331 ? 24.315 -11.798 -8.301 1.00 94.88 331 ARG A N 1
ATOM 2587 C CA . ARG A 1 331 ? 24.092 -13.194 -7.891 1.00 94.88 331 ARG A CA 1
ATOM 2588 C C . ARG A 1 331 ? 23.523 -14.063 -9.006 1.00 94.88 331 ARG A C 1
ATOM 2590 O O . ARG A 1 331 ? 22.704 -13.641 -9.821 1.00 94.88 331 ARG A O 1
ATOM 2597 N N . THR A 1 332 ? 23.901 -15.338 -8.978 1.00 94.31 332 THR A N 1
ATOM 2598 C CA . THR A 1 332 ? 23.378 -16.383 -9.872 1.00 94.31 332 THR A CA 1
ATOM 2599 C C . THR A 1 332 ? 22.062 -16.987 -9.385 1.00 94.31 332 THR A C 1
ATOM 2601 O O . THR A 1 332 ? 21.314 -17.526 -10.194 1.00 94.31 332 THR A O 1
ATOM 2604 N N . SER A 1 333 ? 21.750 -16.845 -8.095 1.00 96.50 333 SER A N 1
ATOM 2605 C CA . SER A 1 333 ? 20.481 -17.233 -7.471 1.00 96.50 333 SER A CA 1
ATOM 2606 C C . SER A 1 333 ? 19.804 -16.025 -6.812 1.00 96.50 333 SER A C 1
ATOM 2608 O O . SER A 1 333 ? 20.514 -15.093 -6.419 1.00 96.50 333 SER A O 1
ATOM 2610 N N . PRO A 1 334 ? 18.469 -16.033 -6.638 1.00 97.81 334 PRO A N 1
ATOM 2611 C CA . PRO A 1 334 ? 17.768 -14.949 -5.958 1.00 97.81 334 PRO A CA 1
ATOM 2612 C C . PRO A 1 334 ? 18.298 -14.703 -4.539 1.00 97.81 334 PRO A C 1
ATOM 2614 O O . PRO A 1 334 ? 18.733 -15.626 -3.842 1.00 97.81 334 PRO A O 1
ATOM 2617 N N . CYS A 1 335 ? 18.241 -13.444 -4.110 1.00 98.06 335 CYS A N 1
ATOM 2618 C CA . CYS A 1 335 ? 18.568 -13.015 -2.756 1.00 98.06 335 CYS A CA 1
ATOM 2619 C C . CYS A 1 335 ? 17.667 -13.718 -1.723 1.00 98.06 335 CYS A C 1
ATOM 2621 O O . CYS A 1 335 ? 16.481 -13.957 -1.960 1.00 98.06 335 CYS A O 1
ATOM 2623 N N . ALA A 1 336 ? 18.219 -14.042 -0.557 1.00 97.94 336 ALA A N 1
ATOM 2624 C CA . ALA A 1 336 ? 17.474 -14.637 0.544 1.00 97.94 336 ALA A CA 1
ATOM 2625 C C . ALA A 1 336 ? 16.669 -13.579 1.316 1.00 97.94 336 ALA A C 1
ATOM 2627 O O . ALA A 1 336 ? 17.013 -12.399 1.355 1.00 97.94 336 ALA A O 1
ATOM 2628 N N . GLN A 1 337 ? 15.601 -14.017 1.976 1.00 97.88 337 GLN A N 1
ATOM 2629 C CA . GLN A 1 337 ? 14.911 -13.204 2.975 1.00 97.88 337 GLN A CA 1
ATOM 2630 C C . GLN A 1 337 ? 15.788 -13.058 4.229 1.00 97.88 337 GLN A C 1
ATOM 2632 O O . GLN A 1 337 ? 16.687 -13.867 4.467 1.00 97.88 337 GLN A O 1
ATOM 2637 N N . TYR A 1 338 ? 15.526 -12.037 5.044 1.00 97.81 338 TYR A N 1
ATOM 2638 C CA . TYR A 1 338 ? 16.205 -11.796 6.323 1.00 97.81 338 TYR A CA 1
ATOM 2639 C C . TYR A 1 338 ? 17.727 -11.683 6.207 1.00 97.81 338 TYR A C 1
ATOM 2641 O O . TYR A 1 338 ? 18.459 -12.078 7.113 1.00 97.81 338 TYR A O 1
ATOM 2649 N N . THR A 1 339 ? 18.209 -11.128 5.097 1.00 98.25 339 THR A N 1
ATOM 2650 C CA . THR A 1 339 ? 19.635 -10.924 4.827 1.00 98.25 339 THR A CA 1
ATOM 2651 C C . THR A 1 339 ? 19.882 -9.489 4.368 1.00 98.25 339 THR A C 1
ATOM 2653 O O . THR A 1 339 ? 19.013 -8.864 3.756 1.00 98.25 339 THR A O 1
ATOM 2656 N N . THR A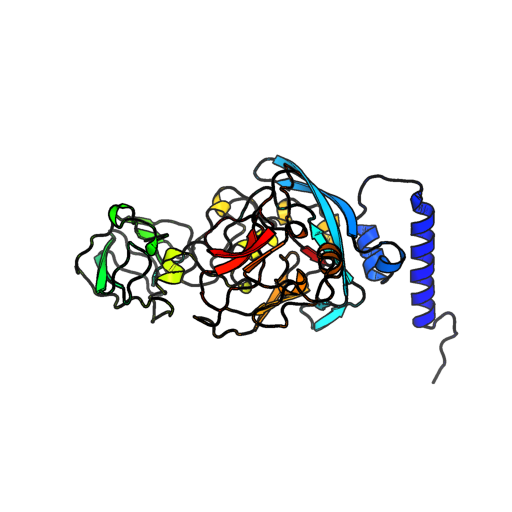 1 340 ? 21.056 -8.947 4.696 1.00 98.44 340 THR A N 1
ATOM 2657 C CA . THR A 1 340 ? 21.469 -7.591 4.310 1.00 98.44 340 THR A CA 1
ATOM 2658 C C . THR A 1 340 ? 22.218 -7.599 2.986 1.00 98.44 340 THR A C 1
ATOM 2660 O O . THR A 1 340 ? 23.246 -8.261 2.861 1.00 98.44 340 THR A O 1
ATOM 2663 N N . TYR A 1 341 ? 21.731 -6.801 2.038 1.00 97.88 341 TYR A N 1
ATOM 2664 C CA . TYR A 1 341 ? 22.316 -6.593 0.716 1.00 97.88 341 TYR A CA 1
ATOM 2665 C C . TYR A 1 341 ? 22.511 -5.094 0.462 1.00 97.88 341 TYR A C 1
ATOM 2667 O O . TYR A 1 341 ? 21.585 -4.432 -0.012 1.00 97.88 341 TYR A O 1
ATOM 2675 N N . PRO A 1 342 ? 23.681 -4.519 0.793 1.00 96.44 342 PRO A N 1
ATOM 2676 C CA . PRO A 1 342 ? 23.935 -3.085 0.632 1.00 96.44 342 PRO A CA 1
ATOM 2677 C C . PRO A 1 342 ? 23.679 -2.556 -0.788 1.00 96.44 342 PRO A C 1
ATOM 2679 O O . PRO A 1 342 ? 23.301 -1.402 -0.965 1.00 96.44 342 PRO A O 1
ATOM 2682 N N . GLU A 1 343 ? 23.852 -3.391 -1.802 1.00 95.25 343 GLU A N 1
ATOM 2683 C CA . GLU A 1 343 ? 23.574 -3.101 -3.205 1.00 95.25 343 GLU A CA 1
ATOM 2684 C C . GLU A 1 343 ? 22.077 -2.952 -3.525 1.00 95.25 343 GLU A C 1
ATOM 2686 O O . GLU A 1 343 ? 21.740 -2.359 -4.543 1.00 95.25 343 GLU A O 1
ATOM 2691 N N . MET A 1 344 ? 21.177 -3.423 -2.657 1.00 95.81 344 MET A N 1
ATOM 2692 C CA . MET A 1 344 ? 19.719 -3.298 -2.819 1.00 95.81 344 MET A CA 1
ATOM 2693 C C . MET A 1 344 ? 19.155 -2.028 -2.163 1.00 95.81 344 MET A C 1
ATOM 2695 O O . MET A 1 344 ? 17.942 -1.816 -2.152 1.00 95.81 344 MET A O 1
ATOM 2699 N N . LYS A 1 345 ? 20.014 -1.175 -1.589 1.00 97.25 345 LYS A N 1
ATOM 2700 C CA . LYS A 1 345 ? 19.594 0.103 -1.004 1.00 97.25 345 LYS A CA 1
ATOM 2701 C C . LYS A 1 345 ? 18.978 1.010 -2.064 1.00 97.25 345 LYS A C 1
ATOM 2703 O O . LYS A 1 345 ? 19.490 1.131 -3.171 1.00 97.25 345 LYS A O 1
ATOM 2708 N N . THR A 1 346 ? 17.925 1.714 -1.668 1.00 97.69 346 THR A N 1
ATOM 2709 C CA . THR A 1 346 ? 17.315 2.790 -2.454 1.00 97.69 346 THR A CA 1
ATOM 2710 C C . THR A 1 346 ? 17.459 4.101 -1.686 1.00 97.69 346 THR A C 1
ATOM 2712 O O . THR A 1 346 ? 17.263 4.135 -0.469 1.00 97.69 346 THR A O 1
ATOM 2715 N N . TYR A 1 347 ? 17.815 5.177 -2.380 1.00 98.00 347 TYR A N 1
ATOM 2716 C CA . TYR A 1 347 ? 18.057 6.496 -1.789 1.00 98.00 347 TYR A CA 1
ATOM 2717 C C . TYR A 1 347 ? 16.881 7.439 -2.034 1.00 98.00 347 TYR A C 1
ATOM 2719 O O . TYR A 1 347 ? 16.142 7.247 -2.989 1.00 98.00 347 TYR A O 1
ATOM 2727 N N . ALA A 1 348 ? 16.678 8.433 -1.174 1.00 97.56 348 ALA A N 1
ATOM 2728 C CA . ALA A 1 348 ? 15.582 9.396 -1.284 1.00 97.56 348 ALA A CA 1
ATOM 2729 C C . ALA A 1 348 ? 15.677 10.257 -2.559 1.00 97.56 348 ALA A C 1
ATOM 2731 O O . ALA A 1 348 ? 16.769 10.689 -2.914 1.00 97.56 348 ALA A O 1
ATOM 2732 N N . ALA A 1 349 ? 14.549 10.549 -3.215 1.00 96.31 349 ALA A N 1
ATOM 2733 C CA . ALA A 1 349 ? 14.506 11.375 -4.430 1.00 96.31 349 ALA A CA 1
ATOM 2734 C C . ALA A 1 349 ? 14.905 12.840 -4.183 1.00 96.31 349 ALA A C 1
ATOM 2736 O O . ALA A 1 349 ? 15.481 13.485 -5.045 1.00 96.31 349 ALA A O 1
ATOM 2737 N N . GLU A 1 350 ? 14.653 13.372 -2.989 1.00 94.75 350 GLU A N 1
ATOM 2738 C CA . GLU A 1 350 ? 15.090 14.715 -2.594 1.00 94.75 350 GLU A CA 1
ATOM 2739 C C . GLU A 1 350 ? 16.512 14.741 -2.013 1.00 94.75 350 GLU A C 1
ATOM 2741 O O . GLU A 1 350 ? 17.082 15.806 -1.782 1.00 94.75 350 GLU A O 1
ATOM 2746 N N . ASN A 1 351 ? 17.087 13.566 -1.740 1.00 92.12 351 ASN A N 1
ATOM 2747 C CA . ASN A 1 351 ? 18.438 13.419 -1.215 1.00 92.12 351 ASN A CA 1
ATOM 2748 C C . ASN A 1 351 ? 19.022 12.057 -1.613 1.00 92.12 351 ASN A C 1
ATOM 2750 O O . ASN A 1 351 ? 18.917 11.070 -0.876 1.00 92.12 351 ASN A O 1
ATOM 2754 N N . HIS A 1 352 ? 19.721 12.038 -2.749 1.00 93.25 352 HIS A N 1
ATOM 2755 C CA . HIS A 1 352 ? 20.283 10.836 -3.378 1.00 93.25 352 HIS A CA 1
ATOM 2756 C C . HIS A 1 352 ? 21.384 10.134 -2.552 1.00 93.25 352 HIS A C 1
ATOM 2758 O O . HIS A 1 352 ? 21.981 9.167 -3.015 1.00 93.25 352 HIS A O 1
ATOM 2764 N N . SER A 1 353 ? 21.676 10.606 -1.335 1.00 95.19 353 SER A N 1
ATOM 2765 C CA . SER A 1 353 ? 22.610 9.980 -0.387 1.00 95.19 353 SER A CA 1
ATOM 2766 C C . SER A 1 353 ? 21.927 9.415 0.864 1.00 95.19 353 SER A C 1
ATOM 2768 O O . SER A 1 353 ? 22.542 8.660 1.617 1.00 95.19 353 SER A O 1
ATOM 2770 N N . SER A 1 354 ? 20.646 9.726 1.086 1.00 97.19 354 SER A N 1
ATOM 2771 C CA . SER A 1 354 ? 19.883 9.272 2.251 1.00 97.19 354 SER A CA 1
ATOM 2772 C C . SER A 1 354 ? 19.161 7.958 1.957 1.00 97.19 354 SER A C 1
ATOM 2774 O O . SER A 1 354 ? 18.130 7.952 1.285 1.00 97.19 354 SER A O 1
ATOM 2776 N N . ALA A 1 355 ? 19.701 6.833 2.432 1.00 97.75 355 ALA A N 1
ATOM 2777 C CA . ALA A 1 355 ? 19.105 5.516 2.209 1.00 97.75 355 ALA A CA 1
ATOM 2778 C C . ALA A 1 355 ? 17.760 5.368 2.942 1.00 97.75 355 ALA A C 1
ATOM 2780 O O . ALA A 1 355 ? 17.623 5.778 4.095 1.00 97.75 355 ALA A O 1
ATOM 2781 N N . GLN A 1 356 ? 16.775 4.755 2.284 1.00 98.31 356 GLN A N 1
ATOM 2782 C CA . GLN A 1 356 ? 15.386 4.701 2.742 1.00 98.31 356 GLN A CA 1
ATOM 2783 C C . GLN A 1 356 ? 14.886 3.272 2.949 1.00 98.31 356 GLN A C 1
ATOM 2785 O O . GLN A 1 356 ? 15.373 2.327 2.334 1.00 98.31 356 GLN A O 1
ATOM 2790 N N . ASN A 1 357 ? 13.859 3.137 3.790 1.00 97.94 357 ASN A N 1
ATOM 2791 C CA . ASN A 1 357 ? 13.071 1.914 3.895 1.00 97.94 357 ASN A CA 1
ATOM 2792 C C . ASN A 1 357 ? 12.023 1.912 2.778 1.00 97.94 357 ASN A C 1
ATOM 2794 O O . ASN A 1 357 ? 11.124 2.757 2.787 1.00 97.94 357 ASN A O 1
ATOM 2798 N N . VAL A 1 358 ? 12.141 0.978 1.835 1.00 98.19 358 VAL A N 1
ATOM 2799 C CA . VAL A 1 358 ? 11.300 0.894 0.636 1.00 98.19 358 VAL A CA 1
ATOM 2800 C C . VAL A 1 358 ? 10.354 -0.296 0.719 1.00 98.19 358 VAL A C 1
ATOM 2802 O O . VAL A 1 358 ? 10.776 -1.445 0.834 1.00 98.19 358 VAL A O 1
ATOM 2805 N N . ARG A 1 359 ? 9.058 0.006 0.662 1.00 97.81 359 ARG A N 1
ATOM 2806 C CA . ARG A 1 359 ? 7.936 -0.932 0.684 1.00 97.81 359 ARG A CA 1
ATOM 2807 C C . ARG A 1 359 ? 7.861 -1.743 -0.614 1.00 97.81 359 ARG A C 1
ATOM 2809 O O . ARG A 1 359 ? 8.056 -1.195 -1.696 1.00 97.81 359 ARG A O 1
ATOM 2816 N N . LEU A 1 360 ? 7.510 -3.022 -0.489 1.00 98.38 360 LEU A N 1
ATOM 2817 C CA . LEU A 1 360 ? 7.144 -3.924 -1.586 1.00 98.38 360 LEU A CA 1
ATOM 2818 C C . LEU A 1 360 ? 5.666 -4.317 -1.456 1.00 98.38 360 LEU A C 1
ATOM 2820 O O . LEU A 1 360 ? 5.105 -4.263 -0.359 1.00 98.38 360 LEU A O 1
ATOM 2824 N N . ARG A 1 361 ? 5.032 -4.745 -2.556 1.00 98.06 361 ARG A N 1
ATOM 2825 C CA . ARG A 1 361 ? 3.602 -5.128 -2.538 1.00 98.06 361 ARG A CA 1
ATOM 2826 C C . ARG A 1 361 ? 3.338 -6.511 -1.942 1.00 98.06 361 ARG A C 1
ATOM 2828 O O . ARG A 1 361 ? 2.204 -6.816 -1.590 1.00 98.06 361 ARG A O 1
ATOM 2835 N N . SER A 1 362 ? 4.369 -7.349 -1.835 1.00 98.25 362 SER A N 1
ATOM 2836 C CA . SER A 1 362 ? 4.257 -8.703 -1.290 1.00 98.25 362 SER A CA 1
ATOM 2837 C C . SER A 1 362 ? 3.866 -8.662 0.189 1.00 98.25 362 SER A C 1
ATOM 2839 O O . SER A 1 362 ? 4.587 -8.084 1.009 1.00 98.25 362 SER A O 1
ATOM 2841 N N . ALA A 1 363 ? 2.771 -9.326 0.558 1.00 97.56 363 ALA A N 1
ATOM 2842 C CA . ALA A 1 363 ? 2.422 -9.505 1.965 1.00 97.56 363 ALA A CA 1
ATOM 2843 C C . ALA A 1 363 ? 3.380 -10.498 2.649 1.00 97.56 363 ALA A C 1
ATOM 2845 O O . ALA A 1 363 ? 3.896 -11.432 2.026 1.00 97.56 363 ALA A O 1
ATOM 2846 N N . TYR A 1 364 ? 3.617 -10.318 3.948 1.00 97.00 364 TYR A N 1
ATOM 2847 C CA . TYR A 1 364 ? 4.303 -11.326 4.750 1.00 97.00 364 TYR A CA 1
ATOM 2848 C C . TYR A 1 364 ? 3.327 -12.449 5.099 1.00 97.00 364 TYR A C 1
ATOM 2850 O O . TYR A 1 364 ? 2.232 -12.204 5.599 1.00 97.00 364 TYR A O 1
ATOM 2858 N N . ARG A 1 365 ? 3.703 -13.707 4.853 1.00 94.19 365 ARG A N 1
ATOM 2859 C CA . ARG A 1 365 ? 2.769 -14.824 5.068 1.00 94.19 365 ARG A CA 1
ATOM 2860 C C . ARG A 1 365 ? 2.515 -15.106 6.543 1.00 94.19 365 ARG A C 1
ATOM 2862 O O . ARG A 1 365 ? 1.389 -15.432 6.887 1.00 94.19 365 ARG A O 1
ATOM 2869 N N . GLY A 1 366 ? 3.519 -14.918 7.402 1.00 91.31 366 GLY A N 1
ATOM 2870 C CA . GLY A 1 366 ? 3.445 -15.228 8.834 1.00 91.31 366 GLY A CA 1
ATOM 2871 C C . GLY A 1 366 ? 2.749 -14.173 9.703 1.00 91.31 366 GLY A C 1
ATOM 2872 O O . GLY A 1 366 ? 2.767 -14.305 10.922 1.00 91.31 366 GLY A O 1
ATOM 2873 N N . GLY A 1 367 ? 2.166 -13.121 9.120 1.00 92.38 367 GLY A N 1
ATOM 2874 C CA . GLY A 1 367 ? 1.439 -12.096 9.871 1.00 92.38 367 GLY A CA 1
ATOM 2875 C C . GLY A 1 367 ? 0.624 -11.190 8.958 1.00 92.38 367 GLY A C 1
ATOM 2876 O O . GLY A 1 367 ? 1.142 -10.686 7.965 1.00 92.38 367 GLY A O 1
ATOM 2877 N N . ALA A 1 368 ? -0.641 -10.954 9.305 1.00 92.19 368 ALA A N 1
ATOM 2878 C CA . ALA A 1 368 ? -1.568 -10.200 8.456 1.00 92.19 368 ALA A CA 1
ATOM 2879 C C . ALA A 1 368 ? -1.242 -8.702 8.353 1.00 92.19 368 ALA A C 1
ATOM 2881 O O . ALA A 1 368 ? -1.665 -8.031 7.418 1.00 92.19 368 ALA A O 1
ATOM 2882 N N . ILE A 1 369 ? -0.465 -8.197 9.304 1.00 95.69 369 ILE A N 1
ATOM 2883 C CA . ILE A 1 369 ? -0.123 -6.782 9.487 1.00 95.69 369 ILE A CA 1
ATOM 2884 C C . ILE A 1 369 ? 1.129 -6.346 8.733 1.00 95.69 369 ILE A C 1
ATOM 2886 O O . ILE A 1 369 ? 1.525 -5.191 8.823 1.00 95.69 369 ILE A O 1
ATOM 2890 N N . ASN A 1 370 ? 1.806 -7.264 8.049 1.00 97.00 370 ASN A N 1
ATOM 2891 C CA . ASN A 1 370 ? 3.157 -7.045 7.556 1.00 97.00 370 ASN A CA 1
ATOM 2892 C C . ASN A 1 370 ? 3.217 -7.132 6.037 1.00 97.00 370 ASN A C 1
ATOM 2894 O O . ASN A 1 370 ? 2.609 -7.999 5.408 1.00 97.00 370 ASN A O 1
ATOM 2898 N N . THR A 1 371 ? 4.044 -6.275 5.456 1.00 97.44 371 THR A N 1
ATOM 2899 C CA . THR A 1 371 ? 4.423 -6.345 4.043 1.00 97.44 371 THR A CA 1
ATOM 2900 C C . THR A 1 371 ? 5.935 -6.350 3.937 1.00 97.44 371 THR A C 1
ATOM 2902 O O . THR A 1 371 ? 6.627 -5.737 4.758 1.00 97.44 371 THR A O 1
ATOM 2905 N N . TRP A 1 372 ? 6.455 -6.965 2.887 1.00 98.31 372 TRP A N 1
ATOM 2906 C CA . TRP A 1 372 ? 7.885 -6.965 2.630 1.00 98.31 372 TRP A CA 1
ATOM 2907 C C . TRP A 1 372 ? 8.417 -5.567 2.321 1.00 98.31 372 TRP A C 1
ATOM 2909 O O . TRP A 1 372 ? 7.700 -4.658 1.893 1.00 98.31 372 TRP A O 1
ATOM 2919 N N . SER A 1 373 ? 9.688 -5.364 2.630 1.00 98.00 373 SER A N 1
ATOM 2920 C CA . SER A 1 373 ? 10.412 -4.118 2.433 1.00 98.00 373 SER A CA 1
ATOM 2921 C C . SER A 1 373 ? 11.909 -4.399 2.319 1.00 98.00 373 SER A C 1
ATOM 2923 O O . SER A 1 373 ? 12.423 -5.390 2.843 1.00 98.00 373 SER A O 1
ATOM 2925 N N . VAL A 1 374 ? 12.621 -3.487 1.668 1.00 98.38 374 VAL A N 1
ATOM 2926 C CA . VAL A 1 374 ? 14.078 -3.394 1.759 1.00 98.38 374 VAL A CA 1
ATOM 2927 C C . VAL A 1 374 ? 14.399 -2.189 2.633 1.00 98.38 374 VAL A C 1
ATOM 2929 O O . VAL A 1 374 ? 14.019 -1.064 2.315 1.00 98.38 374 VAL A O 1
ATOM 2932 N N . TYR A 1 375 ? 15.038 -2.421 3.774 1.00 98.38 375 TYR A N 1
ATOM 2933 C CA . TYR A 1 375 ? 15.406 -1.365 4.713 1.00 98.38 375 TYR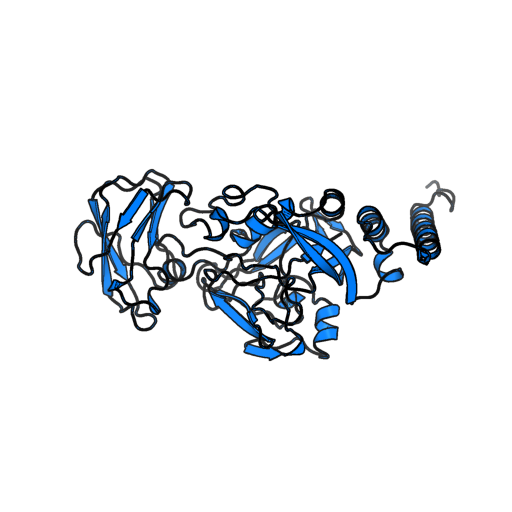 A CA 1
ATOM 2934 C C . TYR A 1 375 ? 16.589 -0.533 4.203 1.00 98.38 375 TYR A C 1
ATOM 2936 O O . TYR A 1 375 ? 17.322 -0.949 3.308 1.00 98.38 375 TYR A O 1
ATOM 2944 N N . SER A 1 376 ? 16.830 0.619 4.829 1.00 97.69 376 SER A N 1
ATOM 2945 C CA . SER A 1 376 ? 17.908 1.557 4.478 1.00 97.69 376 SER A CA 1
ATOM 2946 C C . SER A 1 376 ? 19.322 0.963 4.547 1.00 97.69 376 SER A C 1
ATOM 2948 O O . SER A 1 376 ? 20.246 1.479 3.922 1.00 97.69 376 SER A O 1
ATOM 2950 N N . SER A 1 377 ? 19.510 -0.145 5.266 1.00 97.69 377 SER A N 1
ATOM 2951 C CA . SER A 1 377 ? 20.759 -0.917 5.287 1.00 97.69 377 SER A CA 1
ATOM 2952 C C . SER A 1 377 ? 20.917 -1.877 4.101 1.00 97.69 377 SER A C 1
ATOM 2954 O O . SER A 1 377 ? 21.995 -2.437 3.913 1.00 97.69 377 SER A O 1
ATOM 2956 N N . GLY A 1 378 ? 19.859 -2.088 3.315 1.00 97.75 378 GLY A N 1
ATOM 2957 C CA . GLY A 1 378 ? 19.740 -3.179 2.350 1.00 97.75 378 GLY A CA 1
ATOM 2958 C C . GLY A 1 378 ? 19.180 -4.470 2.956 1.00 97.75 378 GLY A C 1
ATOM 2959 O O . GLY A 1 378 ? 19.170 -5.504 2.294 1.00 97.75 378 GLY A O 1
ATOM 2960 N N . TYR A 1 379 ? 18.746 -4.448 4.222 1.00 98.50 379 TYR A N 1
ATOM 2961 C CA . TYR A 1 379 ? 18.145 -5.609 4.878 1.00 98.50 379 TYR A CA 1
ATOM 2962 C C . TYR A 1 379 ? 16.770 -5.929 4.292 1.00 98.50 379 TYR A C 1
ATOM 2964 O O . TYR A 1 379 ? 15.867 -5.095 4.308 1.00 98.50 379 TYR A O 1
ATOM 2972 N N . VAL A 1 380 ? 16.612 -7.147 3.781 1.00 98.50 380 VAL A N 1
ATOM 2973 C CA . VAL A 1 380 ? 15.352 -7.653 3.230 1.00 98.50 380 VAL A CA 1
ATOM 2974 C C . VAL A 1 380 ? 14.536 -8.269 4.356 1.00 98.50 380 VAL A C 1
ATOM 2976 O O . VAL A 1 380 ? 14.884 -9.332 4.865 1.00 98.50 380 VAL A O 1
ATOM 2979 N N . SER A 1 381 ? 13.443 -7.628 4.751 1.00 98.00 381 SER A N 1
ATOM 2980 C CA . SER A 1 381 ? 12.541 -8.142 5.787 1.00 98.00 381 SER A CA 1
ATOM 2981 C C . SER A 1 381 ? 11.159 -7.497 5.619 1.00 98.00 381 SER A C 1
ATOM 2983 O O . SER A 1 381 ? 10.803 -7.071 4.523 1.00 98.00 381 SER A O 1
ATOM 2985 N N . HIS A 1 382 ? 10.329 -7.480 6.648 1.00 96.44 382 HIS A N 1
ATOM 2986 C CA . HIS A 1 382 ? 8.969 -6.971 6.597 1.00 96.44 382 HIS A CA 1
ATOM 2987 C C . HIS A 1 382 ? 8.742 -5.931 7.685 1.00 96.44 382 HIS A C 1
ATOM 2989 O O . HIS A 1 382 ? 9.329 -6.008 8.759 1.00 96.44 382 HIS A O 1
ATOM 2995 N N . GLY A 1 383 ? 7.850 -4.984 7.411 1.00 95.62 383 GLY A N 1
ATOM 2996 C CA . GLY A 1 383 ? 7.430 -3.978 8.377 1.00 95.62 383 GLY A CA 1
ATOM 2997 C C . GLY A 1 383 ? 5.916 -3.842 8.436 1.00 95.62 383 GLY A C 1
ATOM 2998 O O . GLY A 1 383 ? 5.211 -4.191 7.483 1.00 95.62 383 GLY A O 1
ATOM 2999 N N . ASN A 1 384 ? 5.447 -3.273 9.546 1.00 97.19 384 ASN A N 1
ATOM 3000 C CA . ASN A 1 384 ? 4.030 -3.039 9.805 1.00 97.19 384 ASN A CA 1
ATOM 3001 C C . ASN A 1 384 ? 3.387 -2.225 8.668 1.00 97.19 384 ASN A C 1
ATOM 3003 O O . ASN A 1 384 ? 3.974 -1.265 8.145 1.00 97.19 384 ASN A O 1
ATOM 3007 N N . ALA A 1 385 ? 2.176 -2.601 8.268 1.00 97.69 385 ALA A N 1
ATOM 3008 C CA . ALA A 1 385 ? 1.393 -1.945 7.225 1.00 97.69 385 ALA A CA 1
ATOM 3009 C C . ALA A 1 385 ? 1.063 -0.491 7.600 1.00 97.69 385 ALA A C 1
ATOM 3011 O O . ALA A 1 385 ? 1.121 0.384 6.733 1.00 97.69 385 ALA A O 1
ATOM 3012 N N . SER A 1 386 ? 0.861 -0.233 8.896 1.00 97.81 386 SER A N 1
ATOM 3013 C CA . SER A 1 386 ? 0.616 1.092 9.482 1.00 97.81 386 SER A CA 1
ATOM 3014 C C . SER A 1 386 ? 1.802 2.051 9.461 1.00 97.81 386 SER A C 1
ATOM 3016 O O . SER A 1 386 ? 1.634 3.231 9.759 1.00 97.81 386 SER A O 1
ATOM 3018 N N . ASN A 1 387 ? 3.010 1.596 9.125 1.00 97.06 387 ASN A N 1
ATOM 3019 C CA . ASN A 1 387 ? 4.154 2.500 9.020 1.00 97.06 387 ASN A CA 1
ATOM 3020 C C . ASN A 1 387 ? 4.129 3.238 7.673 1.00 97.06 387 ASN A C 1
ATOM 3022 O O . ASN A 1 387 ? 3.987 2.625 6.614 1.00 97.06 387 ASN A O 1
ATOM 3026 N N . ALA A 1 388 ? 4.354 4.550 7.680 1.00 97.25 388 ALA A N 1
ATOM 3027 C CA . ALA A 1 388 ? 4.529 5.333 6.458 1.00 97.25 388 ALA A CA 1
ATOM 3028 C C . ALA A 1 388 ? 5.952 5.149 5.893 1.00 97.25 388 ALA A C 1
ATOM 3030 O O . ALA A 1 388 ? 6.789 6.048 5.944 1.00 97.25 388 ALA A O 1
ATOM 3031 N N . ASN A 1 389 ? 6.249 3.952 5.382 1.00 96.81 389 ASN A N 1
ATOM 3032 C CA . ASN A 1 389 ? 7.506 3.688 4.681 1.00 96.81 389 ASN A CA 1
ATOM 3033 C C . ASN A 1 389 ? 7.469 4.322 3.288 1.00 96.81 389 ASN A C 1
ATOM 3035 O O . ASN A 1 389 ? 6.406 4.447 2.675 1.00 96.81 389 ASN A O 1
ATOM 3039 N N . ARG A 1 390 ? 8.644 4.680 2.767 1.00 98.19 390 ARG A N 1
ATOM 3040 C CA . ARG A 1 390 ? 8.775 5.110 1.375 1.00 98.19 390 ARG A CA 1
ATOM 3041 C C . ARG A 1 390 ? 8.612 3.922 0.439 1.00 98.19 390 ARG A C 1
ATOM 3043 O O . ARG A 1 390 ? 8.556 2.766 0.854 1.00 98.19 390 ARG A O 1
ATOM 3050 N N . PHE A 1 391 ? 8.524 4.217 -0.842 1.00 98.56 391 PHE A N 1
ATOM 3051 C CA . PHE A 1 391 ? 8.343 3.239 -1.902 1.00 98.56 391 PHE A CA 1
ATOM 3052 C C . PHE A 1 391 ? 9.031 3.737 -3.170 1.00 98.56 391 PHE A C 1
ATOM 3054 O O . PHE A 1 391 ? 9.409 4.903 -3.266 1.00 98.56 391 PHE A O 1
ATOM 3061 N N . SER A 1 392 ? 9.199 2.846 -4.135 1.00 98.25 392 SER A N 1
ATOM 3062 C CA . SER A 1 392 ? 9.726 3.160 -5.456 1.00 98.25 392 SER A CA 1
ATOM 3063 C C . SER A 1 392 ? 8.679 2.691 -6.477 1.00 98.25 392 SER A C 1
ATOM 3065 O O . SER A 1 392 ? 8.490 1.478 -6.622 1.00 98.25 392 SER A O 1
ATOM 3067 N N . PRO A 1 393 ? 7.912 3.623 -7.078 1.00 98.44 393 PRO A N 1
ATOM 3068 C CA . PRO A 1 393 ? 6.876 3.295 -8.050 1.00 98.44 393 PRO A CA 1
ATOM 3069 C C . PRO A 1 393 ? 7.447 2.621 -9.294 1.00 98.44 393 PRO A C 1
ATOM 3071 O O . PRO A 1 393 ? 8.571 2.905 -9.706 1.00 98.44 393 PRO A O 1
ATOM 3074 N N . ALA A 1 394 ? 6.641 1.772 -9.914 1.00 98.75 394 ALA A N 1
ATOM 3075 C CA . ALA A 1 394 ? 6.911 1.137 -11.186 1.00 98.75 394 ALA A CA 1
ATOM 3076 C C . ALA A 1 394 ? 5.693 1.224 -12.110 1.00 98.75 394 ALA A C 1
ATOM 3078 O O . ALA A 1 394 ? 4.550 1.244 -11.643 1.00 98.75 394 ALA A O 1
ATOM 3079 N N . VAL A 1 395 ? 5.970 1.283 -13.410 1.00 98.69 395 VAL A N 1
ATOM 3080 C CA . VAL A 1 395 ? 5.000 1.424 -14.500 1.00 98.69 395 VAL A CA 1
ATOM 3081 C C . VAL A 1 395 ? 5.404 0.555 -15.690 1.00 98.69 395 VAL A C 1
ATOM 3083 O O . VAL A 1 395 ? 6.551 0.111 -15.787 1.00 98.69 395 VAL A O 1
ATOM 3086 N N . VAL A 1 396 ? 4.461 0.334 -16.600 1.00 98.50 396 VAL A N 1
ATOM 3087 C CA . VAL A 1 396 ? 4.674 -0.352 -17.881 1.00 98.50 396 VAL A CA 1
ATOM 3088 C C . VAL A 1 396 ? 4.250 0.590 -19.003 1.00 98.50 396 VAL A C 1
ATOM 3090 O O . VAL A 1 396 ? 3.222 1.249 -18.848 1.00 98.50 396 VAL A O 1
ATOM 3093 N N . LEU A 1 397 ? 5.021 0.675 -20.092 1.00 96.12 397 LEU A N 1
ATOM 3094 C CA . LEU A 1 397 ? 4.668 1.469 -21.287 1.00 96.12 397 LEU A CA 1
ATOM 3095 C C . LEU A 1 397 ? 3.908 0.656 -22.343 1.00 96.12 397 LEU A C 1
ATOM 3097 O O . LEU A 1 397 ? 4.212 -0.549 -22.491 1.00 96.12 397 LEU A O 1
#

Radius of gyration: 24.12 Å; chains: 1; bounding box: 52×41×86 Å

Sequence (397 aa):
MTKKPILLDETFSDKMGKTNALLAALVRESAPSDIDWNMLKEYAHEGIFGDLFSIGDMFVDTWRDTALSTDYNYHWQLQHIGSVELEDGETLSDRPFLQMHYAHPFGVQFSHQRAFLACPDGLAAGTYYFTIESSWGSNVSAGDVVSFTTTQAVPAGGRVAGCYGAPDQAKANWRIYTYSADGKTILETITPVFSATGTDLGTQKNNTRNGNLNSTQEMAYGWGRWKTSALRQYLNSAAGVGSWWTAQDEWDIAPDQLATKAGFLSGVSEDFLNAIKETKVTTYTNTVQDGGAADITYDKVFIPSLQQMYINPQISGEGEYWERWKRQSGRTSPCAQYTTYPEMKTYAAENHSSAQNVRLRSAYRGGAINTWSVYSSGYVSHGNASNANRFSPAVVL

pLDDT: mean 93.59, std 10.97, range [38.03, 98.88]